Protein AF-A0A8H7P436-F1 (afdb_monomer_lite)

pLDDT: mean 71.97, std 29.12, range [22.28, 98.38]

Sequence (537 aa):
MYGYSYFTQRRDATSKRGYQQRSLVILSHLAYPALFYTLLSKLGPAFLSHGGPMLEAACHNIATWSDPTAGATLELGFLGSVLQAEIPSNIDTQQAPAKSQLVVKPGMHGIQYQILASLAPPDPPVIDLFGACLSQLWSIWECLVLCEPILVFGPSPAMTSQAIWWLRDVLRPIPVAGDFRPFFTIHDADHAALVNTRPPSSGLILGVTNPYFERACKHWPHVLSLGRAPRSVSSLISHKSDASATLGPIPGWKSRTHKRYTSKDQALLRQLQEACNGSEQTRREASALLRQHFSSRTAALLVPLQRYLQSLIPPPTAVSATFPSTTEGQGRAAHPKTSSGARFPKALSASAMFPKSAAASTFPKTSITGTYPKTAAASTHPKTSVATAFASSGSSAFPSPASSTEDDPPTWNPAFPPTPTAGAHPSPATASAPQSAVPSRLHSASEASLTDSALSSTDSLPSPAPSPSPAPTPTNAVPRLAPFSERAFLASLKPVVLPFRSAGRAKEFYARWIRTPAFGVWIARQEEVVEKVLRGV

Structure (mmCIF, N/CA/C/O backbone):
data_AF-A0A8H7P436-F1
#
_entry.id   AF-A0A8H7P436-F1
#
loop_
_atom_site.group_PDB
_atom_site.id
_atom_site.type_symbol
_atom_site.label_atom_id
_atom_site.label_alt_id
_atom_site.label_comp_id
_atom_site.label_asym_id
_atom_site.label_entity_id
_atom_site.label_seq_id
_atom_site.pdbx_PDB_ins_code
_atom_site.Cartn_x
_atom_site.Cartn_y
_atom_site.Cartn_z
_atom_site.occupancy
_atom_site.B_iso_or_equiv
_atom_site.auth_seq_id
_atom_site.auth_comp_id
_atom_site.auth_asym_id
_atom_site.auth_atom_id
_atom_site.pdbx_PDB_model_num
ATOM 1 N N . MET A 1 1 ? -7.019 -8.825 -12.191 1.00 89.88 1 MET A N 1
ATOM 2 C CA . MET A 1 1 ? -5.732 -9.165 -12.840 1.00 89.88 1 MET A CA 1
ATOM 3 C C . MET A 1 1 ? -4.774 -8.005 -12.622 1.00 89.88 1 MET A C 1
ATOM 5 O O . MET A 1 1 ? -5.232 -6.870 -12.634 1.00 89.88 1 MET A O 1
ATOM 9 N N . TYR A 1 2 ? -3.493 -8.276 -12.400 1.00 94.81 2 TYR A N 1
ATOM 10 C CA . TYR A 1 2 ? -2.434 -7.284 -12.218 1.00 94.81 2 TYR A CA 1
ATOM 11 C C . TYR A 1 2 ? -1.523 -7.261 -13.446 1.00 94.81 2 TYR A C 1
ATOM 13 O O . TYR A 1 2 ? -1.207 -8.316 -13.996 1.00 94.81 2 TYR A O 1
ATOM 21 N N . GLY A 1 3 ? -1.102 -6.065 -13.858 1.00 96.12 3 GLY A N 1
ATOM 22 C CA . GLY A 1 3 ? -0.085 -5.867 -14.887 1.00 96.12 3 GLY A CA 1
ATOM 23 C C . GLY A 1 3 ? 1.169 -5.263 -14.274 1.00 96.12 3 GLY A C 1
ATOM 24 O O . GLY A 1 3 ? 1.135 -4.146 -13.760 1.00 96.12 3 GLY A O 1
ATOM 25 N N . TYR A 1 4 ? 2.271 -6.002 -14.324 1.00 97.06 4 TYR A N 1
ATOM 26 C CA . TYR A 1 4 ? 3.590 -5.540 -13.904 1.00 97.06 4 TYR A CA 1
ATOM 27 C C . TYR A 1 4 ? 4.368 -5.145 -15.152 1.00 97.06 4 TYR A C 1
ATOM 29 O O . TYR A 1 4 ? 4.465 -5.950 -16.073 1.00 97.06 4 TYR A O 1
ATOM 37 N N . SER A 1 5 ? 4.894 -3.921 -15.213 1.00 96.06 5 SER A N 1
ATOM 38 C CA . SER A 1 5 ? 5.472 -3.372 -16.446 1.00 96.06 5 SER A CA 1
ATOM 39 C C . SER A 1 5 ? 6.889 -2.834 -16.274 1.00 96.06 5 SER A C 1
ATOM 41 O O . SER A 1 5 ? 7.157 -2.082 -15.337 1.00 96.06 5 SER A O 1
ATOM 43 N N . TYR A 1 6 ? 7.752 -3.124 -17.246 1.00 95.31 6 TYR A N 1
ATOM 44 C CA . TYR A 1 6 ? 9.027 -2.445 -17.468 1.00 95.31 6 TYR A CA 1
ATOM 45 C C . TYR A 1 6 ? 8.912 -1.591 -18.731 1.00 95.31 6 TYR A C 1
ATOM 47 O O . TYR A 1 6 ? 8.698 -2.126 -19.818 1.00 95.31 6 TYR A O 1
ATOM 55 N N . PHE A 1 7 ? 9.029 -0.272 -18.588 1.00 93.75 7 PHE A N 1
ATOM 56 C CA . PHE A 1 7 ? 8.945 0.682 -19.692 1.00 93.75 7 PHE A CA 1
ATOM 57 C C . PHE A 1 7 ? 10.306 1.317 -19.955 1.00 93.75 7 PHE A C 1
ATOM 59 O O . PHE A 1 7 ? 10.991 1.734 -19.021 1.00 93.75 7 PHE A O 1
ATOM 66 N N . THR A 1 8 ? 10.653 1.472 -21.230 1.00 90.69 8 THR A N 1
ATOM 67 C CA . THR A 1 8 ? 11.810 2.266 -21.649 1.00 90.69 8 THR A CA 1
ATOM 68 C C . THR A 1 8 ? 11.472 3.212 -22.780 1.00 90.69 8 THR A C 1
ATOM 70 O O . THR A 1 8 ? 10.766 2.853 -23.723 1.00 90.69 8 THR A O 1
ATOM 73 N N . GLN A 1 9 ? 12.070 4.395 -22.703 1.00 89.31 9 GLN A N 1
ATOM 74 C CA . GLN A 1 9 ? 12.136 5.374 -23.771 1.00 89.31 9 GLN A CA 1
ATOM 75 C C . GLN A 1 9 ? 13.612 5.654 -24.057 1.00 89.31 9 GLN A C 1
ATOM 77 O O . GLN A 1 9 ? 14.352 6.063 -23.164 1.00 89.31 9 GLN A O 1
ATOM 82 N N . ARG A 1 10 ? 14.047 5.426 -25.296 1.00 86.75 10 ARG A N 1
ATOM 83 C CA . ARG A 1 10 ? 15.394 5.768 -25.773 1.00 86.75 10 ARG A CA 1
ATOM 84 C C . ARG A 1 10 ? 15.280 6.785 -26.897 1.00 86.75 10 ARG A C 1
ATOM 86 O O . ARG A 1 10 ? 14.356 6.692 -27.701 1.00 86.75 10 ARG A O 1
ATOM 93 N N . ARG A 1 11 ? 16.190 7.761 -26.950 1.00 88.06 11 ARG A N 1
ATOM 94 C CA . ARG A 1 11 ? 16.288 8.669 -28.102 1.00 88.06 11 ARG A CA 1
ATOM 95 C C . ARG A 1 11 ? 16.700 7.848 -29.320 1.00 88.06 11 ARG A C 1
ATOM 97 O O . ARG A 1 11 ? 17.605 7.026 -29.227 1.00 88.06 11 ARG A O 1
ATOM 104 N N . ASP A 1 12 ? 16.010 8.065 -30.425 1.00 87.25 12 ASP A N 1
ATOM 105 C CA . ASP A 1 12 ? 16.201 7.342 -31.675 1.00 87.25 12 ASP A CA 1
ATOM 106 C C . ASP A 1 12 ? 15.948 8.327 -32.815 1.00 87.25 12 ASP A C 1
ATOM 108 O O . ASP A 1 12 ? 14.804 8.692 -33.087 1.00 87.25 12 ASP A O 1
ATOM 112 N N . ALA A 1 13 ? 17.026 8.791 -33.448 1.00 90.56 13 ALA A N 1
ATOM 113 C CA . ALA A 1 13 ? 16.955 9.749 -34.547 1.00 90.56 13 ALA A CA 1
ATOM 114 C C . ALA A 1 13 ? 16.343 9.150 -35.828 1.00 90.56 13 ALA A C 1
ATOM 116 O O . ALA A 1 13 ? 15.913 9.901 -36.697 1.00 90.56 13 ALA A O 1
ATOM 117 N N . THR A 1 14 ? 16.273 7.817 -35.939 1.00 88.50 14 THR A N 1
ATOM 118 C CA . THR A 1 14 ? 15.640 7.125 -37.076 1.00 88.50 14 THR A CA 1
ATOM 119 C C . THR A 1 14 ? 14.124 6.985 -36.896 1.00 88.50 14 THR A C 1
ATOM 121 O O . THR A 1 14 ? 13.378 6.852 -37.867 1.00 88.50 14 THR A O 1
ATOM 124 N N . SER A 1 15 ? 13.637 7.077 -35.655 1.00 88.06 15 SER A N 1
ATOM 125 C CA . SER A 1 15 ? 12.208 7.105 -35.343 1.00 88.06 15 SER A CA 1
ATOM 126 C C . SER A 1 15 ? 11.585 8.443 -35.742 1.00 88.06 15 SER A C 1
ATOM 128 O O . SER A 1 15 ? 12.027 9.503 -35.303 1.00 88.06 15 SER A O 1
ATOM 130 N N . LYS A 1 16 ? 10.448 8.406 -36.455 1.00 85.88 16 LYS A N 1
ATOM 131 C CA . LYS A 1 16 ? 9.637 9.601 -36.783 1.00 85.88 16 LYS A CA 1
ATOM 132 C C . LYS A 1 16 ? 9.214 10.429 -35.558 1.00 85.88 16 LYS A C 1
ATOM 134 O O . LYS A 1 16 ? 8.834 11.583 -35.710 1.00 85.88 16 LYS A O 1
ATOM 139 N N . ARG A 1 17 ? 9.235 9.843 -34.353 1.00 86.00 17 ARG A N 1
ATOM 140 C CA . ARG A 1 17 ? 8.933 10.52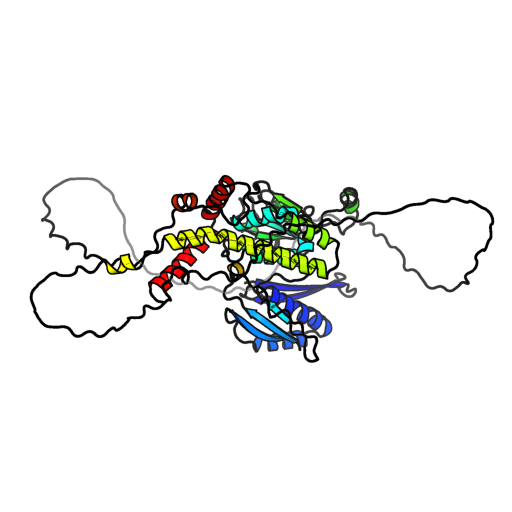6 -33.080 1.00 86.00 17 ARG A CA 1
ATOM 141 C C . ARG A 1 17 ? 10.184 10.971 -32.307 1.00 86.00 17 ARG A C 1
ATOM 143 O O . ARG A 1 17 ? 10.043 11.434 -31.183 1.00 86.00 17 ARG A O 1
ATOM 150 N N . GLY A 1 18 ? 11.393 10.787 -32.846 1.00 89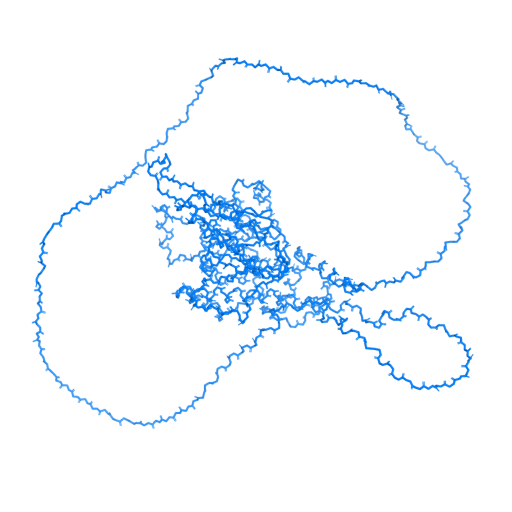.19 18 GLY A N 1
ATOM 151 C CA . GLY A 1 18 ? 12.672 11.081 -32.176 1.00 89.19 18 GLY A CA 1
ATOM 152 C C . GLY A 1 18 ? 13.032 10.139 -31.017 1.00 89.19 18 GLY A C 1
ATOM 153 O O . GLY A 1 18 ? 14.099 10.266 -30.410 1.00 89.19 18 GLY A O 1
ATOM 154 N N . TYR A 1 19 ? 12.150 9.187 -30.700 1.00 88.88 19 TYR A N 1
ATOM 155 C CA . TYR A 1 19 ? 12.303 8.220 -29.621 1.00 88.88 19 TYR A CA 1
ATOM 156 C C . TYR A 1 19 ? 11.747 6.853 -30.022 1.00 88.88 19 TYR A C 1
ATOM 158 O O . TYR A 1 19 ? 10.743 6.750 -30.736 1.00 88.88 19 TYR A O 1
ATOM 166 N N . GLN A 1 20 ? 12.367 5.809 -29.485 1.00 87.75 20 GLN A N 1
ATOM 167 C CA . GLN A 1 20 ? 11.837 4.458 -29.430 1.00 87.75 20 GLN A CA 1
ATOM 168 C C . GLN A 1 20 ? 11.244 4.223 -28.036 1.00 87.75 20 GLN A C 1
ATOM 170 O O . GLN A 1 20 ? 11.891 4.497 -27.024 1.00 87.75 20 GLN A O 1
ATOM 175 N N . GLN A 1 21 ? 10.017 3.709 -27.982 1.00 90.25 21 GLN A N 1
ATOM 176 C CA . GLN A 1 21 ? 9.321 3.352 -26.745 1.00 90.25 21 GLN A CA 1
ATOM 177 C C . GLN A 1 21 ? 9.025 1.851 -26.755 1.00 90.25 21 GLN A C 1
ATOM 179 O O . GLN A 1 21 ? 8.526 1.330 -27.752 1.00 90.25 21 GLN A O 1
ATOM 184 N N . ARG A 1 22 ? 9.343 1.153 -25.662 1.00 90.25 22 ARG A N 1
ATOM 185 C CA . ARG A 1 22 ? 9.086 -0.288 -25.496 1.00 90.25 22 ARG A CA 1
ATOM 186 C C . ARG A 1 22 ? 8.568 -0.574 -24.093 1.00 90.25 22 ARG A C 1
ATOM 188 O O . ARG A 1 22 ? 9.051 0.022 -23.131 1.00 90.25 22 ARG A O 1
ATOM 195 N N . SER A 1 23 ? 7.629 -1.511 -23.998 1.00 92.94 23 SER A N 1
ATOM 196 C CA . SER A 1 23 ? 7.102 -2.033 -22.736 1.00 92.94 23 SER A CA 1
ATOM 197 C C . SER A 1 23 ? 7.200 -3.553 -22.730 1.00 92.94 23 SER A C 1
ATOM 199 O O . SER A 1 23 ? 6.800 -4.186 -23.703 1.00 92.94 23 SER A O 1
ATOM 201 N N . LEU A 1 24 ? 7.668 -4.129 -21.627 1.00 95.31 24 LEU A N 1
ATOM 202 C CA . LEU A 1 24 ? 7.438 -5.533 -21.290 1.00 95.31 24 LEU A CA 1
ATOM 203 C C . LEU A 1 24 ? 6.423 -5.583 -20.158 1.00 95.31 24 LEU A C 1
ATOM 205 O O . LEU A 1 24 ? 6.534 -4.803 -19.211 1.00 95.31 24 LEU A O 1
ATOM 209 N N . VAL A 1 25 ? 5.441 -6.477 -20.254 1.00 96.50 25 VAL A N 1
ATOM 210 C CA . VAL A 1 25 ? 4.359 -6.588 -19.272 1.00 96.50 25 VAL A CA 1
ATOM 211 C C . VAL A 1 25 ? 4.158 -8.049 -18.893 1.00 96.50 25 VAL A C 1
ATOM 213 O O . VAL A 1 25 ? 3.935 -8.884 -19.763 1.00 96.50 25 VAL A O 1
ATOM 216 N N . ILE A 1 26 ? 4.202 -8.344 -17.594 1.00 97.25 26 ILE A N 1
ATOM 217 C CA . ILE A 1 26 ? 3.764 -9.625 -17.037 1.00 97.25 26 ILE A CA 1
ATOM 218 C C . ILE A 1 26 ? 2.348 -9.429 -16.498 1.00 97.25 26 ILE A C 1
ATOM 220 O O . ILE A 1 26 ? 2.123 -8.596 -15.615 1.00 97.25 26 ILE A O 1
ATOM 224 N N . LEU A 1 27 ? 1.398 -10.197 -17.029 1.00 97.31 27 LEU A N 1
ATOM 225 C CA . LEU A 1 27 ? 0.029 -10.263 -16.527 1.00 97.31 27 LEU A CA 1
ATOM 226 C C . LEU A 1 27 ? -0.100 -11.448 -15.567 1.00 97.31 27 LEU A C 1
ATOM 228 O O . LEU A 1 27 ? 0.292 -12.563 -15.901 1.00 97.31 27 LEU A O 1
ATOM 232 N N . SER A 1 28 ? -0.653 -11.220 -14.377 1.00 95.81 28 SER A N 1
ATOM 233 C CA . SER A 1 28 ? -0.903 -12.291 -13.409 1.00 95.81 28 SER A CA 1
ATOM 234 C C . SER A 1 28 ? -2.136 -12.014 -12.554 1.00 95.81 28 SER A C 1
ATOM 236 O O . SER A 1 28 ? -2.518 -10.867 -12.324 1.00 95.81 28 SER A O 1
ATOM 238 N N . HIS A 1 29 ? -2.775 -13.064 -12.045 1.00 94.31 29 HIS A N 1
ATOM 239 C CA . HIS A 1 29 ? -3.757 -12.939 -10.965 1.00 94.31 29 HIS A CA 1
ATOM 240 C C . HIS A 1 29 ? -3.078 -12.810 -9.586 1.00 94.31 29 HIS A C 1
ATOM 242 O O . HIS A 1 29 ? -3.716 -12.385 -8.625 1.00 94.31 29 HIS A O 1
ATOM 248 N N . LEU A 1 30 ? -1.783 -13.134 -9.496 1.00 94.62 30 LEU A N 1
ATOM 249 C CA . LEU A 1 30 ? -0.998 -13.138 -8.267 1.00 94.62 30 LEU A CA 1
ATOM 250 C C . LEU A 1 30 ? -0.515 -11.725 -7.926 1.00 94.62 30 LEU A C 1
ATOM 252 O O . LEU A 1 30 ? 0.182 -11.079 -8.707 1.00 94.62 30 LEU A O 1
ATOM 256 N N . ALA A 1 31 ? -0.847 -11.261 -6.724 1.00 94.69 31 ALA A N 1
ATOM 257 C CA . ALA A 1 31 ? -0.435 -9.963 -6.204 1.00 94.69 31 ALA A CA 1
ATOM 258 C C . ALA A 1 31 ? 0.984 -10.017 -5.602 1.00 94.69 31 ALA A C 1
ATOM 260 O O . ALA A 1 31 ? 1.154 -9.781 -4.405 1.00 94.69 31 ALA A O 1
ATOM 261 N N . TYR A 1 32 ? 1.996 -10.333 -6.423 1.00 95.94 32 TYR A N 1
ATOM 262 C CA . TYR A 1 32 ? 3.407 -10.489 -6.015 1.00 95.94 32 TYR A CA 1
ATOM 263 C C . TYR A 1 32 ? 4.334 -9.386 -6.582 1.00 95.94 32 TYR A C 1
ATOM 265 O O . TYR A 1 32 ? 5.238 -9.671 -7.373 1.00 95.94 32 TYR A O 1
ATOM 273 N N . PRO A 1 33 ? 4.123 -8.105 -6.212 1.00 96.00 33 PRO A N 1
ATOM 274 C CA . PRO A 1 33 ? 4.868 -6.967 -6.750 1.00 96.00 33 PRO A CA 1
ATOM 275 C C . PRO A 1 33 ? 6.393 -7.069 -6.642 1.00 96.00 33 PRO A C 1
ATOM 277 O O . PRO A 1 33 ? 7.058 -6.743 -7.622 1.00 96.00 33 PRO A O 1
ATOM 280 N N . ALA A 1 34 ? 6.963 -7.533 -5.524 1.00 94.88 34 ALA A N 1
ATOM 281 C CA . ALA A 1 34 ? 8.418 -7.661 -5.392 1.00 94.88 34 ALA A CA 1
ATOM 282 C C . ALA A 1 34 ? 8.997 -8.724 -6.339 1.00 94.88 34 ALA A C 1
ATOM 284 O O . ALA A 1 34 ? 10.048 -8.499 -6.946 1.00 94.88 34 ALA A O 1
ATOM 285 N N . LEU A 1 35 ? 8.301 -9.857 -6.502 1.00 96.00 35 LEU A N 1
ATOM 286 C CA . LEU A 1 35 ? 8.714 -10.920 -7.419 1.00 96.00 35 LEU A CA 1
ATOM 287 C C . LEU A 1 35 ? 8.701 -10.413 -8.860 1.00 96.00 35 LEU A C 1
ATOM 289 O O . LEU A 1 35 ? 9.750 -10.376 -9.499 1.00 96.00 35 LEU A O 1
ATOM 293 N N . PHE A 1 36 ? 7.552 -9.946 -9.353 1.00 97.19 36 PHE A N 1
ATOM 294 C CA . PHE A 1 36 ? 7.439 -9.508 -10.745 1.00 97.19 36 PHE A CA 1
ATOM 295 C C . PHE A 1 36 ? 8.294 -8.272 -11.054 1.00 97.19 36 PHE A C 1
ATOM 297 O O . PHE A 1 36 ? 8.845 -8.194 -12.151 1.00 97.19 36 PHE A O 1
ATOM 304 N N . TYR A 1 37 ? 8.501 -7.363 -10.093 1.00 95.38 37 TYR A N 1
ATOM 305 C CA . TYR A 1 37 ? 9.501 -6.295 -10.213 1.00 95.38 37 TYR A CA 1
ATOM 306 C C . TYR A 1 37 ? 10.917 -6.856 -10.397 1.00 95.38 37 TYR A C 1
ATOM 308 O O . TYR A 1 37 ? 11.626 -6.426 -11.300 1.00 95.38 37 TYR A O 1
ATOM 316 N N . THR A 1 38 ? 11.330 -7.839 -9.592 1.00 94.69 38 THR A N 1
ATOM 317 C CA . THR A 1 38 ? 12.674 -8.438 -9.696 1.00 94.69 38 THR A CA 1
ATOM 318 C C . THR A 1 38 ? 12.872 -9.168 -11.028 1.00 94.69 38 THR A C 1
ATOM 320 O O . THR A 1 38 ? 13.924 -9.024 -11.653 1.00 94.69 38 THR A O 1
ATOM 323 N N . LEU A 1 39 ? 11.852 -9.896 -11.501 1.00 96.06 39 LEU A N 1
ATOM 324 C CA . LEU A 1 39 ? 11.871 -10.547 -12.817 1.00 96.06 39 LEU A CA 1
ATOM 325 C C . LEU A 1 39 ? 12.019 -9.515 -13.942 1.00 96.06 39 LEU A C 1
ATOM 327 O O . LEU A 1 39 ? 12.903 -9.643 -14.787 1.00 96.06 39 LEU A O 1
ATOM 331 N N . LEU A 1 40 ? 11.207 -8.457 -13.926 1.00 96.56 40 LEU A N 1
ATOM 332 C CA . LEU A 1 40 ? 11.233 -7.396 -14.935 1.00 96.56 40 LEU A CA 1
ATOM 333 C C . LEU A 1 40 ? 12.515 -6.554 -14.899 1.00 96.56 40 LEU A C 1
ATOM 335 O O . LEU A 1 40 ? 12.995 -6.149 -15.953 1.00 96.56 40 LEU A O 1
ATOM 339 N N . SER A 1 41 ? 13.116 -6.354 -13.727 1.00 93.31 41 SER A N 1
ATOM 340 C CA . SER A 1 41 ? 14.414 -5.681 -13.580 1.00 93.31 41 SER A CA 1
ATOM 341 C C . SER A 1 41 ? 15.582 -6.485 -14.168 1.00 93.31 41 SER A C 1
ATOM 343 O O . SER A 1 41 ? 16.597 -5.894 -14.528 1.00 93.31 41 SER A O 1
ATOM 345 N N . LYS A 1 42 ? 15.442 -7.812 -14.316 1.00 93.69 42 LYS A N 1
ATOM 346 C CA . LYS A 1 42 ? 16.397 -8.677 -15.037 1.00 93.69 42 LYS A CA 1
ATOM 347 C C . LYS A 1 42 ? 16.051 -8.799 -16.526 1.00 93.69 42 LYS A C 1
ATOM 349 O O . LYS A 1 42 ? 16.903 -8.559 -17.380 1.00 93.69 42 LYS A O 1
ATOM 354 N N . LEU A 1 43 ? 14.798 -9.129 -16.842 1.00 96.12 43 LEU A N 1
ATOM 355 C CA . LEU A 1 43 ? 14.324 -9.356 -18.211 1.00 96.12 43 LEU A CA 1
ATOM 356 C C . LEU A 1 43 ? 14.316 -8.075 -19.059 1.00 96.12 43 LEU A C 1
ATOM 358 O O . LEU A 1 43 ? 14.659 -8.130 -20.234 1.00 96.12 43 LEU A O 1
ATOM 362 N N . GLY A 1 44 ? 13.964 -6.926 -18.479 1.00 94.62 44 GLY A N 1
ATOM 363 C CA . GLY A 1 44 ? 13.917 -5.635 -19.167 1.00 94.62 44 GLY A CA 1
ATOM 364 C C . GLY A 1 44 ? 15.228 -5.282 -19.876 1.00 94.62 44 GLY A C 1
ATOM 365 O O . GLY A 1 44 ? 15.235 -5.174 -21.104 1.00 94.62 44 GLY A O 1
ATOM 366 N N . PRO A 1 45 ? 16.351 -5.162 -19.145 1.00 93.75 45 PRO A N 1
ATOM 367 C CA . PRO A 1 45 ? 17.667 -4.960 -19.744 1.00 93.75 45 PRO A CA 1
ATOM 368 C C . PRO A 1 45 ? 18.081 -6.089 -20.700 1.00 93.75 45 PRO A C 1
ATOM 370 O O . PRO A 1 45 ? 18.564 -5.801 -21.793 1.00 93.75 45 PRO A O 1
ATOM 373 N N . ALA A 1 46 ? 17.851 -7.359 -20.341 1.00 94.69 46 ALA A N 1
ATOM 374 C CA . ALA A 1 46 ? 18.244 -8.503 -21.170 1.00 94.69 46 ALA A CA 1
ATOM 375 C C . ALA A 1 46 ? 17.555 -8.499 -22.549 1.00 94.69 46 ALA A C 1
ATOM 377 O O . ALA A 1 46 ? 18.214 -8.648 -23.578 1.00 94.69 46 ALA A O 1
ATOM 378 N N . PHE A 1 47 ? 16.245 -8.247 -22.591 1.00 94.06 47 PHE A N 1
ATOM 379 C CA . PHE A 1 47 ? 15.471 -8.113 -23.828 1.00 94.06 47 PHE A CA 1
ATOM 380 C C . PHE A 1 47 ? 15.907 -6.910 -24.676 1.00 94.06 47 PHE A C 1
ATOM 382 O O . PHE A 1 47 ? 15.879 -6.978 -25.903 1.00 94.06 47 PHE A O 1
ATOM 389 N N . LEU A 1 48 ? 16.329 -5.804 -24.057 1.00 90.38 48 LEU A N 1
ATOM 390 C CA . LEU A 1 48 ? 16.837 -4.647 -24.801 1.00 90.38 48 LEU A CA 1
ATOM 391 C C . LEU A 1 48 ? 18.216 -4.899 -25.422 1.00 90.38 48 LEU A C 1
ATOM 393 O O . LEU A 1 48 ? 18.490 -4.353 -26.488 1.00 90.38 48 LEU A O 1
ATOM 397 N N . SER A 1 49 ? 19.055 -5.713 -24.779 1.00 92.12 49 SER A N 1
ATOM 398 C CA . SER A 1 49 ? 20.387 -6.074 -25.280 1.00 92.12 49 SER A CA 1
ATOM 399 C C . SER A 1 49 ? 20.369 -7.212 -26.305 1.00 92.12 49 SER A C 1
ATOM 401 O O . SER A 1 49 ? 21.186 -7.210 -27.221 1.00 92.12 49 SER A O 1
ATOM 403 N N . HIS A 1 50 ? 19.460 -8.183 -26.162 1.00 94.38 50 HIS A N 1
ATOM 404 C CA . HIS A 1 50 ? 19.504 -9.449 -26.913 1.00 94.38 50 HIS A CA 1
ATOM 405 C C . HIS A 1 50 ? 18.184 -9.827 -27.615 1.00 94.38 50 HIS A C 1
ATOM 407 O O . HIS A 1 50 ? 18.141 -10.815 -28.342 1.00 94.38 50 HIS A O 1
ATOM 413 N N . GLY A 1 51 ? 17.107 -9.056 -27.437 1.00 92.12 51 GLY A N 1
ATOM 414 C CA . GLY A 1 51 ? 15.847 -9.238 -28.163 1.00 92.12 51 GLY A CA 1
ATOM 415 C C . GLY A 1 51 ? 15.037 -10.480 -27.770 1.00 92.12 51 GLY A C 1
ATOM 416 O O . GLY A 1 51 ? 15.023 -10.902 -26.612 1.00 92.12 51 GLY A O 1
ATOM 417 N N . GLY A 1 52 ? 14.324 -11.033 -28.760 1.00 94.94 52 GLY A N 1
ATOM 418 C CA . GLY A 1 52 ? 13.374 -12.149 -28.624 1.00 94.94 52 GLY A CA 1
ATOM 419 C C . GLY A 1 52 ? 13.884 -13.370 -27.844 1.00 94.94 52 GLY A C 1
ATOM 420 O O . GLY A 1 52 ? 13.185 -13.785 -26.920 1.00 94.94 52 GLY A O 1
ATOM 421 N N . PRO A 1 53 ? 15.111 -13.875 -28.085 1.00 96.69 53 PRO A N 1
ATOM 422 C CA . PRO A 1 53 ? 15.643 -15.038 -27.371 1.00 96.69 53 PRO A CA 1
ATOM 423 C C . PRO A 1 53 ? 15.654 -14.915 -25.838 1.00 96.69 53 PRO A C 1
ATOM 425 O O . PRO A 1 53 ? 15.501 -15.914 -25.140 1.00 96.69 53 PRO A O 1
ATOM 428 N N . MET A 1 54 ? 15.785 -13.704 -25.276 1.00 96.50 54 MET A N 1
ATOM 429 C CA . MET A 1 54 ? 15.693 -13.514 -23.816 1.00 96.50 54 MET A CA 1
ATOM 430 C C . MET A 1 54 ? 14.256 -13.571 -23.297 1.00 96.50 54 MET A C 1
ATOM 432 O O . MET A 1 54 ? 14.038 -13.963 -22.151 1.00 96.50 54 MET A O 1
ATOM 436 N N . LEU A 1 55 ? 13.277 -13.199 -24.124 1.00 95.88 55 LEU A N 1
ATOM 437 C CA . LEU A 1 55 ? 11.863 -13.361 -23.801 1.00 95.88 55 LEU A CA 1
ATOM 438 C C . LEU A 1 55 ? 11.473 -14.844 -23.856 1.00 95.88 55 LEU A C 1
ATOM 440 O O . LEU A 1 55 ? 10.847 -15.332 -22.922 1.00 95.88 55 LEU A O 1
ATOM 444 N N . GLU A 1 56 ? 11.918 -15.569 -24.884 1.00 97.19 56 GLU A N 1
ATOM 445 C CA . GLU A 1 56 ? 11.730 -17.022 -25.014 1.00 97.19 56 GLU A CA 1
ATOM 446 C C . GLU A 1 56 ? 12.352 -17.781 -23.832 1.00 97.19 56 GLU A C 1
ATOM 448 O O . GLU A 1 56 ? 11.670 -18.578 -23.185 1.00 97.19 56 GLU A O 1
ATOM 453 N N . ALA A 1 57 ? 13.605 -17.472 -23.477 1.00 97.69 57 ALA A N 1
ATOM 454 C CA . ALA A 1 57 ? 14.279 -18.058 -22.319 1.00 97.69 57 ALA A CA 1
ATOM 455 C C . ALA A 1 57 ? 13.551 -17.752 -20.996 1.00 97.69 57 ALA A C 1
ATOM 457 O O . ALA A 1 57 ? 13.384 -18.646 -20.165 1.00 97.69 57 ALA A O 1
ATOM 458 N N . ALA A 1 58 ? 13.067 -16.519 -20.804 1.00 97.62 58 ALA A N 1
ATOM 459 C CA . ALA A 1 58 ? 12.286 -16.152 -19.624 1.00 97.62 58 ALA A CA 1
ATOM 460 C C . ALA A 1 58 ? 10.935 -16.882 -19.563 1.00 97.62 58 ALA A C 1
ATOM 462 O O . ALA A 1 58 ? 10.561 -17.366 -18.496 1.00 97.62 58 ALA A O 1
ATOM 463 N N . CYS A 1 59 ? 10.223 -17.006 -20.686 1.00 97.56 59 CYS A N 1
ATOM 464 C CA . CYS A 1 59 ? 8.981 -17.775 -20.770 1.00 97.56 59 CYS A CA 1
ATOM 465 C C . CYS A 1 59 ? 9.216 -19.261 -20.470 1.00 97.56 59 CYS A C 1
ATOM 467 O O . CYS A 1 59 ? 8.465 -19.839 -19.687 1.00 97.56 59 CYS A O 1
ATOM 469 N N . HIS A 1 60 ? 10.277 -19.860 -21.018 1.00 97.62 60 HIS A N 1
ATOM 470 C CA . HIS A 1 60 ? 10.645 -21.246 -20.730 1.00 97.62 60 HIS A CA 1
ATOM 471 C C . HIS A 1 60 ? 11.011 -21.449 -19.251 1.00 97.62 60 HIS A C 1
ATOM 473 O O . HIS A 1 60 ? 10.553 -22.408 -18.641 1.00 97.62 60 HIS A O 1
ATOM 479 N N . ASN A 1 61 ? 11.770 -20.526 -18.646 1.00 97.44 61 ASN A N 1
ATOM 480 C CA . ASN A 1 61 ? 12.075 -20.559 -17.212 1.00 97.44 61 ASN A CA 1
ATOM 481 C C . ASN A 1 61 ? 10.810 -20.471 -16.344 1.00 97.44 61 ASN A C 1
ATOM 483 O O . ASN A 1 61 ? 10.669 -21.251 -15.413 1.00 97.44 61 ASN A O 1
ATOM 487 N N . ILE A 1 62 ? 9.881 -19.561 -16.650 1.00 96.94 62 ILE A N 1
ATOM 488 C CA . ILE A 1 62 ? 8.622 -19.428 -15.895 1.00 96.94 62 ILE A CA 1
ATOM 489 C C . ILE A 1 62 ? 7.758 -20.692 -16.036 1.00 96.94 62 ILE A C 1
ATOM 491 O O . ILE A 1 62 ? 7.128 -21.113 -15.070 1.00 96.94 62 ILE A O 1
ATOM 495 N N . ALA A 1 63 ? 7.746 -21.317 -17.217 1.00 96.50 63 ALA A N 1
ATOM 496 C CA . ALA A 1 63 ? 6.958 -22.518 -17.494 1.00 96.50 63 ALA A CA 1
ATOM 497 C C . ALA A 1 63 ? 7.460 -23.791 -16.781 1.00 96.50 63 ALA A C 1
ATOM 499 O O . ALA A 1 63 ? 6.719 -24.770 -16.729 1.00 96.50 63 ALA A O 1
ATOM 500 N N . THR A 1 64 ? 8.685 -23.801 -16.241 1.00 95.94 64 THR A N 1
ATOM 501 C CA . THR A 1 64 ? 9.225 -24.932 -15.461 1.00 95.94 64 THR A CA 1
ATOM 502 C C . THR A 1 64 ? 9.112 -24.748 -13.945 1.00 95.94 64 THR A C 1
ATOM 504 O O . THR A 1 64 ? 9.526 -25.630 -13.193 1.00 95.94 64 THR A O 1
ATOM 507 N N . TRP A 1 65 ? 8.559 -23.628 -13.470 1.00 96.44 65 TRP A N 1
ATOM 508 C CA . TRP A 1 65 ? 8.325 -23.407 -12.042 1.00 96.44 65 TRP A CA 1
ATOM 509 C C . TRP A 1 65 ? 7.149 -24.238 -11.520 1.00 96.44 65 TRP A C 1
ATOM 511 O O . TRP A 1 65 ? 6.186 -24.506 -12.233 1.00 96.44 65 TRP A O 1
ATOM 521 N N . SER A 1 66 ? 7.214 -24.611 -10.242 1.00 94.12 66 SER A N 1
ATOM 522 C CA . SER A 1 66 ? 6.088 -25.212 -9.531 1.00 94.12 66 SER A CA 1
ATOM 523 C C . SER A 1 66 ? 5.006 -24.179 -9.201 1.00 94.12 66 SER A C 1
ATOM 525 O O . SER A 1 66 ? 5.280 -22.984 -9.053 1.00 94.12 66 SER A O 1
ATOM 527 N N . ASP A 1 67 ? 3.768 -24.653 -9.041 1.00 93.19 67 ASP A N 1
ATOM 528 C CA . ASP A 1 67 ? 2.642 -23.801 -8.660 1.00 93.19 67 ASP A CA 1
ATOM 529 C C . ASP A 1 67 ? 2.878 -23.098 -7.304 1.00 93.19 67 ASP A C 1
ATOM 531 O O . ASP A 1 67 ? 3.402 -23.703 -6.355 1.00 93.19 67 ASP A O 1
ATOM 535 N N . PRO A 1 68 ? 2.469 -21.819 -7.167 1.00 93.88 68 PRO A N 1
ATOM 536 C CA . PRO A 1 68 ? 2.728 -21.012 -5.981 1.00 93.88 68 PRO A CA 1
ATOM 537 C C . PRO A 1 68 ? 1.977 -21.538 -4.752 1.00 93.88 68 PRO A C 1
ATOM 539 O O . PRO A 1 68 ? 0.814 -21.217 -4.510 1.00 93.88 68 PRO A O 1
ATOM 542 N N . THR A 1 69 ? 2.677 -22.321 -3.932 1.00 94.56 69 THR A N 1
ATOM 543 C CA . THR A 1 69 ? 2.126 -22.912 -2.708 1.00 94.56 69 THR A CA 1
ATOM 544 C C . THR A 1 69 ? 2.159 -21.906 -1.555 1.00 94.56 69 THR A C 1
ATOM 546 O O . THR A 1 69 ? 3.208 -21.364 -1.207 1.00 94.56 69 THR A O 1
ATOM 549 N N . ALA A 1 70 ? 1.004 -21.652 -0.939 1.00 94.19 70 ALA A N 1
ATOM 550 C CA . ALA A 1 70 ? 0.850 -20.653 0.115 1.00 94.19 70 ALA A CA 1
ATOM 551 C C . ALA A 1 70 ? 1.742 -20.939 1.342 1.00 94.19 70 ALA A C 1
ATOM 553 O O . ALA A 1 70 ? 1.621 -21.979 1.984 1.00 94.19 70 ALA A O 1
ATOM 554 N N . GLY A 1 71 ? 2.611 -19.989 1.704 1.00 92.25 71 GLY A N 1
ATOM 555 C CA . GLY A 1 71 ? 3.555 -20.124 2.821 1.00 92.25 71 GLY A CA 1
ATOM 556 C C . GLY A 1 71 ? 4.857 -20.864 2.491 1.00 92.25 71 GLY A C 1
ATOM 557 O O . GLY A 1 71 ? 5.698 -20.991 3.378 1.00 92.25 71 GLY A O 1
ATOM 558 N N . ALA A 1 72 ? 5.037 -21.355 1.260 1.00 92.75 72 ALA A N 1
ATOM 559 C CA . ALA A 1 72 ? 6.271 -22.009 0.833 1.00 92.75 72 ALA A CA 1
ATOM 560 C C . ALA A 1 72 ? 7.330 -20.995 0.368 1.00 92.75 72 ALA A C 1
ATOM 562 O O . ALA A 1 72 ? 7.004 -19.929 -0.155 1.00 92.75 72 ALA A O 1
ATOM 563 N N . THR A 1 73 ? 8.606 -21.365 0.486 1.00 93.31 73 THR A N 1
ATOM 564 C CA . THR A 1 73 ? 9.700 -20.700 -0.237 1.00 93.31 73 THR A CA 1
ATOM 565 C C . THR A 1 73 ? 10.019 -21.518 -1.478 1.00 93.31 73 THR A C 1
ATOM 567 O O . THR A 1 73 ? 10.261 -22.719 -1.372 1.00 93.31 73 THR A O 1
ATOM 570 N N . LEU A 1 74 ? 10.000 -20.874 -2.643 1.00 93.25 74 LEU A N 1
ATOM 571 C CA . LEU A 1 74 ? 10.262 -21.499 -3.934 1.00 93.25 74 LEU A CA 1
ATOM 572 C C . LEU A 1 74 ? 11.622 -21.074 -4.475 1.00 93.25 74 LEU A C 1
ATOM 574 O O . LEU A 1 74 ? 11.956 -19.887 -4.472 1.00 93.25 74 LEU A O 1
ATOM 578 N N . GLU A 1 75 ? 12.363 -22.041 -5.002 1.00 93.62 75 GLU A N 1
ATOM 579 C CA . GLU A 1 75 ? 13.590 -21.796 -5.746 1.00 93.62 75 GLU A CA 1
ATOM 580 C C . GLU A 1 75 ? 13.259 -21.623 -7.234 1.00 93.62 75 GLU A C 1
ATOM 582 O O . GLU A 1 75 ? 12.868 -22.569 -7.916 1.00 93.62 75 GLU A O 1
ATOM 587 N N . LEU A 1 76 ? 13.373 -20.392 -7.731 1.00 94.50 76 LEU A N 1
ATOM 588 C CA . LEU A 1 76 ? 12.977 -20.012 -9.084 1.00 94.50 76 LEU A CA 1
ATOM 589 C C . LEU A 1 76 ? 14.221 -19.719 -9.929 1.00 94.50 76 LEU A C 1
ATOM 591 O O . LEU A 1 76 ? 14.865 -18.675 -9.776 1.00 94.50 76 LEU A O 1
ATOM 595 N N . GLY A 1 77 ? 14.556 -20.633 -10.840 1.00 94.75 77 GLY A N 1
ATOM 596 C CA . GLY A 1 77 ? 15.564 -20.392 -11.872 1.00 94.75 77 GLY A CA 1
ATOM 597 C C . GLY A 1 77 ? 15.059 -19.359 -12.881 1.00 94.75 77 GLY A C 1
ATOM 598 O O . GLY A 1 77 ? 13.980 -19.532 -13.447 1.00 94.75 77 GLY A O 1
ATOM 599 N N . PHE A 1 78 ? 15.810 -18.277 -13.101 1.00 95.69 78 PHE A N 1
ATOM 600 C CA . PHE A 1 78 ? 15.431 -17.202 -14.020 1.00 95.69 78 PHE A CA 1
ATOM 601 C C . PHE A 1 78 ? 16.646 -16.485 -14.616 1.00 95.69 78 PHE A C 1
ATOM 603 O O . PHE A 1 78 ? 17.399 -15.830 -13.889 1.00 95.69 78 PHE A O 1
ATOM 610 N N . LEU A 1 79 ? 16.819 -16.566 -15.941 1.00 93.94 79 LEU A N 1
ATOM 611 C CA . LEU A 1 79 ? 17.866 -15.869 -16.708 1.00 93.94 79 LEU A CA 1
ATOM 612 C C . LEU A 1 79 ? 19.266 -16.002 -16.067 1.00 93.94 79 LEU A C 1
ATOM 614 O O . LEU A 1 79 ? 19.924 -15.013 -15.740 1.00 93.94 79 LEU A O 1
ATOM 618 N N . GLY A 1 80 ? 19.686 -17.245 -15.807 1.00 88.38 80 GLY A N 1
ATOM 619 C CA . GLY A 1 80 ? 20.983 -17.567 -15.191 1.00 88.38 80 GLY A CA 1
ATOM 620 C C . GLY A 1 80 ? 21.117 -17.198 -13.705 1.00 88.38 80 GLY A C 1
ATOM 621 O O . GLY A 1 80 ? 22.197 -17.327 -13.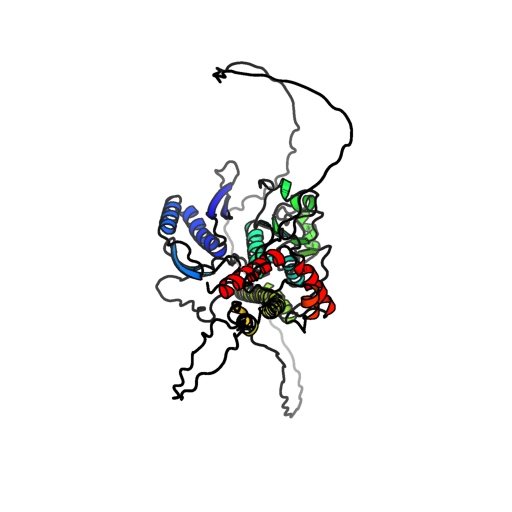138 1.00 88.38 80 GLY A O 1
ATOM 622 N N . SER A 1 81 ? 20.043 -16.731 -13.062 1.00 88.88 81 SER A N 1
ATOM 623 C CA . SER A 1 81 ? 19.974 -16.469 -11.619 1.00 88.88 81 SER A CA 1
ATOM 624 C C . SER A 1 81 ? 19.076 -17.489 -10.918 1.00 88.88 81 SER A C 1
ATOM 626 O O . SER A 1 81 ? 18.161 -18.031 -11.532 1.00 88.88 81 SER A O 1
ATOM 628 N N . VAL A 1 82 ? 19.280 -17.677 -9.615 1.00 91.00 82 VAL A N 1
ATOM 629 C CA . VAL A 1 82 ? 18.375 -18.438 -8.742 1.00 91.00 82 VAL A CA 1
ATOM 630 C C . VAL A 1 82 ? 17.760 -17.478 -7.723 1.00 91.00 82 VAL A C 1
ATOM 632 O O . VAL A 1 82 ? 18.480 -16.767 -7.016 1.00 91.00 82 VAL A O 1
ATOM 635 N N . LEU A 1 83 ? 16.430 -17.412 -7.681 1.00 91.19 83 LEU A N 1
ATOM 636 C CA . LEU A 1 83 ? 15.667 -16.524 -6.800 1.00 91.19 83 LEU A CA 1
ATOM 637 C C . LEU A 1 83 ? 14.965 -17.355 -5.722 1.00 91.19 83 LEU A C 1
ATOM 639 O O . LEU A 1 83 ? 14.295 -18.327 -6.048 1.00 91.19 83 LEU A O 1
ATOM 643 N N . GLN A 1 84 ? 15.078 -16.961 -4.455 1.00 92.69 84 GLN A N 1
ATOM 644 C CA . GLN A 1 84 ? 14.402 -17.622 -3.334 1.00 92.69 84 GLN A CA 1
ATOM 645 C C . GLN A 1 84 ? 13.140 -16.828 -2.979 1.00 92.69 84 GLN A C 1
ATOM 647 O O . GLN A 1 84 ? 13.198 -15.850 -2.230 1.00 92.69 84 GLN A O 1
ATOM 652 N N . ALA A 1 85 ? 12.006 -17.195 -3.573 1.00 93.62 85 ALA A N 1
ATOM 653 C CA . ALA A 1 85 ? 10.745 -16.469 -3.455 1.00 93.62 85 ALA A CA 1
ATOM 654 C C . ALA A 1 85 ? 9.864 -17.039 -2.332 1.00 93.62 85 ALA A C 1
ATOM 656 O O . ALA A 1 85 ? 9.297 -18.120 -2.462 1.00 93.62 85 ALA A O 1
ATOM 657 N N . GLU A 1 86 ? 9.706 -16.292 -1.239 1.00 94.50 86 GLU A N 1
ATOM 658 C CA . GLU A 1 86 ? 8.758 -16.618 -0.171 1.00 94.50 86 GLU A CA 1
ATOM 659 C C . GLU A 1 86 ? 7.339 -16.220 -0.604 1.00 94.50 86 GLU A C 1
ATOM 661 O O . GLU A 1 86 ? 7.032 -15.032 -0.781 1.00 94.50 86 GLU A O 1
ATOM 666 N N . ILE A 1 87 ? 6.467 -17.214 -0.753 1.00 95.31 87 ILE A N 1
ATOM 667 C CA . ILE A 1 87 ? 5.050 -17.056 -1.076 1.00 95.31 87 ILE A CA 1
ATOM 668 C C . ILE A 1 87 ? 4.271 -16.841 0.230 1.00 95.31 87 ILE A C 1
ATOM 670 O O . ILE A 1 87 ? 4.373 -17.657 1.145 1.00 95.31 87 ILE A O 1
ATOM 674 N N . PRO A 1 88 ? 3.455 -15.781 0.368 1.00 93.88 88 PRO A N 1
ATOM 675 C CA . PRO A 1 88 ? 2.704 -15.555 1.599 1.00 93.88 88 PRO A CA 1
ATOM 676 C C . PRO A 1 88 ? 1.615 -16.620 1.802 1.00 93.88 88 PRO A C 1
ATOM 678 O O . PRO A 1 88 ? 1.004 -17.094 0.845 1.00 93.88 88 PRO A O 1
ATOM 681 N N . SER A 1 89 ? 1.289 -16.933 3.058 1.00 91.94 89 SER A N 1
ATOM 682 C CA . SER A 1 89 ? 0.212 -17.879 3.404 1.00 91.94 89 SER A CA 1
ATOM 683 C C . SER A 1 89 ? -1.186 -17.412 2.963 1.00 91.94 89 SER A C 1
ATOM 685 O O . SER A 1 89 ? -2.095 -18.220 2.810 1.00 91.94 89 SER A O 1
ATOM 687 N N . ASN A 1 90 ? -1.375 -16.104 2.774 1.00 90.38 90 ASN A N 1
ATOM 688 C CA . ASN A 1 90 ? -2.489 -15.469 2.061 1.00 90.38 90 ASN A CA 1
ATOM 689 C C . ASN A 1 90 ? -2.123 -13.999 1.765 1.00 90.38 90 ASN A C 1
ATOM 691 O O . ASN A 1 90 ? -1.176 -13.464 2.340 1.00 90.38 90 ASN A O 1
ATOM 695 N N . ILE A 1 91 ? -2.890 -13.306 0.917 1.00 89.00 91 ILE A N 1
ATOM 696 C CA . ILE A 1 91 ? -2.585 -11.926 0.479 1.00 89.00 91 ILE A CA 1
ATOM 697 C C . ILE A 1 91 ? -2.573 -10.864 1.602 1.00 89.00 91 ILE A C 1
ATOM 699 O O . ILE A 1 91 ? -2.045 -9.754 1.432 1.00 89.00 91 ILE A O 1
ATOM 703 N N . ASP A 1 92 ? -3.139 -11.201 2.759 1.00 91.81 92 ASP A N 1
ATOM 704 C CA . ASP A 1 92 ? -3.197 -10.368 3.960 1.00 91.81 92 ASP A CA 1
ATOM 705 C C . ASP A 1 92 ? -2.096 -10.726 4.978 1.00 91.81 92 ASP A C 1
ATOM 707 O O . ASP A 1 92 ? -1.951 -10.057 5.996 1.00 91.81 92 ASP A O 1
ATOM 711 N N . THR A 1 93 ? -1.269 -11.742 4.715 1.00 91.69 93 THR A N 1
ATOM 712 C CA . THR A 1 93 ? -0.192 -12.167 5.621 1.00 91.69 93 THR A CA 1
ATOM 713 C C . THR A 1 93 ? 0.988 -11.202 5.566 1.00 91.69 93 THR A C 1
ATOM 715 O O . THR A 1 93 ? 1.576 -10.970 4.510 1.00 91.69 93 THR A O 1
ATOM 718 N N . GLN A 1 94 ? 1.369 -10.651 6.721 1.00 91.88 94 GLN A N 1
ATOM 719 C CA . GLN A 1 94 ? 2.535 -9.777 6.834 1.00 91.88 94 GLN A CA 1
ATOM 720 C C . GLN A 1 94 ? 3.832 -10.584 6.680 1.00 91.88 94 GLN A C 1
ATOM 722 O O . GLN A 1 94 ? 4.308 -11.182 7.643 1.00 91.88 94 GLN A O 1
ATOM 727 N N . GLN A 1 95 ? 4.436 -10.548 5.493 1.00 89.44 95 GLN A N 1
ATOM 728 C CA . GLN A 1 95 ? 5.779 -11.098 5.289 1.00 89.44 95 GLN A CA 1
ATOM 729 C C . GLN A 1 95 ? 6.829 -10.224 5.988 1.00 89.44 95 GLN A C 1
ATOM 731 O O . GLN A 1 95 ? 6.781 -8.986 5.927 1.00 89.44 95 GLN A O 1
ATOM 736 N N . ALA A 1 96 ? 7.792 -10.857 6.647 1.00 82.62 96 ALA A N 1
ATOM 737 C CA . ALA A 1 96 ? 8.913 -10.198 7.304 1.00 82.62 96 ALA A CA 1
ATOM 738 C C . ALA A 1 96 ? 10.146 -11.104 7.208 1.00 82.62 96 ALA A C 1
ATOM 740 O O . ALA A 1 96 ? 10.003 -12.307 7.412 1.00 82.62 96 ALA A O 1
ATOM 741 N N . PRO A 1 97 ? 11.343 -10.555 6.930 1.00 69.25 97 PRO A N 1
ATOM 742 C CA . PRO A 1 97 ? 12.543 -11.371 6.807 1.00 69.25 97 PRO A CA 1
ATOM 743 C C . PRO A 1 97 ? 12.820 -12.081 8.134 1.00 69.25 97 PRO A C 1
ATOM 745 O O . PRO A 1 97 ? 12.796 -11.457 9.203 1.00 69.25 97 PRO A O 1
ATOM 748 N N . ALA A 1 98 ? 13.086 -13.386 8.077 1.00 60.62 98 ALA A N 1
ATOM 749 C CA . ALA A 1 98 ? 13.445 -14.143 9.265 1.00 60.62 98 ALA A CA 1
ATOM 750 C C . ALA A 1 98 ? 14.746 -13.582 9.860 1.00 60.62 98 ALA A C 1
ATOM 752 O O . ALA A 1 98 ? 15.729 -13.367 9.150 1.00 60.62 98 ALA A O 1
ATOM 753 N N . LYS A 1 99 ? 14.783 -13.385 11.186 1.00 48.38 99 LYS A N 1
ATOM 754 C CA . LYS A 1 99 ? 15.957 -12.824 11.889 1.00 48.38 99 LYS A CA 1
ATOM 755 C C . LYS A 1 99 ? 17.248 -13.639 11.692 1.00 48.38 99 LYS A C 1
ATOM 757 O O . LYS A 1 99 ? 18.326 -13.124 11.954 1.00 48.38 99 LYS A O 1
ATOM 762 N N . SER A 1 100 ? 17.131 -14.888 11.245 1.00 39.19 100 SER A N 1
ATOM 763 C CA . SER A 1 100 ? 18.219 -15.828 10.953 1.00 39.19 100 SER A CA 1
ATOM 764 C C . SER A 1 100 ? 18.660 -15.872 9.480 1.00 39.19 100 SER A C 1
ATOM 766 O O . SER A 1 100 ? 19.626 -16.565 9.180 1.00 39.19 100 SER A O 1
ATOM 768 N N . GLN A 1 101 ? 17.983 -15.171 8.561 1.00 42.38 101 GLN A N 1
ATOM 769 C CA . GLN A 1 101 ? 18.232 -15.255 7.108 1.00 42.38 101 GLN A CA 1
ATOM 770 C C . GLN A 1 101 ? 18.931 -14.021 6.511 1.00 42.38 101 GLN A C 1
ATOM 772 O O . GLN A 1 101 ? 19.211 -13.989 5.316 1.00 42.38 101 GLN A O 1
ATOM 777 N N . LEU A 1 102 ? 19.314 -13.039 7.337 1.00 37.88 102 LEU A N 1
ATOM 778 C CA . LEU A 1 102 ? 20.228 -11.951 6.957 1.00 37.88 102 LEU A CA 1
ATOM 779 C C . LEU A 1 102 ? 21.679 -12.456 6.835 1.00 37.88 102 LEU A C 1
ATOM 781 O O . LEU A 1 102 ? 22.586 -12.004 7.530 1.00 37.88 102 LEU A O 1
ATOM 785 N N . VAL A 1 103 ? 21.892 -13.415 5.935 1.00 33.81 103 VAL A N 1
ATOM 786 C CA . VAL A 1 103 ? 23.205 -13.933 5.551 1.00 33.81 103 VAL A CA 1
ATOM 787 C C . VAL A 1 103 ? 23.311 -13.865 4.032 1.00 33.81 103 VAL A C 1
ATOM 789 O O . VAL A 1 103 ? 23.201 -14.864 3.324 1.00 33.81 103 VAL A O 1
ATOM 792 N N . VAL A 1 104 ? 23.582 -12.659 3.529 1.00 39.97 104 VAL A N 1
ATOM 793 C CA . VAL A 1 104 ? 24.259 -12.520 2.237 1.00 39.97 104 VAL A CA 1
ATOM 794 C C . VAL A 1 104 ? 25.664 -13.085 2.440 1.00 39.97 104 VAL A C 1
ATOM 796 O O . VAL A 1 104 ? 26.547 -12.392 2.937 1.00 39.97 104 VAL A O 1
ATOM 799 N N . LYS A 1 105 ? 25.859 -14.367 2.122 1.00 30.80 105 LYS A N 1
ATOM 800 C CA . LYS A 1 105 ? 27.186 -14.982 2.006 1.00 30.80 105 LYS A CA 1
ATOM 801 C C . LYS A 1 105 ? 27.750 -14.598 0.634 1.00 30.80 105 LYS A C 1
ATOM 803 O O . LYS A 1 105 ? 27.247 -15.109 -0.366 1.00 30.80 105 LYS A O 1
ATOM 808 N N . PRO A 1 106 ? 28.780 -13.738 0.538 1.00 34.56 106 PRO A N 1
ATOM 809 C CA . PRO A 1 106 ? 29.474 -13.516 -0.719 1.00 34.56 106 PRO A CA 1
ATOM 810 C C . PRO A 1 106 ? 30.410 -14.712 -0.926 1.00 34.56 106 PRO A C 1
ATOM 812 O O . PRO A 1 106 ? 31.506 -14.753 -0.372 1.00 34.56 106 PRO A O 1
ATOM 815 N N . GLY A 1 107 ? 29.945 -15.731 -1.654 1.00 31.22 107 GLY A N 1
ATOM 816 C CA . GLY A 1 107 ? 30.670 -16.993 -1.808 1.00 31.22 107 GLY A CA 1
ATOM 817 C C . GLY A 1 107 ? 30.409 -17.683 -3.144 1.00 31.22 107 GLY A C 1
ATOM 818 O O . GLY A 1 107 ? 29.484 -18.476 -3.239 1.00 31.22 107 GLY A O 1
ATOM 819 N N . MET A 1 108 ? 31.259 -17.378 -4.131 1.00 39.16 108 MET A N 1
ATOM 820 C CA . MET A 1 108 ? 31.615 -18.095 -5.379 1.00 39.16 108 MET A CA 1
ATOM 821 C C . MET A 1 108 ? 30.561 -18.774 -6.292 1.00 39.16 108 MET A C 1
ATOM 823 O O . MET A 1 108 ? 30.908 -19.028 -7.439 1.00 39.16 108 MET A O 1
ATOM 827 N N . HIS A 1 109 ? 29.308 -19.015 -5.897 1.00 39.09 109 HIS A N 1
ATOM 828 C CA . HIS A 1 109 ? 28.284 -19.632 -6.757 1.00 39.09 109 HIS A CA 1
ATOM 829 C C . HIS A 1 109 ? 26.912 -18.957 -6.595 1.00 39.09 109 HIS A C 1
ATOM 831 O O . HIS A 1 109 ? 26.067 -19.407 -5.828 1.00 39.09 109 HIS A O 1
ATOM 837 N N . GLY A 1 110 ? 26.688 -17.889 -7.369 1.00 45.50 110 GLY A N 1
ATOM 838 C CA . GLY A 1 110 ? 25.384 -17.232 -7.516 1.00 45.50 110 GLY A CA 1
ATOM 839 C C . GLY A 1 110 ? 24.985 -16.302 -6.362 1.00 45.50 110 GLY A C 1
ATOM 840 O O . GLY A 1 110 ? 25.065 -16.643 -5.185 1.00 45.50 110 GLY A O 1
ATOM 841 N N . ILE A 1 111 ? 24.498 -15.105 -6.699 1.00 47.62 111 ILE A N 1
ATOM 842 C CA . ILE A 1 111 ? 23.877 -14.211 -5.713 1.00 47.62 111 ILE A CA 1
ATOM 843 C C . ILE A 1 111 ? 22.471 -14.750 -5.426 1.00 47.62 111 ILE A C 1
ATOM 845 O O . ILE A 1 111 ? 21.578 -14.611 -6.262 1.00 47.62 111 ILE A O 1
ATOM 849 N N . GLN A 1 112 ? 22.268 -15.364 -4.258 1.00 52.72 112 GLN A N 1
ATOM 850 C CA . GLN A 1 112 ? 20.934 -15.766 -3.811 1.00 52.72 112 GLN A CA 1
ATOM 851 C C . GLN A 1 112 ? 20.140 -14.534 -3.361 1.00 52.72 112 GLN A C 1
ATOM 853 O O . GLN A 1 112 ? 20.480 -13.882 -2.373 1.00 52.72 112 GLN A O 1
ATOM 858 N N . TYR A 1 113 ? 19.062 -14.224 -4.081 1.00 65.44 113 TYR A N 1
ATOM 859 C CA . TYR A 1 113 ? 18.135 -13.152 -3.722 1.00 65.44 113 TYR A CA 1
ATOM 860 C C . TYR A 1 113 ? 16.934 -13.734 -2.975 1.00 65.44 113 TYR A C 1
ATOM 862 O O . TYR A 1 113 ? 16.104 -14.405 -3.590 1.00 65.44 113 TYR A O 1
ATOM 870 N N . GLN A 1 114 ? 16.807 -13.453 -1.673 1.00 85.12 114 GLN A N 1
ATOM 871 C CA . GLN A 1 114 ? 15.555 -13.696 -0.954 1.00 85.12 114 GLN A CA 1
ATOM 872 C C . GLN A 1 114 ? 14.528 -12.627 -1.347 1.00 85.12 114 GLN A C 1
ATOM 874 O O . GLN A 1 114 ? 14.747 -11.432 -1.139 1.00 85.12 114 GLN A O 1
ATOM 879 N N . ILE A 1 115 ? 13.396 -13.059 -1.896 1.00 90.88 115 ILE A N 1
ATOM 880 C CA . ILE A 1 115 ? 12.296 -12.198 -2.328 1.00 90.88 115 ILE A CA 1
ATOM 881 C C . ILE A 1 115 ? 11.072 -12.511 -1.474 1.00 90.88 115 ILE A C 1
ATOM 883 O O . ILE A 1 115 ? 10.490 -13.587 -1.565 1.00 90.88 115 ILE A O 1
ATOM 887 N N . LEU A 1 116 ? 10.629 -11.538 -0.685 1.00 93.44 116 LEU A N 1
ATOM 888 C CA . LEU A 1 116 ? 9.340 -11.592 -0.001 1.00 93.44 116 LEU A CA 1
ATOM 889 C C . LEU A 1 116 ? 8.261 -11.149 -1.002 1.00 93.44 116 LEU A C 1
ATOM 891 O O . LEU A 1 116 ? 8.087 -9.953 -1.246 1.00 93.44 116 LEU A O 1
ATOM 895 N N . ALA A 1 117 ? 7.605 -12.112 -1.657 1.00 94.44 117 ALA A N 1
ATOM 896 C CA . ALA A 1 117 ? 6.927 -11.909 -2.942 1.00 94.44 117 ALA A CA 1
ATOM 897 C C . ALA A 1 117 ? 5.881 -10.775 -2.954 1.00 94.44 117 ALA A C 1
ATOM 899 O O . ALA A 1 117 ? 5.760 -10.057 -3.949 1.00 94.44 117 ALA A O 1
ATOM 900 N N . SER A 1 118 ? 5.149 -10.578 -1.852 1.00 94.00 118 SER A N 1
ATOM 901 C CA . SER A 1 118 ? 4.064 -9.589 -1.739 1.00 94.00 118 SER A CA 1
ATOM 902 C C . SER A 1 118 ? 4.472 -8.208 -1.209 1.00 94.00 118 SER A C 1
ATOM 904 O O . SER A 1 118 ? 3.589 -7.398 -0.889 1.00 94.00 118 SER A O 1
ATOM 906 N N . LEU A 1 119 ? 5.771 -7.915 -1.089 1.00 93.69 119 LEU A N 1
ATOM 907 C CA . LEU A 1 119 ? 6.244 -6.587 -0.681 1.00 93.69 119 LEU A CA 1
ATOM 908 C C . LEU A 1 119 ? 6.242 -5.587 -1.836 1.00 93.69 119 LEU A C 1
ATOM 910 O O . LEU A 1 119 ? 6.372 -5.954 -3.000 1.00 93.69 119 LEU A O 1
ATOM 914 N N . ALA A 1 120 ? 6.146 -4.300 -1.507 1.00 93.62 120 ALA A N 1
ATOM 915 C CA . ALA A 1 120 ? 6.403 -3.245 -2.479 1.00 93.62 120 ALA A CA 1
ATOM 916 C C . ALA A 1 120 ? 7.823 -3.374 -3.073 1.00 93.62 120 ALA A C 1
ATOM 918 O O . ALA A 1 120 ? 8.728 -3.825 -2.363 1.00 93.62 120 ALA A O 1
ATOM 919 N N . PRO A 1 121 ? 8.045 -2.946 -4.332 1.00 91.88 121 PRO A N 1
ATOM 920 C CA . PRO A 1 121 ? 9.385 -2.852 -4.902 1.00 91.88 121 PRO A CA 1
ATOM 921 C C . PRO A 1 121 ? 10.342 -2.082 -3.970 1.00 91.88 121 PRO A C 1
ATOM 923 O O . PRO A 1 121 ? 9.919 -1.094 -3.361 1.00 91.88 121 PRO A O 1
ATOM 926 N N . PRO A 1 122 ? 11.608 -2.510 -3.826 1.00 86.00 122 PRO A N 1
ATOM 927 C CA . PRO A 1 122 ? 12.538 -1.919 -2.863 1.00 86.00 122 PRO A CA 1
ATOM 928 C C . PRO A 1 122 ? 13.169 -0.593 -3.319 1.00 86.00 122 PRO A C 1
ATOM 930 O O . PRO A 1 122 ? 13.714 0.119 -2.474 1.00 86.00 122 PRO A O 1
ATOM 933 N N . ASP A 1 123 ? 13.099 -0.254 -4.612 1.00 88.00 123 ASP A N 1
ATOM 934 C CA . ASP A 1 123 ? 13.775 0.911 -5.196 1.00 88.00 123 ASP A CA 1
ATOM 935 C C . ASP A 1 123 ? 12.790 1.885 -5.875 1.00 88.00 123 ASP A C 1
ATOM 937 O O . ASP A 1 123 ? 11.898 1.433 -6.598 1.00 88.00 123 ASP A O 1
ATOM 941 N N . PRO A 1 124 ? 12.973 3.213 -5.709 1.00 92.50 124 PRO A N 1
ATOM 942 C CA . PRO A 1 124 ? 13.867 3.862 -4.739 1.00 92.50 124 PRO A CA 1
ATOM 943 C C . PRO A 1 124 ? 13.490 3.538 -3.278 1.00 92.50 124 PRO A C 1
ATOM 945 O O . PRO A 1 124 ? 12.366 3.106 -3.024 1.00 92.50 124 PRO A O 1
ATOM 948 N N . PRO A 1 125 ? 14.384 3.764 -2.294 1.00 94.44 125 PRO A N 1
ATOM 949 C CA . PRO A 1 125 ? 14.059 3.587 -0.881 1.00 94.44 125 PRO A CA 1
ATOM 950 C C . PRO A 1 125 ? 12.777 4.337 -0.497 1.00 94.44 125 PRO A C 1
ATOM 952 O O . PRO A 1 125 ? 12.612 5.515 -0.804 1.00 94.44 125 PRO A O 1
ATOM 955 N N . VAL A 1 126 ? 11.859 3.666 0.198 1.00 94.94 126 VAL A N 1
ATOM 956 C CA . VAL A 1 126 ? 10.492 4.161 0.438 1.00 94.94 126 VAL A CA 1
ATOM 957 C C . VAL A 1 126 ? 10.442 5.535 1.124 1.00 94.94 126 VAL A C 1
ATOM 959 O O . VAL A 1 126 ? 9.533 6.321 0.850 1.00 94.94 126 VAL A O 1
ATOM 962 N N . ILE A 1 127 ? 11.417 5.883 1.973 1.00 96.06 127 ILE A N 1
ATOM 963 C CA . ILE A 1 127 ? 11.462 7.227 2.578 1.00 96.06 127 ILE A CA 1
ATOM 964 C C . ILE A 1 127 ? 11.633 8.356 1.545 1.00 96.06 127 ILE A C 1
ATOM 966 O O . ILE A 1 127 ? 11.171 9.469 1.795 1.00 96.06 127 ILE A O 1
ATOM 970 N N . ASP A 1 128 ? 12.223 8.080 0.375 1.00 94.69 128 ASP A N 1
ATOM 971 C CA . ASP A 1 128 ? 12.360 9.052 -0.715 1.00 94.69 128 ASP A CA 1
ATOM 972 C C . ASP A 1 128 ? 11.010 9.343 -1.398 1.00 94.69 128 ASP A C 1
ATOM 974 O O . ASP A 1 128 ? 10.778 10.475 -1.831 1.00 94.69 128 ASP A O 1
ATOM 978 N N . LEU A 1 129 ? 10.081 8.374 -1.416 1.00 96.00 129 LEU A N 1
ATOM 979 C CA . LEU A 1 129 ? 8.702 8.572 -1.892 1.00 96.00 129 LEU A CA 1
ATOM 980 C C . LEU A 1 129 ? 7.906 9.511 -0.981 1.00 96.00 129 LEU A C 1
ATOM 982 O O . LEU A 1 129 ? 7.070 10.276 -1.457 1.00 96.00 129 LEU A O 1
ATOM 986 N N . PHE A 1 130 ? 8.148 9.442 0.328 1.00 96.88 130 PHE A N 1
ATOM 987 C CA . PHE A 1 130 ? 7.361 10.146 1.344 1.00 96.88 130 PHE A CA 1
ATOM 988 C C . PHE A 1 130 ? 8.097 11.331 1.983 1.00 96.88 130 PHE A C 1
ATOM 990 O O . PHE A 1 130 ? 7.637 11.857 2.999 1.00 96.88 130 PHE A O 1
ATOM 997 N N . GLY A 1 131 ? 9.216 11.783 1.407 1.00 93.88 131 GLY A N 1
ATOM 998 C CA . GLY A 1 131 ? 10.078 12.820 1.988 1.00 93.88 131 GLY A CA 1
ATOM 999 C C . GLY A 1 131 ? 9.343 14.114 2.368 1.00 93.88 131 GLY A C 1
ATOM 1000 O O . GLY A 1 131 ? 9.610 14.690 3.421 1.00 93.88 131 GLY A O 1
ATOM 1001 N N . ALA A 1 132 ? 8.366 14.543 1.563 1.00 94.38 132 ALA A N 1
ATOM 1002 C CA . ALA A 1 132 ? 7.531 15.720 1.824 1.00 94.38 132 ALA A CA 1
ATOM 1003 C C . ALA A 1 132 ? 6.443 15.517 2.902 1.00 94.38 132 ALA A C 1
ATOM 1005 O O . ALA A 1 132 ? 5.844 16.487 3.368 1.00 94.38 132 ALA A O 1
ATOM 1006 N N . CYS A 1 133 ? 6.151 14.273 3.291 1.00 95.50 133 CYS A N 1
ATOM 1007 C CA . CYS A 1 133 ? 5.019 13.925 4.153 1.00 95.50 133 CYS A CA 1
ATOM 1008 C C . CYS A 1 133 ? 5.359 12.944 5.290 1.00 95.50 133 CYS A C 1
ATOM 1010 O O . CYS A 1 133 ? 4.438 12.434 5.930 1.00 95.50 133 CYS A O 1
ATOM 1012 N N . LEU A 1 134 ? 6.643 12.698 5.595 1.00 96.25 134 LEU A N 1
ATOM 1013 C CA . LEU A 1 134 ? 7.082 11.775 6.659 1.00 96.25 134 LEU A CA 1
ATOM 1014 C C . LEU A 1 134 ? 6.338 12.005 7.981 1.00 96.25 134 LEU A C 1
ATOM 1016 O O . LEU A 1 134 ? 5.833 11.073 8.603 1.00 96.25 134 LEU A O 1
ATOM 1020 N N . SER A 1 135 ? 6.194 13.268 8.391 1.00 96.19 135 SER A N 1
ATOM 1021 C CA . SER A 1 135 ? 5.523 13.618 9.646 1.00 96.19 135 SER A CA 1
ATOM 1022 C C . SER A 1 135 ? 4.009 13.337 9.625 1.00 96.19 135 SER A C 1
ATOM 1024 O O . SER A 1 135 ? 3.374 13.291 10.682 1.00 96.19 135 SER A O 1
ATOM 1026 N N . GLN A 1 136 ? 3.418 13.191 8.442 1.00 97.19 136 GLN A N 1
ATOM 1027 C CA . GLN A 1 136 ? 1.997 12.990 8.191 1.00 97.19 136 GLN A CA 1
ATOM 1028 C C . GLN A 1 136 ? 1.658 11.506 7.995 1.00 97.19 136 GLN A C 1
ATOM 1030 O O . GLN A 1 136 ? 0.481 11.165 8.069 1.00 97.19 136 GLN A O 1
ATOM 1035 N N . LEU A 1 137 ? 2.647 10.610 7.862 1.00 97.81 137 LEU A N 1
ATOM 1036 C CA . LEU A 1 137 ? 2.429 9.165 7.692 1.00 97.81 137 LEU A CA 1
ATOM 1037 C C . LEU A 1 137 ? 1.555 8.537 8.793 1.00 97.81 137 LEU A C 1
ATOM 1039 O O . LEU A 1 137 ? 0.762 7.651 8.507 1.00 97.81 137 LEU A O 1
ATOM 1043 N N . TRP A 1 138 ? 1.601 9.048 10.029 1.00 98.00 138 TRP A N 1
ATOM 1044 C CA . TRP A 1 138 ? 0.676 8.649 11.103 1.00 98.00 138 TRP A CA 1
ATOM 1045 C C . TRP A 1 138 ? -0.792 8.959 10.787 1.00 98.00 138 TRP A C 1
ATOM 1047 O O . TRP A 1 138 ? -1.661 8.143 11.070 1.00 98.00 138 TRP A O 1
ATOM 1057 N N . SER A 1 139 ? -1.064 10.125 10.196 1.00 98.19 139 SER A N 1
ATOM 1058 C CA . SER A 1 139 ? -2.402 10.502 9.732 1.00 98.19 139 SER A CA 1
ATOM 1059 C C . SER A 1 139 ? -2.820 9.683 8.510 1.00 98.19 139 SER A C 1
ATOM 1061 O O . SER A 1 139 ? -3.972 9.278 8.428 1.00 98.19 139 SER A O 1
ATOM 1063 N N . ILE A 1 140 ? -1.889 9.417 7.587 1.00 98.38 140 ILE A N 1
ATOM 1064 C CA . ILE A 1 140 ? -2.136 8.619 6.375 1.00 98.38 140 ILE A CA 1
ATOM 1065 C C . ILE A 1 140 ? -2.493 7.177 6.759 1.00 98.38 140 ILE A C 1
ATOM 1067 O O . ILE A 1 140 ? -3.512 6.665 6.311 1.00 98.38 140 ILE A O 1
ATOM 1071 N N . TRP A 1 141 ? -1.723 6.557 7.658 1.00 98.25 141 TRP A N 1
ATOM 1072 C CA . TRP A 1 141 ? -2.016 5.236 8.221 1.00 98.25 141 TRP A CA 1
ATOM 1073 C C . TRP A 1 141 ? -3.379 5.191 8.933 1.00 98.25 141 TRP A C 1
ATOM 1075 O O . TRP A 1 141 ? -4.132 4.243 8.738 1.00 98.25 141 TRP A O 1
ATOM 1085 N N . GLU A 1 142 ? -3.743 6.228 9.696 1.00 98.31 142 GLU A N 1
ATOM 1086 C CA . GLU A 1 142 ? -5.082 6.330 10.297 1.00 98.31 142 GLU A CA 1
ATOM 1087 C C . GLU A 1 142 ? -6.195 6.390 9.233 1.00 98.31 142 GLU A C 1
ATOM 1089 O O . GLU A 1 142 ? -7.190 5.685 9.375 1.00 98.31 142 GLU A O 1
ATOM 1094 N N . CYS A 1 143 ? -6.023 7.171 8.159 1.00 98.00 143 CYS A N 1
ATOM 1095 C CA . CYS A 1 143 ? -6.990 7.258 7.055 1.00 98.00 143 CYS A CA 1
ATOM 1096 C C . CYS A 1 143 ? -7.143 5.915 6.323 1.00 98.00 143 CYS A C 1
ATOM 1098 O O . CYS A 1 143 ? -8.263 5.468 6.086 1.00 98.00 143 CYS A O 1
ATOM 1100 N N . LEU A 1 144 ? -6.022 5.248 6.028 1.00 97.12 144 LEU A N 1
ATOM 1101 C CA . LEU A 1 144 ? -5.977 3.925 5.403 1.00 97.12 144 LEU A CA 1
ATOM 1102 C C . LEU A 1 144 ? -6.719 2.871 6.235 1.00 97.12 144 LEU A C 1
ATOM 1104 O O . LEU A 1 144 ? -7.580 2.165 5.716 1.00 97.12 144 LEU A O 1
ATOM 1108 N N . VAL A 1 145 ? -6.422 2.792 7.537 1.00 96.94 145 VAL A N 1
ATOM 1109 C CA . VAL A 1 145 ? -7.090 1.876 8.476 1.00 96.94 145 VAL A CA 1
ATOM 1110 C C . VAL A 1 145 ? -8.596 2.139 8.530 1.00 96.94 145 VAL A C 1
ATOM 1112 O O . VAL A 1 145 ? -9.384 1.197 8.573 1.00 96.94 145 VAL A O 1
ATOM 1115 N N . LEU A 1 146 ? -9.005 3.409 8.505 1.00 97.38 146 LEU A N 1
ATOM 1116 C CA . LEU A 1 146 ? -10.407 3.829 8.521 1.00 97.38 146 LEU A CA 1
ATOM 1117 C C . LEU A 1 146 ? -11.106 3.732 7.152 1.00 97.38 146 LEU A C 1
ATOM 1119 O O . LEU A 1 146 ? -12.241 4.190 7.027 1.00 97.38 146 LEU A O 1
ATOM 1123 N N . CYS A 1 147 ? -10.462 3.140 6.139 1.00 97.56 147 CYS A N 1
ATOM 1124 C CA . CYS A 1 147 ? -10.981 3.045 4.771 1.00 97.56 147 CYS A CA 1
ATOM 1125 C C . CYS A 1 147 ? -11.415 4.415 4.203 1.00 97.56 147 CYS A C 1
ATOM 1127 O O . CYS A 1 147 ? -12.395 4.512 3.455 1.00 97.56 147 CYS A O 1
ATOM 1129 N N . GLU A 1 148 ? -10.711 5.491 4.561 1.00 97.19 148 GLU A N 1
ATOM 1130 C CA . GLU A 1 148 ? -10.916 6.809 3.963 1.00 97.19 148 GLU A CA 1
ATOM 1131 C C . GLU A 1 148 ? -10.172 6.873 2.613 1.00 97.19 148 GLU A C 1
ATOM 1133 O O . GLU A 1 148 ? -8.991 6.528 2.565 1.00 97.19 148 GLU A O 1
ATOM 1138 N N . PRO A 1 149 ? -10.826 7.291 1.514 1.00 97.19 149 PRO A N 1
ATOM 1139 C CA . PRO A 1 149 ? -10.242 7.219 0.175 1.00 97.19 149 PRO A CA 1
ATOM 1140 C C . PRO A 1 149 ? -9.108 8.225 -0.038 1.00 97.19 149 PRO A C 1
ATOM 1142 O O . PRO A 1 149 ? -9.201 9.378 0.391 1.00 97.19 149 PRO A O 1
ATOM 1145 N N . ILE A 1 150 ? -8.050 7.798 -0.735 1.00 98.19 150 ILE A N 1
ATOM 1146 C CA . ILE A 1 150 ? -6.818 8.575 -0.941 1.00 98.19 150 ILE A CA 1
ATOM 1147 C C . ILE A 1 150 ? -6.450 8.614 -2.425 1.00 98.19 150 ILE A C 1
ATOM 1149 O O . ILE A 1 150 ? -6.238 7.580 -3.058 1.00 98.19 150 ILE A O 1
ATOM 1153 N N . LEU A 1 151 ? -6.297 9.826 -2.958 1.00 98.31 151 LEU A N 1
ATOM 1154 C CA . LEU A 1 151 ? -5.694 10.058 -4.268 1.00 98.31 151 LEU A CA 1
ATOM 1155 C C . LEU A 1 151 ? -4.182 10.247 -4.110 1.00 98.31 151 LEU A C 1
ATOM 1157 O O . LEU A 1 151 ? -3.746 11.118 -3.354 1.00 98.31 151 LEU A O 1
ATOM 1161 N N . VAL A 1 152 ? -3.384 9.450 -4.818 1.00 98.38 152 VAL A N 1
ATOM 1162 C CA . VAL A 1 152 ? -1.918 9.467 -4.753 1.00 98.38 152 VAL A CA 1
ATOM 1163 C C . VAL A 1 152 ? -1.351 9.997 -6.069 1.00 98.38 152 VAL A C 1
ATOM 1165 O O . VAL A 1 152 ? -1.439 9.325 -7.092 1.00 98.38 152 VAL A O 1
ATOM 1168 N N . PHE A 1 153 ? -0.739 11.179 -6.044 1.00 97.25 153 PHE A N 1
ATOM 1169 C CA . PHE A 1 153 ? 0.054 11.706 -7.156 1.00 97.25 153 PHE A CA 1
ATOM 1170 C C . PHE A 1 153 ? 1.512 11.311 -6.983 1.00 97.25 153 PHE A C 1
ATOM 1172 O O . PHE A 1 153 ? 2.102 11.576 -5.937 1.00 97.25 153 PHE A O 1
ATOM 1179 N N . GLY A 1 154 ? 2.114 10.741 -8.019 1.00 94.69 154 GLY A N 1
ATOM 1180 C CA . GLY A 1 154 ? 3.560 10.557 -8.093 1.00 94.69 154 GLY A CA 1
ATOM 1181 C C . GLY A 1 154 ? 4.152 11.160 -9.364 1.00 94.69 154 GLY A C 1
ATOM 1182 O O . GLY A 1 154 ? 3.425 11.413 -10.324 1.00 94.69 154 GLY A O 1
ATOM 1183 N N . PRO A 1 155 ? 5.478 11.375 -9.396 1.00 92.31 155 PRO A N 1
ATOM 1184 C CA . PRO A 1 155 ? 6.166 11.912 -10.570 1.00 92.31 155 PRO A CA 1
ATOM 1185 C C . PRO A 1 155 ? 6.318 10.875 -11.698 1.00 92.31 155 PRO A C 1
ATOM 1187 O O . PRO A 1 155 ? 6.665 11.232 -12.818 1.00 92.31 155 PRO A O 1
ATOM 1190 N N . SER A 1 156 ? 6.081 9.587 -11.423 1.00 93.62 156 SER A N 1
ATOM 1191 C CA . SER A 1 156 ? 6.132 8.510 -12.414 1.00 93.62 156 SER A CA 1
ATOM 1192 C C . SER A 1 156 ? 5.191 7.355 -12.039 1.00 93.62 156 SER A C 1
ATOM 1194 O O . SER A 1 156 ? 4.941 7.142 -10.848 1.00 93.62 156 SER A O 1
ATOM 1196 N N . PRO A 1 157 ? 4.713 6.555 -13.017 1.00 94.75 157 PRO A N 1
ATOM 1197 C CA . PRO A 1 157 ? 3.870 5.386 -12.748 1.00 94.75 157 PRO A CA 1
ATOM 1198 C C . PRO A 1 157 ? 4.520 4.382 -11.788 1.00 94.75 157 PRO A C 1
ATOM 1200 O O . PRO A 1 157 ? 3.831 3.771 -10.972 1.00 94.75 157 PRO A O 1
ATOM 1203 N N . ALA A 1 158 ? 5.850 4.246 -11.855 1.00 94.81 158 ALA A N 1
ATOM 1204 C CA . ALA A 1 158 ? 6.630 3.369 -10.990 1.00 94.81 158 ALA A CA 1
ATOM 1205 C C . ALA A 1 158 ? 6.578 3.820 -9.521 1.00 94.81 158 ALA A C 1
ATOM 1207 O O . ALA A 1 158 ? 6.203 3.029 -8.658 1.00 94.81 158 ALA A O 1
ATOM 1208 N N . MET A 1 159 ? 6.871 5.096 -9.239 1.00 95.69 159 MET A N 1
ATOM 1209 C CA . MET A 1 159 ? 6.861 5.631 -7.868 1.00 95.69 159 MET A CA 1
ATOM 1210 C C . MET A 1 159 ? 5.453 5.634 -7.263 1.00 95.69 159 MET A C 1
ATOM 1212 O O . MET A 1 159 ? 5.287 5.291 -6.092 1.00 95.69 159 MET A O 1
ATOM 1216 N N . THR A 1 160 ? 4.429 5.951 -8.061 1.00 96.31 160 THR A N 1
ATOM 1217 C CA . THR A 1 160 ? 3.027 5.854 -7.634 1.00 96.31 160 THR A CA 1
ATOM 1218 C C . THR A 1 160 ? 2.637 4.410 -7.296 1.00 96.31 160 THR A C 1
ATOM 1220 O O . THR A 1 160 ? 2.099 4.152 -6.216 1.00 96.31 160 THR A O 1
ATOM 1223 N N . SER A 1 161 ? 2.976 3.454 -8.170 1.00 97.50 161 SER A N 1
ATOM 1224 C CA . SER A 1 161 ? 2.671 2.032 -7.959 1.00 97.50 161 SER A CA 1
ATOM 1225 C C . SER A 1 161 ? 3.376 1.471 -6.731 1.00 97.50 161 SER A C 1
ATOM 1227 O O . SER A 1 161 ? 2.761 0.768 -5.930 1.00 97.50 161 SER A O 1
ATOM 1229 N N . GLN A 1 162 ? 4.656 1.805 -6.559 1.00 97.62 162 GLN A N 1
ATOM 1230 C CA . GLN A 1 162 ? 5.454 1.400 -5.408 1.00 97.62 162 GLN A CA 1
ATOM 1231 C C . GLN A 1 162 ? 4.858 1.941 -4.102 1.00 97.62 162 GLN A C 1
ATOM 1233 O O . GLN A 1 162 ? 4.693 1.179 -3.147 1.00 97.62 162 GLN A O 1
ATOM 1238 N N . ALA A 1 163 ? 4.474 3.223 -4.069 1.00 98.12 163 ALA A N 1
ATOM 1239 C CA . ALA A 1 163 ? 3.835 3.824 -2.904 1.00 98.12 163 ALA A CA 1
ATOM 1240 C C . ALA A 1 163 ? 2.527 3.107 -2.543 1.00 98.12 163 ALA A C 1
ATOM 1242 O O . ALA A 1 163 ? 2.337 2.758 -1.382 1.00 98.12 163 ALA A O 1
ATOM 1243 N N . ILE A 1 164 ? 1.649 2.820 -3.509 1.00 98.06 164 ILE A N 1
ATOM 1244 C CA . ILE A 1 164 ? 0.374 2.136 -3.231 1.00 98.06 164 ILE A CA 1
ATOM 1245 C C . ILE A 1 164 ? 0.588 0.697 -2.756 1.00 98.06 164 ILE A C 1
ATOM 1247 O O . ILE A 1 164 ? -0.041 0.290 -1.777 1.00 98.06 164 ILE A O 1
ATOM 1251 N N . TRP A 1 165 ? 1.513 -0.054 -3.361 1.00 97.44 165 TRP A N 1
ATOM 1252 C CA . TRP A 1 165 ? 1.874 -1.380 -2.852 1.00 97.44 165 TRP A CA 1
ATOM 1253 C C . TRP A 1 165 ? 2.451 -1.323 -1.431 1.00 97.44 165 TRP A C 1
ATOM 1255 O O . TRP A 1 165 ? 2.168 -2.213 -0.631 1.00 97.44 165 TRP A O 1
ATOM 1265 N N . TRP A 1 166 ? 3.191 -0.267 -1.078 1.00 97.75 166 TRP A N 1
ATOM 1266 C CA . TRP A 1 166 ? 3.704 -0.081 0.281 1.00 97.75 166 TRP A CA 1
ATOM 1267 C C . TRP A 1 166 ? 2.599 0.280 1.283 1.00 97.75 166 TRP A C 1
ATOM 1269 O O . TRP A 1 166 ? 2.535 -0.309 2.362 1.00 97.75 166 TRP A O 1
ATOM 1279 N N . LEU A 1 167 ? 1.685 1.188 0.916 1.00 97.50 167 LEU A N 1
ATOM 1280 C CA . LEU A 1 167 ? 0.518 1.546 1.736 1.00 97.50 167 LEU A CA 1
ATOM 1281 C C . LEU A 1 167 ? -0.381 0.320 1.979 1.00 97.50 167 LEU A C 1
ATOM 1283 O O . LEU A 1 167 ? -0.882 0.133 3.088 1.00 97.50 167 LEU A O 1
ATOM 1287 N N . ARG A 1 168 ? -0.531 -0.554 0.974 1.00 95.44 168 ARG A N 1
ATOM 1288 C CA . ARG A 1 168 ? -1.222 -1.844 1.105 1.00 95.44 168 ARG A CA 1
ATOM 1289 C C . ARG A 1 168 ? -0.469 -2.827 2.011 1.00 95.44 168 ARG A C 1
ATOM 1291 O O . ARG A 1 168 ? -1.104 -3.543 2.780 1.00 95.44 168 ARG A O 1
ATOM 1298 N N . ASP A 1 169 ? 0.858 -2.875 1.942 1.00 95.19 169 ASP A N 1
ATOM 1299 C CA . ASP A 1 169 ? 1.667 -3.798 2.744 1.00 95.19 169 ASP A CA 1
ATOM 1300 C C . ASP A 1 169 ? 1.663 -3.460 4.243 1.00 95.19 169 ASP A C 1
ATOM 1302 O O . ASP A 1 169 ? 1.521 -4.365 5.066 1.00 95.19 169 ASP A O 1
ATOM 1306 N N . VAL A 1 170 ? 1.726 -2.176 4.617 1.00 95.75 170 VAL A N 1
ATOM 1307 C CA . VAL A 1 170 ? 1.646 -1.763 6.036 1.00 95.75 170 VAL A CA 1
ATOM 1308 C C . VAL A 1 170 ? 0.243 -1.890 6.644 1.00 95.75 170 VAL A C 1
ATOM 1310 O O . VAL A 1 170 ? 0.091 -1.765 7.860 1.00 95.75 170 VAL A O 1
ATOM 1313 N N . LEU A 1 171 ? -0.783 -2.144 5.824 1.00 95.38 171 LEU A N 1
ATOM 1314 C CA . LEU A 1 171 ? -2.140 -2.472 6.273 1.00 95.38 171 LEU A CA 1
ATOM 1315 C C . LEU A 1 171 ? -2.329 -3.951 6.629 1.00 95.38 171 LEU A C 1
ATOM 1317 O O . LEU A 1 171 ? -3.389 -4.318 7.134 1.00 95.38 171 LEU A O 1
ATOM 1321 N N . ARG A 1 172 ? -1.340 -4.819 6.421 1.00 95.12 172 ARG A N 1
ATOM 1322 C CA . ARG A 1 172 ? -1.456 -6.222 6.833 1.00 95.12 172 ARG A CA 1
ATOM 1323 C C . ARG A 1 172 ? -1.413 -6.330 8.376 1.00 95.12 172 ARG A C 1
ATOM 1325 O O . ARG A 1 172 ? -0.680 -5.584 9.022 1.00 95.12 172 ARG A O 1
ATOM 1332 N N . PRO A 1 173 ? -2.211 -7.211 9.015 1.00 95.25 173 PRO A N 1
ATOM 1333 C CA . PRO A 1 173 ? -3.073 -8.230 8.424 1.00 95.25 173 PRO A CA 1
ATOM 1334 C C . PRO A 1 173 ? -4.557 -7.827 8.303 1.00 95.25 173 PRO A C 1
ATOM 1336 O O . PRO A 1 173 ? -5.434 -8.687 8.387 1.00 95.25 173 PRO A O 1
ATOM 1339 N N . ILE A 1 174 ? -4.874 -6.538 8.132 1.00 95.25 174 ILE A N 1
ATOM 1340 C CA . ILE A 1 174 ? -6.246 -6.115 7.816 1.00 95.25 174 ILE A CA 1
ATOM 1341 C C . ILE A 1 174 ? -6.582 -6.582 6.382 1.00 95.25 174 ILE A C 1
ATOM 1343 O O . ILE A 1 174 ? -5.803 -6.306 5.455 1.00 95.25 174 ILE A O 1
ATOM 1347 N N . PRO A 1 175 ? -7.721 -7.277 6.181 1.00 92.38 175 PRO A N 1
ATOM 1348 C CA . PRO A 1 175 ? -8.189 -7.670 4.858 1.00 92.38 175 PRO A CA 1
ATOM 1349 C C . PRO A 1 175 ? -8.317 -6.490 3.895 1.00 92.38 175 PRO A C 1
ATOM 1351 O O . PRO A 1 175 ? -8.666 -5.383 4.306 1.00 92.38 175 PRO A O 1
ATOM 1354 N N . VAL A 1 176 ? -8.098 -6.727 2.599 1.00 86.56 176 VAL A N 1
ATOM 1355 C CA . VAL A 1 176 ? -8.491 -5.749 1.571 1.00 86.56 176 VAL A CA 1
ATOM 1356 C C . VAL A 1 176 ? -10.001 -5.517 1.649 1.00 86.56 176 VAL A C 1
ATOM 1358 O O . VAL A 1 176 ? -10.784 -6.453 1.502 1.00 86.56 176 VAL A O 1
ATOM 1361 N N . ALA A 1 177 ? -10.398 -4.261 1.838 1.00 86.19 177 ALA A N 1
ATOM 1362 C CA . ALA A 1 177 ? -11.777 -3.814 1.726 1.00 86.19 177 ALA A CA 1
ATOM 1363 C C . ALA A 1 177 ? -11.795 -2.441 1.042 1.00 86.19 177 ALA A C 1
ATOM 1365 O O . ALA A 1 177 ? -11.423 -1.432 1.639 1.00 86.19 177 ALA A O 1
ATOM 1366 N N . GLY A 1 178 ? -12.172 -2.437 -0.236 1.00 89.56 178 GLY A N 1
ATOM 1367 C CA . GLY A 1 178 ? -11.991 -1.313 -1.154 1.00 89.56 178 GLY A CA 1
ATOM 1368 C C . GLY A 1 178 ? -11.222 -1.729 -2.410 1.00 89.56 178 GLY A C 1
ATOM 1369 O O . GLY A 1 178 ? -10.799 -2.878 -2.540 1.00 89.56 178 GLY A O 1
ATOM 1370 N N . ASP A 1 179 ? -11.048 -0.783 -3.329 1.00 93.75 179 ASP A N 1
ATOM 1371 C CA . ASP A 1 179 ? -10.286 -0.946 -4.572 1.00 93.75 179 ASP A CA 1
ATOM 1372 C C . ASP A 1 179 ? -8.953 -0.186 -4.458 1.00 93.75 179 ASP A C 1
ATOM 1374 O O . ASP A 1 179 ? -8.897 0.912 -3.899 1.00 93.75 179 ASP A O 1
ATOM 1378 N N . PHE A 1 180 ? -7.870 -0.753 -4.982 1.00 93.75 180 PHE A N 1
ATOM 1379 C CA . PHE A 1 180 ? -6.586 -0.068 -5.074 1.00 93.75 180 PHE A CA 1
ATOM 1380 C C . PHE A 1 180 ? -6.031 -0.187 -6.493 1.00 93.75 180 PHE A C 1
ATOM 1382 O O . PHE A 1 180 ? -5.823 -1.284 -7.012 1.00 93.75 180 PHE A O 1
ATOM 1389 N N . ARG A 1 181 ? -5.741 0.961 -7.112 1.00 96.56 181 ARG A N 1
ATOM 1390 C CA . ARG A 1 181 ? -5.151 1.061 -8.453 1.00 96.56 181 ARG A CA 1
ATOM 1391 C C . ARG A 1 181 ? -3.723 1.597 -8.314 1.00 96.56 181 ARG A C 1
ATOM 1393 O O . ARG A 1 181 ? -3.571 2.811 -8.179 1.00 96.56 181 ARG A O 1
ATOM 1400 N N . PRO A 1 182 ? -2.676 0.741 -8.319 1.00 96.50 182 PRO A N 1
ATOM 1401 C CA . PRO A 1 182 ? -1.285 1.182 -8.165 1.00 96.50 182 PRO A CA 1
ATOM 1402 C C . PRO A 1 182 ? -0.880 2.259 -9.179 1.00 96.50 182 PRO A C 1
ATOM 1404 O O . PRO A 1 182 ? -0.193 3.218 -8.834 1.00 96.50 182 PRO A O 1
ATOM 1407 N N . PHE A 1 183 ? -1.387 2.145 -10.404 1.00 96.50 183 PHE A N 1
ATOM 1408 C CA . PHE A 1 183 ? -1.384 3.212 -11.389 1.00 96.50 183 PHE A CA 1
ATOM 1409 C C . PHE A 1 183 ? -2.693 3.177 -12.185 1.00 96.50 183 PHE A C 1
ATOM 1411 O O . PHE A 1 183 ? -3.194 2.104 -12.515 1.00 96.50 183 PHE A O 1
ATOM 1418 N N . PHE A 1 184 ? -3.243 4.354 -12.458 1.00 97.06 184 PHE A N 1
ATOM 1419 C CA . PHE A 1 184 ? -4.544 4.587 -13.066 1.00 97.06 184 PHE A CA 1
ATOM 1420 C C . PHE A 1 184 ? -4.424 5.676 -14.131 1.00 97.06 184 PHE A C 1
ATOM 1422 O O . PHE A 1 184 ? -3.670 6.644 -13.976 1.00 97.06 184 PHE A O 1
ATOM 1429 N N . THR A 1 185 ? -5.174 5.533 -15.222 1.00 95.25 185 THR A N 1
ATOM 1430 C CA . THR A 1 185 ? -5.085 6.434 -16.378 1.00 95.25 185 THR A CA 1
ATOM 1431 C C . THR A 1 185 ? -6.459 6.934 -16.804 1.00 95.25 185 THR A C 1
ATOM 1433 O O . THR A 1 185 ? -7.484 6.366 -16.446 1.00 95.25 185 THR A O 1
ATOM 1436 N N . ILE A 1 186 ? -6.480 7.988 -17.621 1.00 94.69 186 ILE A N 1
ATOM 1437 C CA . ILE A 1 186 ? -7.710 8.494 -18.252 1.00 94.69 186 ILE A CA 1
ATOM 1438 C C . ILE A 1 186 ? -8.314 7.519 -19.282 1.00 94.69 186 ILE A C 1
ATOM 1440 O O . ILE A 1 186 ? -9.415 7.753 -19.766 1.00 94.69 186 ILE A O 1
ATOM 1444 N N . HIS A 1 187 ? -7.591 6.447 -19.624 1.00 94.62 187 HIS A N 1
ATOM 1445 C CA . HIS A 1 187 ? -8.006 5.393 -20.552 1.00 94.62 187 HIS A CA 1
ATOM 1446 C C . HIS A 1 187 ? -8.374 4.082 -19.832 1.00 94.62 187 HIS A C 1
ATOM 1448 O O . HIS A 1 187 ? -8.605 3.072 -20.491 1.00 94.62 187 HIS A O 1
ATOM 1454 N N . ASP A 1 188 ? -8.395 4.072 -18.494 1.00 95.19 188 ASP A N 1
ATOM 1455 C CA . ASP A 1 188 ? -8.892 2.935 -17.717 1.00 95.19 188 ASP A CA 1
ATOM 1456 C C . ASP A 1 188 ? -10.406 2.773 -17.953 1.00 95.19 188 ASP A C 1
ATOM 1458 O O . ASP A 1 188 ? -11.143 3.762 -17.982 1.00 95.19 188 ASP A O 1
ATOM 1462 N N . ALA A 1 189 ? -10.876 1.535 -18.127 1.00 95.31 189 ALA A N 1
ATOM 1463 C CA . ALA A 1 189 ? -12.288 1.243 -18.378 1.00 95.31 189 ALA A CA 1
ATOM 1464 C C . ALA A 1 189 ? -13.200 1.754 -17.246 1.00 95.31 189 ALA A C 1
ATOM 1466 O O . ALA A 1 189 ? -14.322 2.194 -17.500 1.00 95.31 189 ALA A O 1
ATOM 1467 N N . ASP A 1 190 ? -12.691 1.787 -16.011 1.00 96.12 190 ASP A N 1
ATOM 1468 C CA . ASP A 1 190 ? -13.426 2.251 -14.836 1.00 96.12 190 ASP A CA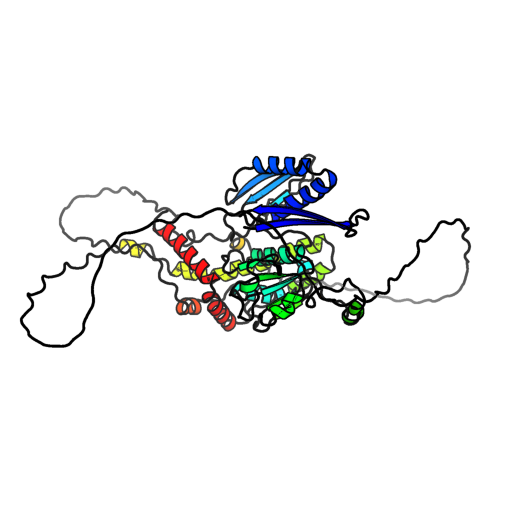 1
ATOM 1469 C C . ASP A 1 190 ? -13.313 3.771 -14.612 1.00 96.12 190 ASP A C 1
ATOM 1471 O O . ASP A 1 190 ? -13.796 4.282 -13.596 1.00 96.12 190 ASP A O 1
ATOM 1475 N N . HIS A 1 191 ? -12.705 4.531 -15.537 1.00 96.44 191 HIS A N 1
ATOM 1476 C CA . HIS A 1 191 ? -12.488 5.976 -15.383 1.00 96.44 191 HIS A CA 1
ATOM 1477 C C . HIS A 1 191 ? -13.766 6.737 -15.012 1.00 96.44 191 HIS A C 1
ATOM 1479 O O . HIS A 1 191 ? -13.787 7.451 -14.012 1.00 96.44 191 HIS A O 1
ATOM 1485 N N . ALA A 1 192 ? -14.861 6.540 -15.751 1.00 95.69 192 ALA A N 1
ATOM 1486 C CA . ALA A 1 192 ? -16.132 7.206 -15.456 1.00 95.69 192 ALA A CA 1
ATOM 1487 C C . ALA A 1 192 ? -16.758 6.758 -14.116 1.00 95.69 192 ALA A C 1
ATOM 1489 O O . ALA A 1 192 ? -17.465 7.534 -13.466 1.00 95.69 192 ALA A O 1
ATOM 1490 N N . ALA A 1 193 ? -16.489 5.526 -13.669 1.00 96.06 193 ALA A N 1
ATOM 1491 C CA . ALA A 1 193 ? -17.015 4.979 -12.420 1.00 96.06 193 ALA A CA 1
ATOM 1492 C C . ALA A 1 193 ? -16.252 5.492 -11.184 1.00 96.06 193 ALA A C 1
ATOM 1494 O O . ALA A 1 193 ? -16.883 5.833 -10.179 1.00 96.06 193 ALA A O 1
ATOM 1495 N N . LEU A 1 194 ? -14.922 5.605 -11.274 1.00 96.25 194 LEU A N 1
ATOM 1496 C CA . LEU A 1 194 ? -14.042 6.006 -10.167 1.00 96.25 194 LEU A CA 1
ATOM 1497 C C . LEU A 1 194 ? -13.752 7.516 -10.122 1.00 96.25 194 LEU A C 1
ATOM 1499 O O . LEU A 1 194 ? -13.540 8.068 -9.041 1.00 96.25 194 LEU A O 1
ATOM 1503 N N . VAL A 1 195 ? -13.763 8.197 -11.271 1.00 96.69 195 VAL A N 1
ATOM 1504 C CA . VAL A 1 195 ? -13.444 9.627 -11.408 1.00 96.69 195 VAL A CA 1
ATOM 1505 C C . VAL A 1 195 ? -14.662 10.371 -11.958 1.00 96.69 195 VAL A C 1
ATOM 1507 O O . VAL A 1 195 ? -14.830 10.595 -13.153 1.00 96.69 195 VAL A O 1
ATOM 1510 N N . ASN A 1 196 ? -15.545 10.746 -11.035 1.00 95.12 196 ASN A N 1
ATOM 1511 C CA . ASN A 1 196 ? -16.746 11.544 -11.279 1.00 95.12 196 ASN A CA 1
ATOM 1512 C C . ASN A 1 196 ? -17.030 12.464 -10.075 1.00 95.12 196 ASN A C 1
ATOM 1514 O O . ASN A 1 196 ? -16.276 12.487 -9.104 1.00 95.12 196 ASN A O 1
ATOM 1518 N N . THR A 1 197 ? -18.115 13.236 -10.134 1.00 95.38 197 THR A N 1
ATOM 1519 C CA . THR A 1 197 ? -18.483 14.248 -9.125 1.00 95.38 197 THR A CA 1
ATOM 1520 C C . THR A 1 197 ? -19.012 13.685 -7.801 1.00 95.38 197 THR A C 1
ATOM 1522 O O . THR A 1 197 ? -19.177 14.450 -6.849 1.00 95.38 197 THR A O 1
ATOM 1525 N N . ARG A 1 198 ? -19.288 12.377 -7.705 1.00 95.44 198 ARG A N 1
ATOM 1526 C CA . ARG A 1 198 ? -19.802 11.744 -6.478 1.00 95.44 198 ARG A CA 1
ATOM 1527 C C . ARG A 1 198 ? -18.681 11.549 -5.449 1.00 95.44 198 ARG A C 1
ATOM 1529 O O . ARG A 1 198 ? -17.513 11.461 -5.837 1.00 95.44 198 ARG A O 1
ATOM 1536 N N . PRO A 1 199 ? -18.999 11.446 -4.145 1.00 95.00 199 PRO A N 1
ATOM 1537 C CA . PRO A 1 199 ? -18.017 11.063 -3.136 1.00 95.00 199 PRO A CA 1
ATOM 1538 C C . PRO A 1 199 ? -17.322 9.739 -3.510 1.00 95.00 199 PRO A C 1
ATOM 1540 O O . PRO A 1 199 ? -18.015 8.789 -3.878 1.00 95.00 199 PRO A O 1
ATOM 1543 N N . PRO A 1 200 ? -15.981 9.654 -3.432 1.00 96.31 200 PRO A N 1
ATOM 1544 C CA . PRO A 1 200 ? -15.254 8.417 -3.713 1.00 96.31 200 PRO A CA 1
ATOM 1545 C C . PRO A 1 200 ? -15.613 7.298 -2.727 1.00 96.31 200 PRO A C 1
ATOM 1547 O O . PRO A 1 200 ? -15.836 7.546 -1.539 1.00 96.31 200 PRO A O 1
ATOM 1550 N N . SER A 1 201 ? -15.628 6.058 -3.222 1.00 95.94 201 SER A N 1
ATOM 1551 C CA . SER A 1 201 ? -15.932 4.857 -2.436 1.00 95.94 201 SER A CA 1
ATOM 1552 C C . SER A 1 201 ? -14.975 4.669 -1.256 1.00 95.94 201 SER A C 1
ATOM 1554 O O . SER A 1 201 ? -13.781 4.954 -1.352 1.00 95.94 201 SER A O 1
ATOM 1556 N N . SER A 1 202 ? -15.480 4.129 -0.144 1.00 96.50 202 SER A N 1
ATOM 1557 C CA . SER A 1 202 ? -14.641 3.779 1.009 1.00 96.50 202 SER A CA 1
ATOM 1558 C C . SER A 1 202 ? -13.565 2.758 0.615 1.00 96.50 202 SER A C 1
ATOM 1560 O O . SER A 1 202 ? -13.822 1.827 -0.147 1.00 96.50 202 SER A O 1
ATOM 1562 N N . GLY A 1 203 ? -12.346 2.967 1.111 1.00 95.94 203 GLY A N 1
ATOM 1563 C CA . GLY A 1 203 ? -11.177 2.136 0.828 1.00 95.94 203 GLY A CA 1
ATOM 1564 C C . GLY A 1 203 ? -10.531 2.362 -0.544 1.00 95.94 203 GLY A C 1
ATOM 1565 O O . GLY A 1 203 ? -9.545 1.695 -0.836 1.00 95.94 203 GLY A O 1
ATOM 1566 N N . LEU A 1 204 ? -11.038 3.284 -1.377 1.00 97.56 204 LEU A N 1
ATOM 1567 C CA . LEU A 1 204 ? -10.469 3.559 -2.701 1.00 97.56 204 LEU A CA 1
ATOM 1568 C C . LEU A 1 204 ? -9.101 4.258 -2.606 1.00 97.56 204 LEU A C 1
ATOM 1570 O O . LEU A 1 204 ? -9.005 5.390 -2.124 1.00 97.56 204 LEU A O 1
ATOM 1574 N N . ILE A 1 205 ? -8.052 3.612 -3.120 1.00 97.88 205 ILE A N 1
ATOM 1575 C CA . ILE A 1 205 ? -6.703 4.185 -3.247 1.00 97.88 205 ILE A CA 1
ATOM 1576 C C . ILE A 1 205 ? -6.343 4.276 -4.732 1.00 97.88 205 ILE A C 1
ATOM 1578 O O . ILE A 1 205 ? -6.174 3.255 -5.399 1.00 97.88 205 ILE A O 1
ATOM 1582 N N . LEU A 1 206 ? -6.215 5.496 -5.258 1.00 97.94 206 LEU A N 1
ATOM 1583 C CA . LEU A 1 206 ? -6.042 5.734 -6.694 1.00 97.94 206 LEU A CA 1
ATOM 1584 C C . LEU A 1 206 ? -4.681 6.364 -6.995 1.00 97.94 206 LEU A C 1
ATOM 1586 O O . LEU A 1 206 ? -4.399 7.475 -6.549 1.00 97.94 206 LEU A O 1
ATOM 1590 N N . GLY A 1 207 ? -3.840 5.662 -7.751 1.00 98.25 207 GLY A N 1
ATOM 1591 C CA . GLY A 1 207 ? -2.510 6.125 -8.132 1.00 98.25 207 GLY A CA 1
ATOM 1592 C C . GLY A 1 207 ? -2.497 6.819 -9.482 1.00 98.25 207 GLY A C 1
ATOM 1593 O O . GLY A 1 207 ? -2.812 6.200 -10.488 1.00 98.25 207 GLY A O 1
ATOM 1594 N N . VAL A 1 208 ? -2.071 8.077 -9.539 1.00 97.88 208 VAL A N 1
ATOM 1595 C CA . VAL A 1 208 ? -2.056 8.876 -10.769 1.00 97.88 208 VAL A CA 1
ATOM 1596 C C . VAL A 1 208 ? -0.743 9.646 -10.959 1.00 97.88 208 VAL A C 1
ATOM 1598 O O . VAL A 1 208 ? 0.054 9.816 -10.036 1.00 97.88 208 VAL A O 1
ATOM 1601 N N . THR A 1 209 ? -0.525 10.122 -12.186 1.00 95.69 209 THR A N 1
ATOM 1602 C CA . THR A 1 209 ? 0.551 11.065 -12.557 1.00 95.69 209 THR A CA 1
ATOM 1603 C C . THR A 1 209 ? 0.031 12.288 -13.323 1.00 95.69 209 THR A C 1
ATOM 1605 O O . THR A 1 209 ? 0.717 13.298 -13.415 1.00 95.69 209 THR A O 1
ATOM 1608 N N . ASN A 1 210 ? -1.176 12.224 -13.898 1.00 94.00 210 ASN A N 1
ATOM 1609 C CA . ASN A 1 210 ? -1.711 13.282 -14.757 1.00 94.00 210 ASN A CA 1
ATOM 1610 C C . ASN A 1 210 ? -2.375 14.405 -13.920 1.00 94.00 210 ASN A C 1
ATOM 1612 O O . ASN A 1 210 ? -3.321 14.115 -13.180 1.00 94.00 210 ASN A O 1
ATOM 1616 N N . PRO A 1 211 ? -1.978 15.688 -14.071 1.00 90.50 211 PRO A N 1
ATOM 1617 C CA . PRO A 1 211 ? -2.599 16.824 -13.378 1.00 90.50 211 PRO A CA 1
ATOM 1618 C C . PRO A 1 211 ? -4.114 16.978 -13.592 1.00 90.50 211 PRO A C 1
ATOM 1620 O O . PRO A 1 211 ? -4.783 17.601 -12.767 1.00 90.50 211 PRO A O 1
ATOM 1623 N N . TYR A 1 212 ? -4.682 16.391 -14.655 1.00 94.06 212 TYR A N 1
ATOM 1624 C CA . TYR A 1 212 ? -6.134 16.296 -14.871 1.00 94.06 212 TYR A CA 1
ATOM 1625 C C . TYR A 1 212 ? -6.885 15.837 -13.610 1.00 94.06 212 TYR A C 1
ATOM 1627 O O . TYR A 1 212 ? -7.897 16.436 -13.228 1.00 94.06 212 TYR A O 1
ATOM 1635 N N . PHE A 1 213 ? -6.349 14.827 -12.916 1.00 96.06 213 PHE A N 1
ATOM 1636 C CA . PHE A 1 213 ? -6.980 14.258 -11.730 1.00 96.06 213 PHE A CA 1
ATOM 1637 C C . PHE A 1 213 ? -7.048 15.243 -10.552 1.00 96.06 213 PHE A C 1
ATOM 1639 O O . PHE A 1 213 ? -7.941 15.105 -9.722 1.00 96.06 213 PHE A O 1
ATOM 1646 N N . GLU A 1 214 ? -6.196 16.278 -10.474 1.00 92.12 214 GLU A N 1
ATOM 1647 C CA . GLU A 1 214 ? -6.286 17.277 -9.390 1.00 92.12 214 GLU A CA 1
ATOM 1648 C C . GLU A 1 214 ? -7.571 18.109 -9.521 1.00 92.12 214 GLU A C 1
ATOM 1650 O O . GLU A 1 214 ? -8.199 18.467 -8.523 1.00 92.12 214 GLU A O 1
ATOM 1655 N N . ARG A 1 215 ? -8.007 18.362 -10.763 1.00 92.44 215 ARG A N 1
ATOM 1656 C CA . ARG A 1 215 ? -9.267 19.058 -11.058 1.00 92.44 215 ARG A CA 1
ATOM 1657 C C . ARG A 1 215 ? -10.465 18.116 -10.966 1.00 92.44 215 ARG A C 1
ATOM 1659 O O . ARG A 1 215 ? -11.467 18.481 -10.351 1.00 92.44 215 ARG A O 1
ATOM 1666 N N . ALA A 1 216 ? -10.363 16.923 -11.555 1.00 95.75 216 ALA A N 1
ATOM 1667 C CA . ALA A 1 216 ? -11.461 15.955 -11.608 1.00 95.75 216 ALA A CA 1
ATOM 1668 C C . ALA A 1 216 ? -11.826 15.401 -10.218 1.00 95.75 216 ALA A C 1
ATOM 1670 O O . ALA A 1 216 ? -13.003 15.288 -9.885 1.00 95.75 216 ALA A O 1
ATOM 1671 N N . CYS A 1 217 ? -10.825 15.151 -9.374 1.00 96.19 217 CYS A N 1
ATOM 1672 C CA . CYS A 1 217 ? -10.993 14.637 -8.016 1.00 96.19 217 CYS A CA 1
ATOM 1673 C C . CYS A 1 217 ? -10.913 15.740 -6.946 1.00 96.19 217 CYS A C 1
ATOM 1675 O O . CYS A 1 217 ? -10.629 15.460 -5.780 1.00 96.19 217 CYS A O 1
ATOM 1677 N N . LYS A 1 218 ? -11.168 17.010 -7.306 1.00 94.56 218 LYS A N 1
ATOM 1678 C CA . LYS A 1 218 ? -11.024 18.165 -6.397 1.00 94.56 218 LYS A CA 1
ATOM 1679 C C . LYS A 1 218 ? -11.836 18.054 -5.106 1.00 94.56 218 LYS A C 1
ATOM 1681 O O . LYS A 1 218 ? -11.549 18.781 -4.161 1.00 94.56 218 LYS A O 1
ATOM 1686 N N . HIS A 1 219 ? -12.873 17.220 -5.063 1.00 95.19 219 HIS A N 1
ATOM 1687 C CA . HIS A 1 219 ? -13.770 16.967 -3.928 1.00 95.19 219 HIS A CA 1
ATOM 1688 C C . HIS A 1 219 ? -13.276 15.869 -2.977 1.00 95.19 219 HIS A C 1
ATOM 1690 O O . HIS A 1 219 ? -13.794 15.784 -1.866 1.00 95.19 219 HIS A O 1
ATOM 1696 N N . TRP A 1 220 ? -12.276 15.071 -3.365 1.00 97.00 220 TRP A N 1
ATOM 1697 C CA . TRP A 1 220 ? -11.761 13.976 -2.538 1.00 97.00 220 TRP A CA 1
ATOM 1698 C C . TRP A 1 220 ? -11.254 14.491 -1.176 1.00 97.00 220 TRP A C 1
ATOM 1700 O O . TRP A 1 220 ? -10.750 15.620 -1.087 1.00 97.00 220 TRP A O 1
ATOM 1710 N N . PRO A 1 221 ? -11.400 13.700 -0.094 1.00 97.19 221 PRO A N 1
ATOM 1711 C CA . PRO A 1 221 ? -11.048 14.149 1.252 1.00 97.19 221 PRO A CA 1
ATOM 1712 C C . PRO A 1 221 ? -9.533 14.272 1.443 1.00 97.19 221 PRO A C 1
ATOM 1714 O O . PRO A 1 221 ? -9.093 15.175 2.162 1.00 97.19 221 PRO A O 1
ATOM 1717 N N . HIS A 1 222 ? -8.765 13.407 0.767 1.00 98.12 222 HIS A N 1
ATOM 1718 C CA . HIS A 1 222 ? -7.329 13.212 0.957 1.00 98.12 222 HIS A CA 1
ATOM 1719 C C . HIS A 1 222 ? -6.570 13.158 -0.367 1.00 98.12 222 HIS A C 1
ATOM 1721 O O . HIS A 1 222 ? -6.929 12.404 -1.275 1.00 98.12 222 HIS A O 1
ATOM 1727 N N . VAL A 1 223 ? -5.477 13.915 -0.440 1.00 97.81 223 VAL A N 1
ATOM 1728 C CA . VAL A 1 223 ? -4.526 13.905 -1.555 1.00 97.81 223 VAL A CA 1
ATOM 1729 C C . VAL A 1 223 ? -3.107 13.784 -1.005 1.00 97.81 223 VAL A C 1
ATOM 1731 O O . VAL A 1 223 ? -2.656 14.613 -0.209 1.00 97.81 223 VAL A O 1
ATOM 1734 N N . LEU A 1 224 ? -2.399 12.758 -1.462 1.00 97.81 224 LEU A N 1
ATOM 1735 C CA . LEU A 1 224 ? -1.001 12.481 -1.163 1.00 97.81 224 LEU A CA 1
ATOM 1736 C C . LEU A 1 224 ? -0.171 12.742 -2.421 1.00 97.81 224 LEU A C 1
ATOM 1738 O O . LEU A 1 224 ? -0.321 12.028 -3.404 1.00 97.81 224 LEU A O 1
ATOM 1742 N N . SER A 1 225 ? 0.696 13.749 -2.399 1.00 97.19 225 SER A N 1
ATOM 1743 C CA . SER A 1 225 ? 1.664 13.989 -3.471 1.00 97.19 225 SER A CA 1
ATOM 1744 C C . SER A 1 225 ? 3.051 13.524 -3.025 1.00 97.19 225 SER A C 1
ATOM 1746 O O . SER A 1 225 ? 3.547 13.947 -1.977 1.00 97.19 225 SER A O 1
ATOM 1748 N N . LEU A 1 226 ? 3.639 12.604 -3.786 1.00 96.44 226 LEU A N 1
ATOM 1749 C CA . LEU A 1 226 ? 4.901 11.933 -3.477 1.00 96.44 226 LEU A CA 1
ATOM 1750 C C . LEU A 1 226 ? 6.123 12.791 -3.838 1.00 96.44 226 LEU A C 1
ATOM 1752 O O . LEU A 1 226 ? 6.059 13.714 -4.647 1.00 96.44 226 LEU A O 1
ATOM 1756 N N . GLY A 1 227 ? 7.268 12.426 -3.266 1.00 92.50 227 GLY A N 1
ATOM 1757 C CA . GLY A 1 227 ? 8.563 13.063 -3.482 1.00 92.50 227 GLY A CA 1
ATOM 1758 C C . GLY A 1 227 ? 9.024 13.898 -2.289 1.00 92.50 227 GLY A C 1
ATOM 1759 O O . GLY A 1 227 ? 8.535 13.764 -1.164 1.00 92.50 227 GLY A O 1
ATOM 1760 N N . ARG A 1 228 ? 10.013 14.763 -2.532 1.00 87.62 228 ARG A N 1
ATOM 1761 C CA . ARG A 1 228 ? 10.631 15.631 -1.518 1.00 87.62 228 ARG A CA 1
ATOM 1762 C C . ARG A 1 228 ? 9.991 17.022 -1.536 1.00 87.62 228 ARG A C 1
ATOM 1764 O O . ARG A 1 228 ? 9.585 17.508 -2.587 1.00 87.62 228 ARG A O 1
ATOM 1771 N N . ALA A 1 229 ? 9.918 17.671 -0.374 1.00 78.12 229 ALA A N 1
ATOM 1772 C CA . ALA A 1 229 ? 9.424 19.043 -0.291 1.00 78.12 229 ALA A CA 1
ATOM 1773 C C . ALA A 1 229 ? 10.392 20.007 -1.017 1.00 78.12 229 ALA A C 1
ATOM 1775 O O . ALA A 1 229 ? 11.610 19.827 -0.904 1.00 78.12 229 ALA A O 1
ATOM 1776 N N . PRO A 1 230 ? 9.891 21.036 -1.729 1.00 71.50 230 PRO A N 1
ATOM 1777 C CA . PRO A 1 230 ? 10.730 22.078 -2.318 1.00 71.50 230 PRO A CA 1
ATOM 1778 C C . PRO A 1 230 ? 11.582 22.769 -1.247 1.00 71.50 230 PRO A C 1
ATOM 1780 O O . PRO A 1 230 ? 11.063 23.191 -0.215 1.00 71.50 230 PRO A O 1
ATOM 1783 N N . ARG A 1 231 ? 12.892 22.906 -1.486 1.00 64.25 231 ARG A N 1
ATOM 1784 C CA . ARG A 1 231 ? 13.825 23.501 -0.508 1.00 64.25 231 ARG A CA 1
ATOM 1785 C C . ARG A 1 231 ? 13.736 25.032 -0.410 1.00 64.25 231 ARG A C 1
ATOM 1787 O O . ARG A 1 231 ? 14.308 25.604 0.508 1.00 64.25 231 ARG A O 1
ATOM 1794 N N . SER A 1 232 ? 13.053 25.696 -1.346 1.00 60.38 232 SER A N 1
ATOM 1795 C CA . SER A 1 232 ? 12.848 27.150 -1.352 1.00 60.38 232 SER A CA 1
ATOM 1796 C C . SER A 1 232 ? 11.574 27.529 -2.110 1.00 60.38 232 SER A C 1
ATOM 1798 O O . SER A 1 232 ? 11.237 26.906 -3.119 1.00 60.38 232 SER A O 1
ATOM 1800 N N . VAL A 1 233 ? 10.904 28.597 -1.666 1.00 55.69 233 VAL A N 1
ATOM 1801 C CA . VAL A 1 233 ? 9.792 29.235 -2.391 1.00 55.69 233 VAL A CA 1
ATOM 1802 C C . VAL A 1 233 ? 10.221 29.818 -3.741 1.00 55.69 233 VAL A C 1
ATOM 1804 O O . VAL A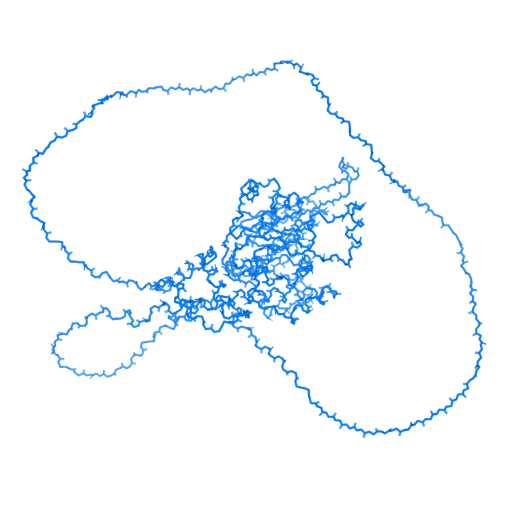 1 233 ? 9.411 29.841 -4.661 1.00 55.69 233 VAL A O 1
ATOM 1807 N N . SER A 1 234 ? 11.490 30.198 -3.924 1.00 51.50 234 SER A N 1
ATOM 1808 C CA . SER A 1 234 ? 11.988 30.712 -5.212 1.00 51.50 234 SER A CA 1
ATOM 1809 C C . SER A 1 234 ? 11.987 29.640 -6.312 1.00 51.50 234 SER A C 1
ATOM 1811 O O . SER A 1 234 ? 11.719 29.947 -7.470 1.00 51.50 234 SER A O 1
ATOM 1813 N N . SER A 1 235 ? 12.197 28.367 -5.948 1.00 51.16 235 SER A N 1
ATOM 1814 C CA . SER A 1 235 ? 12.095 27.227 -6.878 1.00 51.16 235 SER A CA 1
ATOM 1815 C C . SER A 1 235 ? 10.655 27.017 -7.369 1.00 51.16 235 SER A C 1
ATOM 1817 O O . SER A 1 235 ? 10.451 26.677 -8.530 1.00 51.16 235 SER A O 1
ATOM 1819 N N . LEU A 1 236 ? 9.637 27.317 -6.550 1.00 51.56 236 LEU A N 1
ATOM 1820 C CA . LEU A 1 236 ? 8.232 27.272 -6.990 1.00 51.56 236 LEU A CA 1
ATOM 1821 C C . LEU A 1 236 ? 7.915 28.300 -8.090 1.00 51.56 236 LEU A C 1
ATOM 1823 O O . LEU A 1 236 ? 6.937 28.127 -8.816 1.00 51.56 236 LEU A O 1
ATOM 1827 N N . ILE A 1 237 ? 8.713 29.367 -8.198 1.00 49.34 237 ILE A N 1
ATOM 1828 C CA . ILE A 1 237 ? 8.510 30.460 -9.154 1.00 49.34 237 ILE A CA 1
ATOM 1829 C C . ILE A 1 237 ? 9.328 30.222 -10.434 1.00 49.34 237 ILE A C 1
ATOM 1831 O O . ILE A 1 237 ? 8.789 30.409 -11.525 1.00 49.34 237 ILE A O 1
ATOM 1835 N N . SER A 1 238 ? 10.578 29.744 -10.339 1.00 41.34 238 SER A N 1
ATOM 1836 C CA . SER A 1 238 ? 11.413 29.483 -11.528 1.00 41.34 238 SER A CA 1
ATOM 1837 C C . SER A 1 238 ? 10.946 28.283 -12.363 1.00 41.34 238 SER A C 1
ATOM 1839 O O . SER A 1 238 ? 11.138 28.270 -13.575 1.00 41.34 238 SER A O 1
ATOM 1841 N N . HIS A 1 239 ? 10.242 27.308 -11.776 1.00 46.22 239 HIS A N 1
ATOM 1842 C CA . HIS A 1 239 ? 9.676 26.177 -12.528 1.00 46.22 239 HIS A CA 1
ATOM 1843 C C . HIS A 1 239 ? 8.468 26.534 -13.422 1.00 46.22 239 HIS A C 1
ATOM 1845 O O . HIS A 1 239 ? 7.841 25.637 -13.978 1.00 46.22 239 HIS A O 1
ATOM 1851 N N . LYS A 1 240 ? 8.131 27.818 -13.618 1.00 42.34 240 LYS A N 1
ATOM 1852 C CA . LYS A 1 240 ? 7.208 28.233 -14.693 1.00 42.34 240 LYS A CA 1
ATOM 1853 C C . LYS A 1 240 ? 7.865 28.340 -16.075 1.00 42.34 240 LYS A C 1
ATOM 1855 O O . LYS A 1 240 ? 7.129 28.359 -17.057 1.00 42.34 240 LYS A O 1
ATOM 1860 N N . SER A 1 241 ? 9.195 28.415 -16.162 1.00 35.91 241 SER A N 1
ATOM 1861 C CA . SER A 1 241 ? 9.929 28.556 -17.433 1.00 35.91 241 SER A CA 1
ATOM 1862 C C . SER A 1 241 ? 10.743 27.325 -17.840 1.00 35.91 241 SER A C 1
ATOM 1864 O O . SER A 1 241 ? 11.265 27.302 -18.947 1.00 35.91 241 SER A O 1
ATOM 1866 N N . ASP A 1 242 ? 10.834 26.303 -16.984 1.00 35.22 242 ASP A N 1
ATOM 1867 C CA . ASP A 1 242 ? 11.576 25.066 -17.258 1.00 35.22 242 ASP A CA 1
ATOM 1868 C C . ASP A 1 242 ? 10.623 23.875 -17.422 1.00 35.22 242 ASP A C 1
ATOM 1870 O O . ASP A 1 242 ? 9.856 23.544 -16.514 1.00 35.22 242 ASP A O 1
ATOM 1874 N N . ALA A 1 243 ? 10.698 23.179 -18.560 1.00 39.47 243 ALA A N 1
ATOM 1875 C CA . ALA A 1 243 ? 9.777 22.097 -18.942 1.00 39.47 243 ALA A CA 1
ATOM 1876 C C . ALA A 1 243 ? 9.944 20.780 -18.141 1.00 39.47 243 ALA A C 1
ATOM 1878 O O . ALA A 1 243 ? 9.389 19.749 -18.513 1.00 39.47 243 ALA A O 1
ATOM 1879 N N . SER A 1 244 ? 10.676 20.819 -17.022 1.00 40.72 244 SER A N 1
ATOM 1880 C CA . SER A 1 244 ? 10.806 19.739 -16.033 1.00 40.72 244 SER A CA 1
ATOM 1881 C C . SER A 1 244 ? 10.100 20.074 -14.704 1.00 40.72 244 SER A C 1
ATOM 1883 O O . SER A 1 244 ? 10.479 19.579 -13.639 1.00 40.72 244 SER A O 1
ATOM 1885 N N . ALA A 1 245 ? 9.072 20.925 -14.743 1.00 48.22 245 ALA A N 1
ATOM 1886 C CA . ALA A 1 245 ? 8.201 21.184 -13.602 1.00 48.22 245 ALA A CA 1
ATOM 1887 C C . ALA A 1 245 ? 7.417 19.923 -13.193 1.00 48.22 245 ALA A C 1
ATOM 1889 O O . ALA A 1 245 ? 6.847 19.230 -14.036 1.00 48.22 245 ALA A O 1
ATOM 1890 N N . THR A 1 246 ? 7.349 19.642 -11.888 1.00 54.53 246 THR A N 1
ATOM 1891 C CA . THR A 1 246 ? 6.607 18.501 -11.330 1.00 54.53 246 THR A CA 1
ATOM 1892 C C . THR A 1 246 ? 5.144 18.531 -11.782 1.00 54.53 246 THR A C 1
ATOM 1894 O O . THR A 1 246 ? 4.379 19.400 -11.365 1.00 54.53 246 THR A O 1
ATOM 1897 N N . LEU A 1 247 ? 4.741 17.575 -12.624 1.00 65.44 247 LEU A N 1
ATOM 1898 C CA . LEU A 1 247 ? 3.373 17.474 -13.132 1.00 65.44 247 LEU A CA 1
ATOM 1899 C C . LEU A 1 247 ? 2.412 17.050 -12.009 1.00 65.44 247 LEU A C 1
ATOM 1901 O O . LEU A 1 247 ? 2.221 15.864 -11.757 1.00 65.44 247 LEU A O 1
ATOM 1905 N N . GLY A 1 248 ? 1.784 18.025 -11.348 1.00 77.62 248 GLY A N 1
ATOM 1906 C CA . GLY A 1 248 ? 0.722 17.795 -10.365 1.00 77.62 248 GLY A CA 1
ATOM 1907 C C . GLY A 1 248 ? 0.820 18.691 -9.123 1.00 77.62 248 GLY A C 1
ATOM 1908 O O . GLY A 1 248 ? 1.561 19.676 -9.121 1.00 77.62 248 GLY A O 1
ATOM 1909 N N . PRO A 1 249 ? 0.079 18.365 -8.047 1.00 88.12 249 PRO A N 1
ATOM 1910 C CA . PRO A 1 249 ? 0.154 19.093 -6.786 1.00 88.12 249 PRO A CA 1
ATOM 1911 C C . PRO A 1 249 ? 1.552 19.026 -6.162 1.00 88.12 249 PRO A C 1
ATOM 1913 O O . PRO A 1 249 ? 2.192 17.976 -6.172 1.00 88.12 249 PRO A O 1
ATOM 1916 N N . ILE A 1 250 ? 1.970 20.116 -5.508 1.00 90.44 250 ILE A N 1
ATOM 1917 C CA . ILE A 1 250 ? 3.212 20.182 -4.714 1.00 90.44 250 ILE A CA 1
ATOM 1918 C C . ILE A 1 250 ? 3.303 18.970 -3.757 1.00 90.44 250 ILE A C 1
ATOM 1920 O O . ILE A 1 250 ? 2.316 18.704 -3.057 1.00 90.44 250 ILE A O 1
ATOM 1924 N N . PRO A 1 251 ? 4.455 18.264 -3.693 1.00 94.44 251 PRO A N 1
ATOM 1925 C CA . PRO A 1 251 ? 4.685 17.140 -2.785 1.00 94.44 251 PRO A CA 1
ATOM 1926 C C . PRO A 1 251 ? 4.288 17.438 -1.336 1.00 94.44 251 PRO A C 1
ATOM 1928 O O . PRO A 1 251 ? 4.623 18.491 -0.789 1.00 94.44 251 PRO A O 1
ATOM 1931 N N . GLY A 1 252 ? 3.581 16.502 -0.703 1.00 95.38 252 GLY A N 1
ATOM 1932 C CA . GLY A 1 252 ? 3.036 16.655 0.643 1.00 95.38 252 GLY A CA 1
ATOM 1933 C C . GLY A 1 252 ? 1.688 15.955 0.839 1.00 95.38 252 GLY A C 1
ATOM 1934 O O . GLY A 1 252 ? 1.218 15.192 -0.000 1.00 95.38 252 GLY A O 1
ATOM 1935 N N . TRP A 1 253 ? 1.047 16.229 1.975 1.00 96.69 253 TRP A N 1
ATOM 1936 C CA . TRP A 1 253 ? -0.249 15.656 2.352 1.00 96.69 253 TRP A CA 1
ATOM 1937 C C . TRP A 1 253 ? -1.300 16.752 2.534 1.00 96.69 253 TRP A C 1
ATOM 1939 O O . TRP A 1 253 ? -1.134 17.635 3.382 1.00 96.69 253 TRP A O 1
ATOM 1949 N N . LYS A 1 254 ? -2.396 16.668 1.775 1.00 96.12 254 LYS A N 1
ATOM 1950 C CA . LYS A 1 254 ? -3.588 17.515 1.910 1.00 96.12 254 LYS A CA 1
ATOM 1951 C C . LYS A 1 254 ? -4.742 16.641 2.414 1.00 96.12 254 LYS A C 1
ATOM 1953 O O . LYS A 1 254 ? -5.073 15.645 1.784 1.00 96.12 254 LYS A O 1
ATOM 1958 N N . SER A 1 255 ? -5.372 17.023 3.522 1.00 96.19 255 SER A N 1
ATOM 1959 C CA . SER A 1 255 ? -6.555 16.349 4.079 1.00 96.19 255 SER A CA 1
ATOM 1960 C C . SER A 1 255 ? -7.550 17.390 4.571 1.00 96.19 255 SER A C 1
ATOM 1962 O O . SER A 1 255 ? -7.149 18.337 5.250 1.00 96.19 255 SER A O 1
ATOM 1964 N N . ARG A 1 256 ? -8.837 17.198 4.275 1.00 92.19 256 ARG A N 1
ATOM 1965 C CA . ARG A 1 256 ? -9.919 18.109 4.700 1.00 92.19 256 ARG A CA 1
ATOM 1966 C C . ARG A 1 256 ? -10.654 17.659 5.956 1.00 92.19 256 ARG A C 1
ATOM 1968 O O . ARG A 1 256 ? -11.130 18.494 6.716 1.00 92.19 256 ARG A O 1
ATOM 1975 N N . THR A 1 257 ? -10.760 16.350 6.160 1.00 90.50 257 THR A N 1
ATOM 1976 C CA . THR A 1 257 ? -11.618 15.739 7.187 1.00 90.50 257 THR A CA 1
ATOM 1977 C C . THR A 1 257 ? -10.835 15.218 8.389 1.00 90.50 257 THR A C 1
ATOM 1979 O O . THR A 1 257 ? -11.350 15.231 9.508 1.00 90.50 257 THR A O 1
ATOM 1982 N N . HIS A 1 258 ? -9.592 14.764 8.188 1.00 93.81 258 HIS A N 1
ATOM 1983 C CA . HIS A 1 258 ? -8.899 13.971 9.202 1.00 93.81 258 HIS A CA 1
ATOM 1984 C C . HIS A 1 258 ? -8.347 14.790 10.372 1.00 93.81 258 HIS A C 1
ATOM 1986 O O . HIS A 1 258 ? -7.588 15.747 10.197 1.00 93.81 258 HIS A O 1
ATOM 1992 N N . LYS A 1 259 ? -8.641 14.334 11.594 1.00 92.88 259 LYS A N 1
ATOM 1993 C CA . LYS A 1 259 ? -8.074 14.847 12.850 1.00 92.88 259 LYS A CA 1
ATOM 1994 C C . LYS A 1 259 ? -7.306 13.717 13.533 1.00 92.88 259 LYS A C 1
ATOM 1996 O O . LYS A 1 259 ? -7.903 12.732 13.940 1.00 92.88 259 LYS A O 1
ATOM 2001 N N . ARG A 1 260 ? -5.983 13.871 13.680 1.00 94.69 260 ARG A N 1
ATOM 2002 C CA . ARG A 1 260 ? -5.089 12.777 14.104 1.00 94.69 260 ARG A CA 1
ATOM 2003 C C . ARG A 1 260 ? -5.430 12.203 15.488 1.00 94.69 260 ARG A C 1
ATOM 2005 O O . ARG A 1 260 ? -5.408 12.936 16.487 1.00 94.69 260 ARG A O 1
ATOM 2012 N N . TYR A 1 261 ? -5.643 10.890 15.540 1.00 96.62 261 TYR A N 1
ATOM 2013 C CA . TYR A 1 261 ? -6.069 10.129 16.720 1.00 96.62 261 TYR A CA 1
ATOM 2014 C C . TYR A 1 261 ? -4.905 9.654 17.591 1.00 96.62 261 TYR A C 1
ATOM 2016 O O . TYR A 1 261 ? -5.022 9.629 18.821 1.00 96.62 261 TYR A O 1
ATOM 2024 N N . THR A 1 262 ? -3.778 9.303 16.972 1.00 96.31 262 THR A N 1
ATOM 2025 C CA . THR A 1 262 ? -2.585 8.783 17.646 1.00 96.31 262 THR A CA 1
ATOM 2026 C C . THR A 1 262 ? -1.465 9.820 17.749 1.00 96.31 262 THR A C 1
ATOM 2028 O O . THR A 1 262 ? -1.400 10.827 17.031 1.00 96.31 262 THR A O 1
ATOM 2031 N N . SER A 1 263 ? -0.567 9.608 18.702 1.00 96.12 263 SER A N 1
ATOM 2032 C CA . SER A 1 263 ? 0.685 10.347 18.818 1.00 96.12 263 SER A CA 1
ATOM 2033 C C . SER A 1 263 ? 1.689 9.858 17.774 1.00 96.12 263 SER A C 1
ATOM 2035 O O . SER A 1 263 ? 1.727 8.671 17.437 1.00 96.12 263 SER A O 1
ATOM 2037 N N . LYS A 1 264 ? 2.499 10.789 17.256 1.00 96.50 264 LYS A N 1
ATOM 2038 C CA . LYS A 1 264 ? 3.657 10.450 16.423 1.00 96.50 264 LYS A CA 1
ATOM 2039 C C . LYS A 1 264 ? 4.731 9.826 17.308 1.00 96.50 264 LYS A C 1
ATOM 2041 O O . LYS A 1 264 ? 4.873 10.246 18.456 1.00 96.50 264 LYS A O 1
ATOM 2046 N N . ASP A 1 265 ? 5.506 8.898 16.762 1.00 97.50 265 ASP A N 1
ATOM 2047 C CA . ASP A 1 265 ? 6.790 8.558 17.369 1.00 97.50 265 ASP A CA 1
ATOM 2048 C C . ASP A 1 265 ? 7.791 9.639 16.948 1.00 97.50 265 ASP A C 1
ATOM 2050 O O . ASP A 1 265 ? 8.110 9.779 15.768 1.00 97.50 265 ASP A O 1
ATOM 2054 N N . GLN A 1 266 ? 8.200 10.469 17.907 1.00 97.75 266 GLN A N 1
ATOM 2055 C CA . GLN A 1 266 ? 9.088 11.603 17.652 1.00 97.75 266 GLN A CA 1
ATOM 2056 C C . GLN A 1 266 ? 10.551 11.172 17.502 1.00 97.75 266 GLN A C 1
ATOM 2058 O O . GLN A 1 266 ? 11.310 11.877 16.841 1.00 97.75 266 GLN A O 1
ATOM 2063 N N . ALA A 1 267 ? 10.948 10.041 18.093 1.00 97.94 267 ALA A N 1
ATOM 2064 C CA . ALA A 1 267 ? 12.299 9.511 17.950 1.00 97.94 267 ALA A CA 1
ATOM 2065 C C . ALA A 1 267 ? 12.469 8.926 16.544 1.00 97.94 267 ALA A C 1
ATOM 2067 O O . ALA A 1 267 ? 13.357 9.354 15.805 1.00 97.94 267 ALA A O 1
ATOM 2068 N N . LEU A 1 268 ? 11.534 8.062 16.130 1.00 98.00 268 LEU A N 1
ATOM 2069 C CA . LEU A 1 268 ? 11.513 7.520 14.774 1.00 98.00 268 LEU A CA 1
ATOM 2070 C C . LEU A 1 268 ? 11.388 8.636 13.726 1.00 98.00 268 LEU A C 1
ATOM 2072 O O . LEU A 1 268 ? 12.136 8.637 12.757 1.00 98.00 268 LEU A O 1
ATOM 2076 N N . LEU A 1 269 ? 10.490 9.615 13.910 1.00 98.06 269 LEU A N 1
ATOM 2077 C CA . LEU A 1 269 ? 10.341 10.712 12.943 1.00 98.06 269 LEU A CA 1
ATOM 2078 C C . LEU A 1 269 ? 11.656 11.477 12.718 1.00 98.06 269 LEU A C 1
ATOM 2080 O O . LEU A 1 269 ? 12.000 11.733 11.565 1.00 98.06 269 LEU A O 1
ATOM 2084 N N . ARG A 1 270 ? 12.405 11.792 13.783 1.00 97.69 270 ARG A N 1
ATOM 2085 C CA . ARG A 1 270 ? 13.724 12.438 13.665 1.00 97.69 270 ARG A CA 1
ATOM 2086 C C . ARG A 1 270 ? 14.709 11.557 12.897 1.00 97.69 270 ARG A C 1
ATOM 2088 O O . ARG A 1 270 ? 15.299 12.030 11.931 1.00 97.69 270 ARG A O 1
ATOM 2095 N N . GLN A 1 271 ? 14.802 10.274 13.253 1.00 97.56 271 GLN A N 1
ATOM 2096 C CA . GLN A 1 271 ? 15.682 9.311 12.583 1.00 97.56 271 GLN A CA 1
ATOM 2097 C C . GLN A 1 271 ? 15.386 9.198 11.075 1.00 97.56 271 GLN A C 1
ATOM 2099 O O . GLN A 1 271 ? 16.309 9.167 10.266 1.00 97.56 271 GLN A O 1
ATOM 2104 N N . LEU A 1 272 ? 14.109 9.189 10.674 1.00 97.25 272 LEU A N 1
ATOM 2105 C CA . LEU A 1 272 ? 13.705 9.163 9.261 1.00 97.25 272 LEU A CA 1
ATOM 2106 C C . LEU A 1 272 ? 14.083 10.457 8.520 1.00 97.25 272 LEU A C 1
ATOM 2108 O O . LEU A 1 272 ? 14.519 10.407 7.372 1.00 97.25 272 LEU A O 1
ATOM 2112 N N . GLN A 1 273 ? 13.898 11.615 9.163 1.00 95.62 273 GLN A N 1
ATOM 2113 C CA . GLN A 1 273 ? 14.229 12.921 8.581 1.00 95.62 273 GLN A CA 1
ATOM 2114 C C . GLN A 1 273 ? 15.738 13.093 8.381 1.00 95.62 273 GLN A C 1
ATOM 2116 O O . GLN A 1 273 ? 16.160 13.634 7.360 1.00 95.62 273 GLN A O 1
ATOM 2121 N N . GLU A 1 274 ? 16.540 12.606 9.325 1.00 96.00 274 GLU A N 1
ATOM 2122 C CA . GLU A 1 274 ? 17.998 12.584 9.227 1.00 96.00 274 GLU A CA 1
ATOM 2123 C C . GLU A 1 274 ? 18.464 11.600 8.142 1.00 96.00 274 GLU A C 1
ATOM 2125 O O . GLU A 1 274 ? 19.240 11.974 7.258 1.00 96.00 274 GLU A O 1
ATOM 2130 N N . ALA A 1 275 ? 17.885 10.393 8.103 1.00 96.25 275 ALA A N 1
ATOM 2131 C CA . ALA A 1 275 ? 18.180 9.388 7.084 1.00 96.25 275 ALA A CA 1
ATOM 2132 C C . ALA A 1 275 ? 17.954 9.887 5.645 1.00 96.25 275 ALA A C 1
ATOM 2134 O O . ALA A 1 275 ? 18.753 9.558 4.772 1.00 96.25 275 ALA A O 1
ATOM 2135 N N . CYS A 1 276 ? 16.947 10.730 5.376 1.00 93.19 276 CYS A N 1
ATOM 2136 C CA . CYS A 1 276 ? 16.718 11.317 4.042 1.00 93.19 276 CYS A CA 1
ATOM 2137 C C . CYS A 1 276 ? 17.921 12.093 3.464 1.00 93.19 276 CYS A C 1
ATOM 2139 O O . CYS A 1 276 ? 18.029 12.222 2.236 1.00 93.19 276 CYS A O 1
ATOM 2141 N N . ASN A 1 277 ? 18.804 12.603 4.327 1.00 92.06 277 ASN A N 1
ATOM 2142 C CA . ASN A 1 277 ? 20.042 13.296 3.956 1.00 92.06 277 ASN A CA 1
ATOM 2143 C C . ASN A 1 277 ? 21.289 12.394 4.051 1.00 92.06 277 ASN A C 1
ATOM 2145 O O . ASN A 1 277 ? 22.371 12.818 3.654 1.00 92.06 277 ASN A O 1
ATOM 2149 N N . GLY A 1 278 ? 21.145 11.171 4.566 1.00 93.31 278 GLY A N 1
ATOM 2150 C CA . GLY A 1 278 ? 22.220 10.195 4.712 1.00 93.31 278 GLY A CA 1
ATOM 2151 C C . GLY A 1 278 ? 22.483 9.354 3.458 1.00 93.31 278 GLY A C 1
ATOM 2152 O O . GLY A 1 278 ? 21.898 9.555 2.385 1.00 93.31 278 GLY A O 1
ATOM 2153 N N . SER A 1 279 ? 23.372 8.370 3.627 1.00 96.00 279 SER A N 1
ATOM 2154 C CA . SER A 1 279 ? 23.744 7.403 2.587 1.00 96.00 279 SER A CA 1
ATOM 2155 C C . SER A 1 279 ? 22.541 6.592 2.090 1.00 96.00 279 SER A C 1
ATOM 2157 O O . SER A 1 279 ? 21.533 6.459 2.786 1.00 96.00 279 SER A O 1
ATOM 2159 N N . GLU A 1 280 ? 22.647 5.994 0.902 1.00 91.75 280 GLU A N 1
ATOM 2160 C CA . GLU A 1 280 ? 21.595 5.112 0.383 1.00 91.75 280 GLU A CA 1
ATOM 2161 C C . GLU A 1 280 ? 21.292 3.942 1.334 1.00 91.75 280 GLU A C 1
ATOM 2163 O O . GLU A 1 280 ? 20.124 3.643 1.578 1.00 91.75 280 GLU A O 1
ATOM 2168 N N . GLN A 1 281 ? 22.323 3.350 1.945 1.00 92.81 281 GLN A N 1
ATOM 2169 C CA . GLN A 1 281 ? 22.171 2.299 2.952 1.00 92.81 281 GLN A CA 1
ATOM 2170 C C . GLN A 1 281 ? 21.339 2.786 4.148 1.00 92.81 281 GLN A C 1
ATOM 2172 O O . GLN A 1 281 ? 20.359 2.144 4.525 1.00 92.81 281 GLN A O 1
ATOM 2177 N N . THR A 1 282 ? 21.637 3.982 4.666 1.00 95.56 282 THR A N 1
ATOM 2178 C CA . THR A 1 282 ? 20.854 4.623 5.736 1.00 95.56 282 THR A CA 1
ATOM 2179 C C . THR A 1 282 ? 19.393 4.836 5.313 1.00 95.56 282 THR A C 1
ATOM 2181 O O . THR A 1 282 ? 18.481 4.622 6.113 1.00 95.56 282 THR A O 1
ATOM 2184 N N . ARG A 1 283 ? 19.134 5.197 4.044 1.00 95.38 283 ARG A N 1
ATOM 2185 C CA . ARG A 1 283 ? 17.763 5.333 3.508 1.00 95.38 283 ARG A CA 1
ATOM 2186 C C . ARG A 1 283 ? 17.034 3.993 3.400 1.00 95.38 283 ARG A C 1
ATOM 2188 O O . ARG A 1 283 ? 15.830 3.939 3.672 1.00 95.38 283 ARG A O 1
ATOM 2195 N N . ARG A 1 284 ? 17.733 2.911 3.044 1.00 94.50 284 ARG A N 1
ATOM 2196 C CA . ARG A 1 284 ? 17.187 1.541 2.993 1.00 94.50 284 ARG A CA 1
ATOM 2197 C C . ARG A 1 284 ? 16.838 1.024 4.393 1.00 94.50 284 ARG A C 1
ATOM 2199 O O . ARG A 1 284 ? 15.713 0.575 4.606 1.00 94.50 284 ARG A O 1
ATOM 2206 N N . GLU A 1 285 ? 17.734 1.185 5.363 1.00 94.25 285 GLU A N 1
ATOM 2207 C CA . GLU A 1 285 ? 17.505 0.823 6.772 1.00 94.25 285 GLU A CA 1
ATOM 2208 C C . GLU A 1 285 ? 16.330 1.600 7.381 1.00 94.25 285 GLU A C 1
ATOM 2210 O O . GLU A 1 285 ? 15.404 1.008 7.940 1.00 94.25 285 GLU A O 1
ATOM 2215 N N . ALA A 1 286 ? 16.297 2.920 7.191 1.00 96.19 286 ALA A N 1
ATOM 2216 C CA . ALA A 1 286 ? 15.184 3.764 7.617 1.00 96.19 286 ALA A CA 1
ATOM 2217 C C . ALA A 1 286 ? 13.851 3.381 6.941 1.00 96.19 286 ALA A C 1
ATOM 2219 O O . ALA A 1 286 ? 12.803 3.416 7.587 1.00 96.19 286 ALA A O 1
ATOM 2220 N N . SER A 1 287 ? 13.874 2.944 5.676 1.00 96.06 287 SER A N 1
ATOM 2221 C CA . SER A 1 287 ? 12.686 2.423 4.978 1.00 96.06 287 SER A CA 1
ATOM 2222 C C . SER A 1 287 ? 12.186 1.102 5.580 1.00 96.06 287 SER A C 1
ATOM 2224 O O . SER A 1 287 ? 10.975 0.911 5.726 1.00 96.06 287 SER A O 1
ATOM 2226 N N . ALA A 1 288 ? 13.095 0.211 5.990 1.00 94.31 288 ALA A N 1
ATOM 2227 C CA . ALA A 1 288 ? 12.748 -1.029 6.683 1.00 94.31 288 ALA A CA 1
ATOM 2228 C C . ALA A 1 288 ? 12.157 -0.760 8.082 1.00 94.31 288 ALA A C 1
ATOM 2230 O O . ALA A 1 288 ? 11.109 -1.317 8.422 1.00 94.31 288 ALA A O 1
ATOM 2231 N N . LEU A 1 289 ? 12.759 0.154 8.854 1.00 96.31 289 LEU A N 1
ATOM 2232 C CA . LEU A 1 289 ? 12.242 0.597 10.156 1.00 96.31 289 LEU A CA 1
ATOM 2233 C C . LEU A 1 289 ? 10.854 1.245 10.032 1.00 96.31 289 LEU A C 1
ATOM 2235 O O . LEU A 1 289 ? 9.949 0.931 10.808 1.00 96.31 289 LEU A O 1
ATOM 2239 N N . LEU A 1 290 ? 10.652 2.096 9.019 1.00 97.44 290 LEU A N 1
ATOM 2240 C CA . LEU A 1 290 ? 9.365 2.735 8.731 1.00 97.44 290 LEU A CA 1
ATOM 2241 C C . LEU A 1 290 ? 8.258 1.705 8.473 1.00 97.44 290 LEU A C 1
ATOM 2243 O O . LEU A 1 290 ? 7.163 1.798 9.036 1.00 97.44 290 LEU A O 1
ATOM 2247 N N . ARG A 1 291 ? 8.559 0.704 7.639 1.00 96.38 291 ARG A N 1
ATOM 2248 C CA . ARG A 1 291 ? 7.664 -0.417 7.340 1.00 96.38 291 ARG A CA 1
ATOM 2249 C C . ARG A 1 291 ? 7.335 -1.213 8.605 1.00 96.38 291 ARG A C 1
ATOM 2251 O O . ARG A 1 291 ? 6.158 -1.454 8.880 1.00 96.38 291 ARG A O 1
ATOM 2258 N N . GLN A 1 292 ? 8.350 -1.595 9.382 1.00 95.88 292 GLN A N 1
ATOM 2259 C CA . GLN A 1 292 ? 8.188 -2.365 10.621 1.00 95.88 292 GLN A CA 1
ATOM 2260 C C . GLN A 1 292 ? 7.299 -1.630 11.635 1.00 95.88 292 GLN A C 1
ATOM 2262 O O . GLN A 1 292 ? 6.423 -2.247 12.244 1.00 95.88 292 GLN A O 1
ATOM 2267 N N . HIS A 1 293 ? 7.485 -0.317 11.785 1.00 97.38 293 HIS A N 1
ATOM 2268 C CA . HIS A 1 293 ? 6.687 0.532 12.672 1.00 97.38 293 HIS A CA 1
ATOM 2269 C C . HIS A 1 293 ? 5.201 0.555 12.304 1.00 97.38 293 HIS A C 1
ATOM 2271 O O . HIS A 1 293 ? 4.351 0.330 13.164 1.00 97.38 293 HIS A O 1
ATOM 2277 N N . PHE A 1 294 ? 4.851 0.794 11.038 1.00 97.88 294 PHE A N 1
ATOM 2278 C CA . PHE A 1 294 ? 3.433 0.819 10.662 1.00 97.88 294 PHE A CA 1
ATOM 2279 C C . PHE A 1 294 ? 2.794 -0.574 10.672 1.00 97.88 294 PHE A C 1
ATOM 2281 O O . PHE A 1 294 ? 1.677 -0.709 11.167 1.00 97.88 294 PHE A O 1
ATOM 2288 N N . SER A 1 295 ? 3.535 -1.614 10.278 1.00 96.25 295 SER A N 1
ATOM 2289 C CA . SER A 1 295 ? 3.097 -3.015 10.398 1.00 96.25 295 SER A CA 1
ATOM 2290 C C . SER A 1 295 ? 2.784 -3.393 11.857 1.00 96.25 295 SER A C 1
ATOM 2292 O O . SER A 1 295 ? 1.746 -3.987 12.154 1.00 96.25 295 SER A O 1
ATOM 2294 N N . SER A 1 296 ? 3.646 -3.000 12.809 1.00 95.88 296 SER A N 1
ATOM 2295 C CA . SER A 1 296 ? 3.430 -3.274 14.238 1.00 95.88 296 SER A CA 1
ATOM 2296 C C . SER A 1 296 ? 2.219 -2.526 14.798 1.00 95.88 296 SER A C 1
ATOM 2298 O O . SER A 1 296 ? 1.469 -3.091 15.596 1.00 95.88 296 SER A O 1
ATOM 2300 N N . ARG A 1 297 ? 1.968 -1.291 14.343 1.00 97.00 297 ARG A N 1
ATOM 2301 C CA . ARG A 1 297 ? 0.766 -0.520 14.701 1.00 97.00 297 ARG A CA 1
ATOM 2302 C C . ARG A 1 297 ? -0.509 -1.161 14.165 1.00 97.00 297 ARG A C 1
ATOM 2304 O O . ARG A 1 297 ? -1.491 -1.241 14.900 1.00 97.00 297 ARG A O 1
ATOM 2311 N N . THR A 1 298 ? -0.491 -1.648 12.929 1.00 97.50 298 THR A N 1
ATOM 2312 C CA . THR A 1 298 ? -1.624 -2.368 12.337 1.00 97.50 298 THR A CA 1
ATOM 2313 C C . THR A 1 298 ? -1.923 -3.662 13.094 1.00 97.50 298 THR A C 1
ATOM 2315 O O . THR A 1 298 ? -3.075 -3.914 13.443 1.00 97.50 298 THR A O 1
ATOM 2318 N N . ALA A 1 299 ? -0.900 -4.435 13.472 1.00 95.94 299 ALA A N 1
ATOM 2319 C CA . ALA A 1 299 ? -1.084 -5.587 14.355 1.00 95.94 299 ALA A CA 1
ATOM 2320 C C . ALA A 1 299 ? -1.630 -5.179 15.743 1.00 95.94 299 ALA A C 1
ATOM 2322 O O . ALA A 1 299 ? -2.570 -5.793 16.244 1.00 95.94 299 ALA A O 1
ATOM 2323 N N . ALA A 1 300 ? -1.093 -4.113 16.349 1.00 96.19 300 ALA A N 1
ATOM 2324 C CA . ALA A 1 300 ? -1.513 -3.617 17.663 1.00 96.19 300 ALA A CA 1
ATOM 2325 C C . ALA A 1 300 ? -2.952 -3.065 17.697 1.00 96.19 300 ALA A C 1
ATOM 2327 O O . ALA A 1 300 ? -3.574 -3.079 18.762 1.00 96.19 300 ALA A O 1
ATOM 2328 N N . LEU A 1 301 ? -3.492 -2.615 16.557 1.00 96.88 301 LEU A N 1
ATOM 2329 C CA . LEU A 1 301 ? -4.901 -2.236 16.409 1.00 96.88 301 LEU A CA 1
ATOM 2330 C C . LEU A 1 301 ? -5.841 -3.421 16.645 1.00 96.88 301 LEU A C 1
ATOM 2332 O O . LEU A 1 301 ? -6.891 -3.266 17.259 1.00 96.88 301 LEU A O 1
ATOM 2336 N N . LEU A 1 302 ? -5.476 -4.608 16.163 1.00 95.88 302 LEU A N 1
ATOM 2337 C CA . LEU A 1 302 ? -6.350 -5.781 16.212 1.00 95.88 302 LEU A CA 1
ATOM 2338 C C . LEU A 1 302 ? -6.354 -6.458 17.592 1.00 95.88 302 LEU A C 1
ATOM 2340 O O . LEU A 1 302 ? -7.301 -7.167 17.921 1.00 95.88 302 LEU A O 1
ATOM 2344 N N . VAL A 1 303 ? -5.351 -6.197 18.441 1.00 95.31 303 VAL A N 1
ATOM 2345 C CA . VAL A 1 303 ? -5.193 -6.851 19.755 1.00 95.31 303 VAL A CA 1
ATOM 2346 C C . VAL A 1 303 ? -6.414 -6.695 20.683 1.00 95.31 303 VAL A C 1
ATOM 2348 O O . VAL A 1 303 ? -6.830 -7.702 21.262 1.00 95.31 303 VAL A O 1
ATOM 2351 N N . PRO A 1 304 ? -7.032 -5.506 20.867 1.00 95.50 304 PRO A N 1
ATOM 2352 C CA . PRO A 1 304 ? -8.214 -5.385 21.723 1.00 95.50 304 PRO A CA 1
ATOM 2353 C C . PRO A 1 304 ? -9.433 -6.113 21.150 1.00 95.50 304 PRO A C 1
ATOM 2355 O O . PRO A 1 304 ? -10.202 -6.693 21.912 1.00 95.50 304 PRO A O 1
ATOM 2358 N N . LEU A 1 305 ? -9.587 -6.116 19.822 1.00 94.62 305 LEU A N 1
ATOM 2359 C CA . LEU A 1 305 ? -10.688 -6.783 19.124 1.00 94.62 305 LEU A CA 1
ATOM 2360 C C . LEU A 1 305 ? -10.568 -8.303 19.252 1.00 94.62 305 LEU A C 1
ATOM 2362 O O . LEU A 1 305 ? -11.515 -8.950 19.680 1.00 94.62 305 LEU A O 1
ATOM 2366 N N . GLN A 1 306 ? -9.383 -8.860 18.988 1.00 93.12 306 GLN A N 1
ATOM 2367 C CA . GLN A 1 306 ? -9.087 -10.285 19.177 1.00 93.12 306 GLN A CA 1
ATOM 2368 C C . GLN A 1 306 ? -9.345 -10.731 20.622 1.00 93.12 306 GLN A C 1
ATOM 2370 O O . GLN A 1 306 ? -9.993 -11.749 20.845 1.00 93.12 306 GLN A O 1
ATOM 2375 N N . ARG A 1 307 ? -8.910 -9.937 21.612 1.00 92.94 307 ARG A N 1
ATOM 2376 C CA . ARG A 1 307 ? -9.193 -10.204 23.032 1.00 92.94 307 ARG A CA 1
ATOM 2377 C C . ARG A 1 307 ? -10.695 -10.212 23.335 1.00 92.94 307 ARG A C 1
ATOM 2379 O O . ARG A 1 307 ? -11.141 -11.024 24.138 1.00 92.94 307 ARG A O 1
ATOM 2386 N N . TYR A 1 308 ? -11.465 -9.312 22.726 1.00 93.94 308 TYR A N 1
ATOM 2387 C CA . TYR A 1 308 ? -12.913 -9.278 22.906 1.00 93.94 308 TYR A CA 1
ATOM 2388 C C . TYR A 1 308 ? -13.598 -10.479 22.239 1.00 93.94 308 TYR A C 1
ATOM 2390 O O . TYR A 1 308 ? -14.392 -11.139 22.902 1.00 93.94 308 TYR A O 1
ATOM 2398 N N . LEU A 1 309 ? -13.224 -10.853 21.009 1.00 91.56 309 LEU A N 1
ATOM 2399 C CA . LEU A 1 309 ? -13.745 -12.064 20.355 1.00 91.56 309 LEU A CA 1
ATOM 2400 C C . LEU A 1 309 ? -13.444 -13.335 21.156 1.00 91.56 309 LEU A C 1
ATOM 2402 O O . LEU A 1 309 ? -14.320 -14.176 21.314 1.00 91.56 309 LEU A O 1
ATOM 2406 N N . GLN A 1 310 ? -12.251 -13.441 21.747 1.00 89.50 310 GLN A N 1
ATOM 2407 C CA . GLN A 1 310 ? -11.910 -14.541 22.658 1.00 89.50 310 GLN A CA 1
ATOM 2408 C C . GLN A 1 310 ? -12.847 -14.628 23.874 1.00 89.50 310 GLN A C 1
ATOM 2410 O O . GLN A 1 310 ? -13.061 -15.724 24.381 1.00 89.50 310 GLN A O 1
ATOM 2415 N N . SER A 1 311 ? -13.429 -13.510 24.328 1.00 90.44 311 SER A N 1
ATOM 2416 C CA . SER A 1 311 ? -14.423 -13.503 25.415 1.00 90.44 311 SER A CA 1
ATOM 2417 C C . SER A 1 311 ? -15.856 -13.835 24.974 1.00 90.44 311 SER A C 1
ATOM 2419 O O . SER A 1 311 ? -16.719 -14.003 25.831 1.00 90.44 311 SER A O 1
ATOM 2421 N N . LEU A 1 312 ? -16.110 -13.948 23.664 1.00 89.19 312 LEU A N 1
ATOM 2422 C CA . LEU A 1 312 ? -17.400 -14.358 23.090 1.00 89.19 312 LEU A CA 1
ATOM 2423 C C . LEU A 1 312 ? -17.470 -15.868 22.792 1.00 89.19 312 LEU A C 1
ATOM 2425 O O . LEU A 1 312 ? -18.535 -16.364 22.424 1.00 89.19 312 LEU A O 1
ATOM 2429 N N . ILE A 1 313 ? -16.352 -16.595 22.928 1.00 85.06 313 ILE A N 1
ATOM 2430 C CA . ILE A 1 313 ? -16.290 -18.051 22.737 1.00 85.06 313 ILE A CA 1
ATOM 2431 C C . ILE A 1 313 ? -16.891 -18.746 23.973 1.00 85.06 313 ILE A C 1
ATOM 2433 O O . ILE A 1 313 ? -16.430 -18.480 25.087 1.00 85.06 313 ILE A O 1
ATOM 2437 N N . PRO A 1 314 ? -17.880 -19.649 23.814 1.00 77.50 314 PRO A N 1
ATOM 2438 C CA . PRO A 1 314 ? -18.462 -20.379 24.938 1.00 77.50 314 PRO A CA 1
ATOM 2439 C C . PRO A 1 314 ? -17.415 -21.202 25.715 1.00 77.50 314 PRO A C 1
ATOM 2441 O O . PRO A 1 314 ? -16.590 -21.880 25.096 1.00 77.50 314 PRO A O 1
ATOM 2444 N N . PRO A 1 315 ? -17.437 -21.202 27.062 1.00 70.69 315 PRO A N 1
ATOM 2445 C CA . PRO A 1 315 ? -16.570 -22.075 27.847 1.00 70.69 315 PRO A CA 1
ATOM 2446 C C . PRO A 1 315 ? -16.972 -23.549 27.647 1.00 70.69 315 PRO A C 1
ATOM 2448 O O . PRO A 1 315 ? -18.164 -23.846 27.551 1.00 70.69 315 PRO A O 1
ATOM 2451 N N . PRO A 1 316 ? -16.017 -24.501 27.644 1.00 59.12 316 PRO A N 1
ATOM 2452 C CA . PRO A 1 316 ? -16.295 -25.904 27.316 1.00 59.12 316 PRO A CA 1
ATOM 2453 C C . PRO A 1 316 ? -17.314 -26.577 28.253 1.00 59.12 316 PRO A C 1
ATOM 2455 O O . PRO A 1 316 ? -18.040 -27.468 27.827 1.00 59.12 316 PRO A O 1
ATOM 2458 N N . THR A 1 317 ? -17.444 -26.117 29.501 1.00 54.78 317 THR A N 1
ATOM 2459 C CA . THR A 1 317 ? -18.462 -26.594 30.453 1.00 54.78 317 THR A CA 1
ATOM 2460 C C . THR A 1 317 ? -19.903 -26.294 30.035 1.00 54.78 317 THR A C 1
ATOM 2462 O O . THR A 1 317 ? -20.799 -27.030 30.439 1.00 54.78 317 THR A O 1
ATOM 2465 N N . ALA A 1 318 ? -20.149 -25.275 29.203 1.00 52.12 318 ALA A N 1
ATOM 2466 C CA . ALA A 1 318 ? -21.488 -24.996 28.676 1.00 52.12 318 ALA A CA 1
ATOM 2467 C C . ALA A 1 318 ? -21.955 -26.050 27.652 1.00 52.12 318 ALA A C 1
ATOM 2469 O O . ALA A 1 318 ? -23.153 -26.204 27.440 1.00 52.12 318 ALA A O 1
ATOM 2470 N N . VAL A 1 319 ? -21.021 -26.794 27.046 1.00 49.84 319 VAL A N 1
ATOM 2471 C CA . VAL A 1 319 ? -21.307 -27.827 26.034 1.00 49.84 319 VAL A CA 1
ATOM 2472 C C . VAL A 1 319 ? -21.661 -29.178 26.679 1.00 49.84 319 VAL A C 1
ATOM 2474 O O . VAL A 1 319 ? -22.351 -29.985 26.070 1.00 49.84 319 VAL A O 1
ATOM 2477 N N . SER A 1 320 ? -21.247 -29.422 27.929 1.00 41.72 320 SER A N 1
ATOM 2478 C CA . SER A 1 320 ? -21.571 -30.660 28.665 1.00 41.72 320 SER A CA 1
ATOM 2479 C C . SER A 1 320 ? -22.890 -30.606 29.446 1.00 41.72 320 SER A C 1
ATOM 2481 O O . SER A 1 320 ? -23.382 -31.647 29.873 1.00 41.72 320 SER A O 1
ATOM 2483 N N . ALA A 1 321 ? -23.463 -29.418 29.669 1.00 41.16 321 ALA A N 1
ATOM 2484 C CA . ALA A 1 321 ? -24.609 -29.222 30.566 1.00 41.16 321 ALA A CA 1
ATOM 2485 C C . ALA A 1 321 ? -25.974 -29.654 29.981 1.00 41.16 321 ALA A C 1
ATOM 2487 O O . ALA A 1 321 ? -27.002 -29.471 30.628 1.00 41.16 321 ALA A O 1
ATOM 2488 N N . THR A 1 322 ? -26.002 -30.203 28.763 1.00 38.19 322 THR A N 1
ATOM 2489 C CA . THR A 1 322 ? -27.227 -30.560 28.022 1.00 38.19 322 THR A CA 1
ATOM 2490 C C . THR A 1 322 ? -27.623 -32.036 28.113 1.00 38.19 322 THR A C 1
ATOM 2492 O O . THR A 1 322 ? -28.636 -32.419 27.534 1.00 38.19 322 THR A O 1
ATOM 2495 N N . PHE A 1 323 ? -26.881 -32.866 28.854 1.00 35.25 323 PHE A N 1
ATOM 2496 C CA . PHE A 1 323 ? -27.302 -34.233 29.172 1.00 35.25 323 PHE A CA 1
ATOM 2497 C C . PHE A 1 323 ? -28.111 -34.257 30.478 1.00 35.25 323 PHE A C 1
ATOM 2499 O O . PHE A 1 323 ? -27.515 -34.110 31.549 1.00 35.25 323 PHE A O 1
ATOM 2506 N N . PRO A 1 324 ? -29.441 -34.477 30.445 1.00 35.41 324 PRO A N 1
ATOM 2507 C CA . PRO A 1 324 ? -30.180 -34.796 31.657 1.00 35.41 324 PRO A CA 1
ATOM 2508 C C . PRO A 1 324 ? -29.740 -36.179 32.147 1.00 35.41 324 PRO A C 1
ATOM 2510 O O . PRO A 1 324 ? -30.023 -37.200 31.524 1.00 35.41 324 PRO A O 1
ATOM 2513 N N . SER A 1 325 ? -29.038 -36.216 33.278 1.00 34.41 325 SER A N 1
ATOM 2514 C CA . SER A 1 325 ? -28.751 -37.460 33.986 1.00 34.41 325 SER A CA 1
ATOM 2515 C C . SER A 1 325 ? -30.055 -38.036 34.542 1.00 34.41 325 SER A C 1
ATOM 2517 O O . SER A 1 325 ? -30.549 -37.574 35.575 1.00 34.41 325 SER A O 1
ATOM 2519 N N . THR A 1 326 ? -30.614 -39.040 33.864 1.00 32.81 326 THR A N 1
ATOM 2520 C CA . THR A 1 326 ? -31.746 -39.825 34.369 1.00 32.81 326 THR A CA 1
ATOM 2521 C C . THR A 1 326 ? -31.359 -40.490 35.683 1.00 32.81 326 THR A C 1
ATOM 2523 O O . THR A 1 326 ? -30.496 -41.366 35.724 1.00 32.81 326 THR A O 1
ATOM 2526 N N . THR A 1 327 ? -31.998 -40.048 36.761 1.00 35.91 327 THR A N 1
ATOM 2527 C CA . THR A 1 327 ? -31.926 -40.678 38.076 1.00 35.91 327 THR A CA 1
ATOM 2528 C C . THR A 1 327 ? -32.930 -41.823 38.127 1.00 35.91 327 THR A C 1
ATOM 2530 O O . THR A 1 327 ? -34.110 -41.599 38.361 1.00 35.91 327 THR A O 1
ATOM 2533 N N . GLU A 1 328 ? -32.447 -43.052 37.971 1.00 32.94 328 GLU A N 1
ATOM 2534 C CA . GLU A 1 328 ? -33.097 -44.241 38.532 1.00 32.94 328 GLU A CA 1
ATOM 2535 C C . GLU A 1 328 ? -32.072 -45.037 39.345 1.00 32.94 328 GLU A C 1
ATOM 2537 O O . GLU A 1 328 ? -30.862 -44.946 39.118 1.00 32.94 328 GLU A O 1
ATOM 2542 N N . GLY A 1 329 ? -32.547 -45.716 40.389 1.00 31.33 329 GLY A N 1
ATOM 2543 C CA . GLY A 1 329 ? -31.702 -46.198 41.478 1.00 31.33 329 GLY A CA 1
ATOM 2544 C C . GLY A 1 329 ? -31.475 -47.710 41.525 1.00 31.33 329 GLY A C 1
ATOM 2545 O O . GLY A 1 329 ? -32.122 -48.487 40.840 1.00 31.33 329 GLY A O 1
ATOM 2546 N N . GLN A 1 330 ? -30.609 -48.082 42.475 1.00 30.09 330 GLN A N 1
ATOM 2547 C CA . GLN A 1 330 ? -30.405 -49.422 43.049 1.00 30.09 330 GLN A CA 1
ATOM 2548 C C . GLN A 1 330 ? -29.694 -50.483 42.180 1.00 30.09 330 GLN A C 1
ATOM 2550 O O . GLN A 1 330 ? -30.271 -51.165 41.346 1.00 30.09 330 GLN A O 1
ATOM 2555 N N . GLY A 1 331 ? -28.420 -50.719 42.521 1.00 27.83 331 GLY A N 1
ATOM 2556 C CA . GLY A 1 331 ? -27.610 -51.856 42.069 1.00 27.83 331 GLY A CA 1
ATOM 2557 C C . GLY A 1 331 ? -26.243 -51.856 42.766 1.00 27.83 331 GLY A C 1
ATOM 2558 O O . GLY A 1 331 ? -25.382 -51.042 42.453 1.00 27.83 331 GLY A O 1
ATOM 2559 N N . ARG A 1 332 ? -26.050 -52.716 43.773 1.00 32.16 332 ARG A N 1
ATOM 2560 C CA . ARG A 1 332 ? -24.916 -52.677 44.721 1.00 32.16 332 ARG A CA 1
ATOM 2561 C C . ARG A 1 332 ? -23.801 -53.656 44.317 1.00 32.16 332 ARG A C 1
ATOM 2563 O O . ARG A 1 332 ? -23.968 -54.848 44.548 1.00 32.16 332 ARG A O 1
ATOM 2570 N N . ALA A 1 333 ? -22.649 -53.181 43.823 1.00 28.34 333 ALA A N 1
ATOM 2571 C CA . ALA A 1 333 ? -21.414 -53.985 43.730 1.00 28.34 333 ALA A CA 1
ATOM 2572 C C . ALA A 1 333 ? -20.117 -53.140 43.684 1.00 28.34 333 ALA A C 1
ATOM 2574 O O . ALA A 1 333 ? -20.120 -51.983 43.283 1.00 28.34 333 ALA A O 1
ATOM 2575 N N . ALA A 1 334 ? -19.018 -53.743 44.145 1.00 29.44 334 ALA A N 1
ATOM 2576 C CA . ALA A 1 334 ? -17.733 -53.141 44.512 1.00 29.44 334 ALA A CA 1
ATOM 2577 C C . ALA A 1 334 ? -16.880 -52.497 43.389 1.00 29.44 334 ALA A C 1
ATOM 2579 O O . ALA A 1 334 ? -16.921 -52.896 42.229 1.00 29.44 334 ALA A O 1
ATOM 2580 N N . HIS A 1 335 ? -15.996 -51.571 43.793 1.00 29.58 335 HIS A N 1
ATOM 2581 C CA . HIS A 1 335 ? -14.828 -51.125 43.016 1.00 29.58 335 HIS A CA 1
ATOM 2582 C C . HIS A 1 335 ? -13.816 -52.267 42.776 1.00 29.58 335 HIS A C 1
ATOM 2584 O O . HIS A 1 335 ? -13.691 -53.170 43.604 1.00 29.58 335 HIS A O 1
ATOM 2590 N N . PRO A 1 336 ? -12.969 -52.138 41.739 1.00 31.06 336 PRO A N 1
ATOM 2591 C CA . PRO A 1 336 ? -11.599 -51.693 42.020 1.00 31.06 336 PRO A CA 1
ATOM 2592 C C . PRO A 1 336 ? -11.155 -50.474 41.194 1.00 31.06 336 PRO A C 1
ATOM 2594 O O . PRO A 1 336 ? -11.782 -50.069 40.219 1.00 31.06 336 PRO A O 1
ATOM 2597 N N . LYS A 1 337 ? -10.063 -49.843 41.640 1.00 34.00 337 LYS A N 1
ATOM 2598 C CA . LYS A 1 337 ? -9.513 -48.602 41.076 1.00 34.00 337 LYS A CA 1
ATOM 2599 C C . LYS A 1 337 ? -8.565 -48.899 39.909 1.00 34.00 337 LYS A C 1
ATOM 2601 O O . LYS A 1 337 ? -7.557 -49.564 40.117 1.00 34.00 337 LYS A O 1
ATOM 2606 N N . THR A 1 338 ? -8.783 -48.275 38.752 1.00 26.25 338 THR A N 1
ATOM 2607 C CA . THR A 1 338 ? -7.733 -48.067 37.737 1.00 26.25 338 THR A CA 1
ATOM 2608 C C . THR A 1 338 ? -7.790 -46.637 37.212 1.00 26.25 338 THR A C 1
ATOM 2610 O O . THR A 1 338 ? -8.747 -46.237 36.550 1.00 26.25 338 THR A O 1
ATOM 2613 N N . SER A 1 339 ? -6.760 -45.850 37.511 1.00 31.78 339 SER A N 1
ATOM 2614 C CA . SER A 1 339 ? -6.622 -44.470 37.052 1.00 31.78 339 SER A CA 1
ATOM 2615 C C . SER A 1 339 ? -6.228 -44.412 35.572 1.00 31.78 339 SER A C 1
ATOM 2617 O O . SER A 1 339 ? -5.045 -44.489 35.242 1.00 31.78 339 SER A O 1
ATOM 2619 N N . SER A 1 340 ? -7.206 -44.223 34.684 1.00 26.91 340 SER A N 1
ATOM 2620 C CA . SER A 1 340 ? -6.958 -43.803 33.301 1.00 26.91 340 SER A CA 1
ATOM 2621 C C . SER A 1 340 ? -7.169 -42.294 33.186 1.00 26.91 340 SER A C 1
ATOM 2623 O O . SER A 1 340 ? -8.297 -41.802 33.152 1.00 26.91 340 SER A O 1
ATOM 2625 N N . GLY A 1 341 ? -6.071 -41.537 33.177 1.00 26.80 341 GLY A N 1
ATOM 2626 C CA . GLY A 1 341 ? -6.109 -40.094 32.956 1.00 26.80 341 GLY A CA 1
ATOM 2627 C C . GLY A 1 341 ? -6.389 -39.783 31.489 1.00 26.80 341 GLY A C 1
ATOM 2628 O O . GLY A 1 341 ? -5.449 -39.644 30.707 1.00 26.80 341 GLY A O 1
ATOM 2629 N N . ALA A 1 342 ? -7.667 -39.654 31.120 1.00 25.88 342 ALA A N 1
ATOM 2630 C CA . ALA A 1 342 ? -8.088 -39.244 29.782 1.00 25.88 342 ALA A CA 1
ATOM 2631 C C . ALA A 1 342 ? -7.543 -37.839 29.454 1.00 25.88 342 ALA A C 1
ATOM 2633 O O . ALA A 1 342 ? -8.062 -36.806 29.883 1.00 25.88 342 ALA A O 1
ATOM 2634 N N . ARG A 1 343 ? -6.433 -37.810 28.714 1.00 28.56 343 ARG A N 1
ATOM 2635 C CA . ARG A 1 343 ? -5.661 -36.606 28.411 1.00 28.56 343 ARG A CA 1
ATOM 2636 C C . ARG A 1 343 ? -6.350 -35.811 27.300 1.00 28.56 343 ARG A C 1
ATOM 2638 O O . ARG A 1 343 ? -6.065 -36.025 26.126 1.00 28.56 343 ARG A O 1
ATOM 2645 N N . PHE A 1 344 ? -7.231 -34.882 27.676 1.00 30.08 344 PHE A N 1
ATOM 2646 C CA . PHE A 1 344 ? -7.855 -33.943 26.734 1.00 30.08 344 PHE A CA 1
ATOM 2647 C C . PHE A 1 344 ? -6.796 -33.263 25.837 1.00 30.08 344 PHE A C 1
ATOM 2649 O O . PHE A 1 344 ? -5.766 -32.800 26.347 1.00 30.08 344 PHE A O 1
ATOM 2656 N N . PRO A 1 345 ? -7.019 -33.173 24.511 1.00 31.17 345 PRO A N 1
ATOM 2657 C CA . PRO A 1 345 ? -6.063 -32.550 23.606 1.00 31.17 345 PRO A CA 1
ATOM 2658 C C . PRO A 1 345 ? -5.957 -31.042 23.872 1.00 31.17 345 PRO A C 1
ATOM 2660 O O . PRO A 1 345 ? -6.951 -30.319 23.903 1.00 31.17 345 PRO A O 1
ATOM 2663 N N . LYS A 1 346 ? -4.721 -30.537 23.990 1.00 36.16 346 LYS A N 1
ATOM 2664 C CA . LYS A 1 346 ? -4.408 -29.109 24.228 1.00 36.16 346 LYS A CA 1
ATOM 2665 C C . LYS A 1 346 ? -4.853 -28.151 23.100 1.00 36.16 346 LYS A C 1
ATOM 2667 O O . LYS A 1 346 ? -4.649 -26.946 23.226 1.00 36.16 346 LYS A O 1
ATOM 2672 N N . ALA A 1 347 ? -5.440 -28.664 22.017 1.00 32.94 347 ALA A N 1
ATOM 2673 C CA . ALA A 1 347 ? -5.830 -27.910 20.826 1.00 32.94 347 ALA A CA 1
ATOM 2674 C C . ALA A 1 347 ? -6.984 -26.912 21.060 1.00 32.94 347 ALA A C 1
ATOM 2676 O O . ALA A 1 347 ? -7.052 -25.894 20.381 1.00 32.94 347 ALA A O 1
ATOM 2677 N N . LEU A 1 348 ? -7.853 -27.149 22.051 1.00 38.59 348 LEU A N 1
ATOM 2678 C CA . LEU A 1 348 ? -9.065 -26.346 22.292 1.00 38.59 348 LEU A CA 1
ATOM 2679 C C . LEU A 1 348 ? -8.855 -25.103 23.184 1.00 38.59 348 LEU A C 1
ATOM 2681 O O . LEU A 1 348 ? -9.813 -24.525 23.693 1.00 38.59 348 LEU A O 1
ATOM 2685 N N . SER A 1 349 ? -7.614 -24.656 23.395 1.00 41.09 349 SER A N 1
ATOM 2686 C CA . SER A 1 349 ? -7.377 -23.381 24.084 1.00 41.09 349 SER A CA 1
ATOM 2687 C C . SER A 1 349 ? -7.748 -22.203 23.178 1.00 41.09 349 SER A C 1
ATOM 2689 O O . SER A 1 349 ? -7.241 -22.099 22.063 1.00 41.09 349 SER A O 1
ATOM 2691 N N . ALA A 1 350 ? -8.524 -21.235 23.680 1.00 41.97 350 ALA A N 1
ATOM 2692 C CA . ALA A 1 350 ? -8.845 -19.995 22.956 1.00 41.97 350 ALA A CA 1
ATOM 2693 C C . ALA A 1 350 ? -7.598 -19.193 22.502 1.00 41.97 350 ALA A C 1
ATOM 2695 O O . ALA A 1 350 ? -7.674 -18.384 21.581 1.00 41.97 350 ALA A O 1
ATOM 2696 N N . SER A 1 351 ? -6.427 -19.439 23.112 1.00 35.56 351 SER A N 1
ATOM 2697 C CA . SER A 1 351 ? -5.133 -18.868 22.692 1.00 35.56 351 SER A CA 1
ATOM 2698 C C . SER A 1 351 ? -4.468 -19.576 21.498 1.00 35.56 351 SER A C 1
ATOM 2700 O O . SER A 1 351 ? -3.444 -19.089 21.020 1.00 35.56 351 SER A O 1
ATOM 2702 N N . ALA A 1 352 ? -5.006 -20.714 21.050 1.00 39.47 352 ALA A N 1
ATOM 2703 C CA . ALA A 1 352 ? -4.580 -21.445 19.854 1.00 39.47 352 ALA A CA 1
ATOM 2704 C C . ALA A 1 352 ? -5.508 -21.193 18.649 1.00 39.47 352 ALA A C 1
ATOM 2706 O O . ALA A 1 352 ? -5.041 -21.230 17.516 1.00 39.47 352 ALA A O 1
ATOM 2707 N N . MET A 1 353 ? -6.790 -20.881 18.890 1.00 40.81 353 MET A N 1
ATOM 2708 C CA . MET A 1 353 ? -7.793 -20.638 17.836 1.00 40.81 353 MET A CA 1
ATOM 2709 C C . MET A 1 353 ? -7.509 -19.388 16.995 1.00 40.81 353 MET A C 1
ATOM 2711 O O . MET A 1 353 ? -7.829 -19.340 15.813 1.00 40.81 353 MET A O 1
ATOM 2715 N N . PHE A 1 354 ? -6.893 -18.370 17.599 1.00 48.34 354 PHE A N 1
ATOM 2716 C CA . PHE A 1 354 ? -6.442 -17.181 16.886 1.00 48.34 354 PHE A CA 1
ATOM 2717 C C . PHE A 1 354 ? -4.938 -17.298 16.642 1.00 48.34 354 PHE A C 1
ATOM 2719 O O . PHE A 1 354 ? -4.183 -17.321 17.623 1.00 48.34 354 PHE A O 1
ATOM 2726 N N . PRO A 1 355 ? -4.466 -17.339 15.381 1.00 39.47 355 PRO A N 1
ATOM 2727 C CA . PRO A 1 355 ? -3.039 -17.359 15.115 1.00 39.47 355 PRO A CA 1
ATOM 2728 C C . PRO A 1 355 ? -2.411 -16.103 15.715 1.00 39.47 355 PRO A C 1
ATOM 2730 O O . PRO A 1 355 ? -2.767 -14.971 15.370 1.00 39.47 355 PRO A O 1
ATOM 2733 N N . LYS A 1 356 ? -1.448 -16.298 16.622 1.00 40.28 356 LYS A N 1
ATOM 2734 C CA . LYS A 1 356 ? -0.562 -15.217 17.049 1.00 40.28 356 LYS A CA 1
ATOM 2735 C C . LYS A 1 356 ? 0.116 -14.700 15.787 1.00 40.28 356 LYS A C 1
ATOM 2737 O O . LYS A 1 356 ? 0.944 -15.405 15.217 1.00 40.28 356 LYS A O 1
ATOM 2742 N N . SER A 1 357 ? -0.227 -13.485 15.355 1.00 37.56 357 SER A N 1
ATOM 2743 C CA . SER A 1 357 ? 0.551 -12.795 14.326 1.00 37.56 357 SER A CA 1
ATOM 2744 C C . SER A 1 357 ? 2.012 -12.846 14.763 1.00 37.56 357 SER A C 1
ATOM 2746 O O . SER A 1 357 ? 2.319 -12.393 15.867 1.00 37.56 357 SER A O 1
ATOM 2748 N N . ALA A 1 358 ? 2.891 -13.432 13.945 1.00 35.03 358 ALA A N 1
ATOM 2749 C CA . ALA A 1 358 ? 4.274 -13.725 14.336 1.00 35.03 358 ALA A CA 1
ATOM 2750 C C . ALA A 1 358 ? 5.055 -12.464 14.763 1.00 35.03 358 ALA A C 1
ATOM 2752 O O . ALA A 1 358 ? 6.016 -12.548 15.523 1.00 35.03 358 ALA A O 1
ATOM 2753 N N . ALA A 1 359 ? 4.578 -11.282 14.359 1.00 36.72 359 ALA A N 1
ATOM 2754 C CA . ALA A 1 359 ? 5.031 -9.993 14.865 1.00 36.72 359 ALA A CA 1
ATOM 2755 C C . ALA A 1 359 ? 4.833 -9.829 16.391 1.00 36.72 359 ALA A C 1
ATOM 2757 O O . ALA A 1 359 ? 5.739 -9.382 17.093 1.00 36.72 359 ALA A O 1
ATOM 2758 N N . ALA A 1 360 ? 3.665 -10.195 16.930 1.00 32.00 360 ALA A N 1
ATOM 2759 C CA . ALA A 1 360 ? 3.250 -9.869 18.298 1.00 32.00 360 ALA A CA 1
ATOM 2760 C C . ALA A 1 360 ? 4.097 -10.542 19.396 1.00 32.00 360 ALA A C 1
ATOM 2762 O O . ALA A 1 360 ? 4.167 -10.028 20.511 1.00 32.00 360 ALA A O 1
ATOM 2763 N N . SER A 1 361 ? 4.760 -11.662 19.095 1.00 27.78 361 SER A N 1
ATOM 2764 C CA . SER A 1 361 ? 5.625 -12.387 20.036 1.00 27.78 361 SER A CA 1
ATOM 2765 C C . SER A 1 361 ? 7.074 -11.887 20.095 1.00 27.78 361 SER A C 1
ATOM 2767 O O . SER A 1 361 ? 7.873 -12.481 20.816 1.00 27.78 361 SER A O 1
ATOM 2769 N N . THR A 1 362 ? 7.459 -10.844 19.345 1.00 28.44 362 THR A N 1
ATOM 2770 C CA . THR A 1 362 ? 8.890 -10.510 19.166 1.00 28.44 362 THR A CA 1
ATOM 2771 C C . THR A 1 362 ? 9.224 -9.011 19.233 1.00 28.44 362 THR A C 1
ATOM 2773 O O . THR A 1 362 ? 10.225 -8.570 18.660 1.00 28.44 362 THR A O 1
ATOM 2776 N N . PHE A 1 363 ? 8.430 -8.229 19.972 1.00 35.34 363 PHE A N 1
ATOM 2777 C CA . PHE A 1 363 ? 8.699 -6.813 20.255 1.00 35.34 363 PHE A CA 1
ATOM 2778 C C . PHE A 1 363 ? 9.320 -6.607 21.653 1.00 35.34 363 PHE A C 1
ATOM 2780 O O . PHE A 1 363 ? 8.620 -6.786 22.653 1.00 35.34 363 PHE A O 1
ATOM 2787 N N . PRO A 1 364 ? 10.602 -6.205 21.766 1.00 25.19 364 PRO A N 1
ATOM 2788 C CA . PRO A 1 364 ? 11.175 -5.789 23.043 1.00 25.19 364 PRO A CA 1
ATOM 2789 C C . PRO A 1 364 ? 10.634 -4.415 23.469 1.00 25.19 364 PRO A C 1
ATOM 2791 O O . PRO A 1 364 ? 10.476 -3.511 22.650 1.00 25.19 364 PRO A O 1
ATOM 2794 N N . LYS A 1 365 ? 10.401 -4.229 24.774 1.00 27.97 365 LYS A N 1
ATOM 2795 C CA . LYS A 1 365 ? 10.190 -2.901 25.369 1.00 27.97 365 LYS A CA 1
ATOM 2796 C C . LYS A 1 365 ? 11.548 -2.224 25.572 1.00 27.97 365 LYS A C 1
ATOM 2798 O O . LYS A 1 365 ? 12.222 -2.515 26.554 1.00 27.97 365 LYS A O 1
ATOM 2803 N N . THR A 1 366 ? 11.934 -1.301 24.699 1.00 27.56 366 THR A N 1
ATOM 2804 C CA . THR A 1 366 ? 13.110 -0.440 24.907 1.00 27.56 366 THR A CA 1
ATOM 2805 C C . THR A 1 366 ? 12.704 0.920 25.472 1.00 27.56 366 THR A C 1
ATOM 2807 O O . THR A 1 366 ? 12.620 1.922 24.767 1.00 27.56 366 THR A O 1
ATOM 2810 N N . SER A 1 367 ? 12.483 0.971 26.786 1.00 24.55 367 SER A N 1
ATOM 2811 C CA . SER A 1 367 ? 12.577 2.226 27.537 1.00 24.55 367 SER A CA 1
ATOM 2812 C C . SER A 1 367 ? 14.055 2.552 27.759 1.00 24.55 367 SER A C 1
ATOM 2814 O O . SER A 1 367 ? 14.680 1.987 28.656 1.00 24.55 367 SER A O 1
ATOM 2816 N N . ILE A 1 368 ? 14.628 3.438 26.940 1.00 27.92 368 ILE A N 1
ATOM 2817 C CA . ILE A 1 368 ? 15.988 3.945 27.164 1.00 27.92 368 ILE A CA 1
ATOM 2818 C C . ILE A 1 368 ? 15.918 5.047 28.224 1.00 27.92 368 ILE A C 1
ATOM 2820 O O . ILE A 1 368 ? 15.711 6.221 27.920 1.00 27.92 368 ILE A O 1
ATOM 2824 N N . THR A 1 369 ? 16.085 4.651 29.484 1.00 24.42 369 THR A N 1
ATOM 2825 C CA . THR A 1 369 ? 16.328 5.571 30.597 1.00 24.42 369 THR A CA 1
ATOM 2826 C C . THR A 1 369 ? 17.838 5.754 30.725 1.00 24.42 369 THR A C 1
ATOM 2828 O O . THR A 1 369 ? 18.528 4.888 31.255 1.00 24.42 369 THR A O 1
ATOM 2831 N N . GLY A 1 370 ? 18.373 6.852 30.189 1.00 24.86 370 GLY A N 1
ATOM 2832 C CA . GLY A 1 370 ? 19.810 7.132 30.225 1.00 24.86 370 GLY A CA 1
ATOM 2833 C C . GLY A 1 370 ? 20.275 7.620 31.598 1.00 24.86 370 GLY A C 1
ATOM 2834 O O . GLY A 1 370 ? 20.189 8.812 31.885 1.00 24.86 370 GLY A O 1
ATOM 2835 N N . THR A 1 371 ? 20.801 6.722 32.430 1.00 23.16 371 THR A N 1
ATOM 2836 C CA . THR A 1 371 ? 21.530 7.070 33.660 1.00 23.16 371 THR A CA 1
ATOM 2837 C C . THR A 1 371 ? 23.034 7.106 33.395 1.00 23.16 371 THR A C 1
ATOM 2839 O O . THR A 1 371 ? 23.662 6.058 33.255 1.00 23.16 371 THR A O 1
ATOM 2842 N N . TYR A 1 372 ? 23.620 8.305 33.362 1.00 25.30 372 TYR A N 1
ATOM 2843 C CA . TYR A 1 372 ? 25.074 8.496 33.371 1.00 25.30 372 TYR A CA 1
ATOM 2844 C C . TYR A 1 372 ? 25.590 8.605 34.815 1.00 25.30 372 TYR A C 1
ATOM 2846 O O . TYR A 1 372 ? 25.056 9.422 35.571 1.00 25.30 372 TYR A O 1
ATOM 2854 N N . PRO A 1 373 ? 26.648 7.875 35.210 1.00 26.47 373 PRO A N 1
ATOM 2855 C CA . PRO A 1 373 ? 27.370 8.171 36.438 1.00 26.47 373 PRO A CA 1
ATOM 2856 C C . PRO A 1 373 ? 28.317 9.362 36.222 1.00 26.47 373 PRO A C 1
ATOM 2858 O O . PRO A 1 373 ? 29.107 9.385 35.279 1.00 26.47 373 PRO A O 1
ATOM 2861 N N . LYS A 1 374 ? 28.256 10.350 37.120 1.00 24.09 374 LYS A N 1
ATOM 2862 C CA . LYS A 1 374 ? 29.309 11.364 37.274 1.00 24.09 374 LYS A CA 1
ATOM 2863 C C . LYS A 1 374 ? 30.432 10.790 38.134 1.00 24.09 374 LYS A C 1
ATOM 2865 O O . LYS A 1 374 ? 30.170 10.381 39.261 1.00 24.09 374 LYS A O 1
ATOM 2870 N N . THR A 1 375 ? 31.671 10.927 37.684 1.00 25.47 375 THR A N 1
ATOM 2871 C CA . THR A 1 375 ? 32.842 11.018 38.565 1.00 25.47 375 THR A CA 1
ATOM 2872 C C . THR A 1 375 ? 33.680 12.211 38.128 1.00 25.47 375 THR A C 1
ATOM 2874 O O . THR A 1 375 ? 33.895 12.438 36.940 1.00 25.47 375 THR A O 1
ATOM 2877 N N . ALA A 1 376 ? 34.099 13.016 39.101 1.00 23.34 376 ALA A N 1
ATOM 2878 C CA . ALA A 1 376 ? 34.946 14.180 38.900 1.00 23.34 376 ALA A CA 1
ATOM 2879 C C . ALA A 1 376 ? 36.248 13.985 39.678 1.00 23.34 376 ALA A C 1
ATOM 2881 O O . ALA A 1 376 ? 36.225 13.488 40.802 1.00 23.34 376 ALA A O 1
ATOM 2882 N N . ALA A 1 377 ? 37.357 14.429 39.098 1.00 24.44 377 ALA A N 1
ATOM 2883 C CA . ALA A 1 377 ? 38.609 14.697 39.793 1.00 24.44 377 ALA A CA 1
ATOM 2884 C C . ALA A 1 377 ? 39.226 15.950 39.154 1.00 24.44 377 ALA A C 1
ATOM 2886 O O . ALA A 1 377 ? 39.089 16.151 37.947 1.00 24.44 377 ALA A O 1
ATOM 2887 N N . ALA A 1 378 ? 39.834 16.820 39.959 1.00 22.28 378 ALA A N 1
ATOM 2888 C CA . ALA A 1 378 ? 40.264 18.153 39.541 1.00 22.28 378 ALA A CA 1
ATOM 2889 C C . ALA A 1 378 ? 41.641 18.510 40.115 1.00 22.28 378 ALA A C 1
ATOM 2891 O O . ALA A 1 378 ? 41.888 18.200 41.277 1.00 22.28 378 ALA A O 1
ATOM 2892 N N . SER A 1 379 ? 42.464 19.196 39.310 1.00 22.91 379 SER A N 1
ATOM 2893 C CA . SER A 1 379 ? 43.668 20.008 39.622 1.00 22.91 379 SER A CA 1
ATOM 2894 C C . SER A 1 379 ? 44.540 20.086 38.341 1.00 22.91 379 SER A C 1
ATOM 2896 O O . SER A 1 379 ? 44.427 19.208 37.492 1.00 22.91 379 SER A O 1
ATOM 2898 N N . THR A 1 380 ? 45.386 21.083 38.047 1.00 24.16 380 THR A N 1
ATOM 2899 C CA . THR A 1 380 ? 45.584 22.457 38.566 1.00 24.16 380 THR A CA 1
ATOM 2900 C C . THR A 1 380 ? 46.235 23.322 37.461 1.00 24.16 380 THR A C 1
ATOM 2902 O O . THR A 1 380 ? 46.865 22.791 36.552 1.00 24.16 380 THR A O 1
ATOM 2905 N N . HIS A 1 381 ? 46.102 24.652 37.539 1.00 25.72 381 HIS A N 1
ATOM 2906 C CA . HIS A 1 381 ? 46.773 25.643 36.666 1.00 25.72 381 HIS A CA 1
ATOM 2907 C C . HIS A 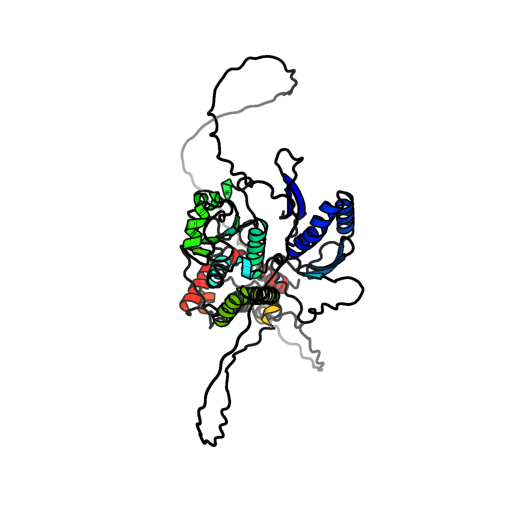1 381 ? 48.290 25.791 36.986 1.00 25.72 381 HIS A C 1
ATOM 2909 O O . HIS A 1 381 ? 48.695 25.346 38.061 1.00 25.72 381 HIS A O 1
ATOM 2915 N N . PRO A 1 382 ? 49.142 26.386 36.105 1.00 27.91 382 PRO A N 1
ATOM 2916 C CA . PRO A 1 382 ? 49.241 27.855 35.947 1.00 27.91 382 PRO A CA 1
ATOM 2917 C C . PRO A 1 382 ? 49.415 28.386 34.500 1.00 27.91 382 PRO A C 1
ATOM 2919 O O . PRO A 1 382 ? 49.522 27.638 33.533 1.00 27.91 382 PRO A O 1
ATOM 2922 N N . LYS A 1 383 ? 49.400 29.723 34.374 1.00 25.23 383 LYS A N 1
ATOM 2923 C CA . LYS A 1 383 ? 49.560 30.518 33.140 1.00 25.23 383 LYS A CA 1
ATOM 2924 C C . LYS A 1 383 ? 50.998 31.039 33.001 1.00 25.23 383 LYS A C 1
ATOM 2926 O O . LYS A 1 383 ? 51.538 31.489 34.009 1.00 25.23 383 LYS A O 1
ATOM 2931 N N . THR A 1 384 ? 51.490 31.213 31.770 1.00 23.86 384 THR A N 1
ATOM 2932 C CA . THR A 1 384 ? 52.469 32.276 31.451 1.00 23.86 384 THR A CA 1
ATOM 2933 C C . THR A 1 384 ? 52.333 32.750 30.001 1.00 23.86 384 THR A C 1
ATOM 2935 O O . THR A 1 384 ? 51.903 31.998 29.131 1.00 23.86 384 THR A O 1
ATOM 2938 N N . SER A 1 385 ? 52.691 34.009 29.751 1.00 24.50 385 SER A N 1
ATOM 2939 C CA . SER A 1 385 ? 52.567 34.718 28.471 1.00 24.50 385 SER A CA 1
ATOM 2940 C C . SER A 1 385 ? 53.895 35.365 28.074 1.00 24.50 385 SER A C 1
ATOM 2942 O O . SER A 1 385 ? 54.466 36.073 28.901 1.00 24.50 385 SER A O 1
ATOM 2944 N N . VAL A 1 386 ? 54.334 35.220 26.819 1.00 24.77 386 VAL A N 1
ATOM 2945 C CA . VAL A 1 386 ? 55.379 36.060 26.191 1.00 24.77 386 VAL A CA 1
ATOM 2946 C C . VAL A 1 386 ? 55.044 36.240 24.703 1.00 24.77 386 VAL A C 1
ATOM 2948 O O . VAL A 1 386 ? 54.474 35.340 24.091 1.00 24.77 386 VAL A O 1
ATOM 2951 N N . ALA A 1 387 ? 55.380 37.400 24.132 1.00 23.44 387 ALA A N 1
ATOM 2952 C CA . ALA A 1 387 ? 55.169 37.743 22.725 1.00 23.44 387 ALA A CA 1
ATOM 2953 C C . ALA A 1 387 ? 56.482 38.163 22.041 1.00 23.44 387 ALA A C 1
ATOM 2955 O O . ALA A 1 387 ? 57.335 38.777 22.678 1.00 23.44 387 ALA A O 1
ATOM 2956 N N . THR A 1 388 ? 56.626 37.845 20.751 1.00 24.77 388 THR A N 1
ATOM 2957 C CA . THR A 1 388 ? 57.575 38.390 19.743 1.00 24.77 388 THR A CA 1
ATOM 2958 C C . THR A 1 388 ? 57.349 37.595 18.437 1.00 24.77 388 THR A C 1
ATOM 2960 O O . THR A 1 388 ? 56.942 36.443 18.523 1.00 24.77 388 THR A O 1
ATOM 2963 N N . ALA A 1 389 ? 57.627 38.016 17.199 1.00 22.70 389 ALA A N 1
ATOM 2964 C CA . ALA A 1 389 ? 57.673 39.285 16.454 1.00 22.70 389 ALA A CA 1
ATOM 2965 C C . ALA A 1 389 ? 58.346 38.961 15.087 1.00 22.70 389 ALA A C 1
ATOM 2967 O O . ALA A 1 389 ? 59.373 38.295 15.111 1.00 22.70 389 ALA A O 1
ATOM 2968 N N . PHE A 1 390 ? 57.841 39.486 13.950 1.00 23.11 390 PHE A N 1
ATOM 2969 C CA . PHE A 1 390 ? 58.470 39.470 12.592 1.00 23.11 390 PHE A CA 1
ATOM 2970 C C . PHE A 1 390 ? 58.719 38.077 11.927 1.00 23.11 390 PHE A C 1
ATOM 2972 O O . PHE A 1 390 ? 58.964 37.097 12.606 1.00 23.11 390 PHE A O 1
ATOM 2979 N N . ALA A 1 391 ? 58.663 37.845 10.605 1.00 23.36 391 ALA A N 1
ATOM 2980 C CA . ALA A 1 391 ? 58.776 38.686 9.404 1.00 23.36 391 ALA A CA 1
ATOM 2981 C C . ALA A 1 391 ? 58.129 38.010 8.155 1.00 23.36 391 ALA A C 1
ATOM 2983 O O . ALA A 1 391 ? 57.600 36.903 8.232 1.00 23.36 391 ALA A O 1
ATOM 2984 N N . SER A 1 392 ? 58.188 38.678 6.998 1.00 23.92 392 SER A N 1
ATOM 2985 C CA . SER A 1 392 ? 57.545 38.334 5.716 1.00 23.92 392 SER A CA 1
ATOM 2986 C C . SER A 1 392 ? 58.446 37.624 4.685 1.00 23.92 392 SER A C 1
ATOM 2988 O O . SER A 1 392 ? 59.638 37.912 4.610 1.00 23.92 392 SER A O 1
ATOM 2990 N N . SER A 1 393 ? 57.847 36.775 3.830 1.00 25.09 393 SER A N 1
ATOM 2991 C CA . SER A 1 393 ? 58.169 36.460 2.404 1.00 25.09 393 SER A CA 1
ATOM 2992 C C . SER A 1 393 ? 57.313 35.251 1.953 1.00 25.09 393 SER A C 1
ATOM 2994 O O . SER A 1 393 ? 56.950 34.438 2.793 1.00 25.09 393 SER A O 1
ATOM 2996 N N . GLY A 1 394 ? 56.926 35.025 0.691 1.00 23.28 394 GLY A N 1
ATOM 2997 C CA . GLY A 1 394 ? 57.191 35.770 -0.545 1.00 23.28 394 GLY A CA 1
ATOM 2998 C C . GLY A 1 394 ? 57.530 34.847 -1.731 1.00 23.28 394 GLY A C 1
ATOM 2999 O O . GLY A 1 394 ? 58.706 34.645 -2.004 1.00 23.28 394 GLY A O 1
ATOM 3000 N N . SER A 1 395 ? 56.530 34.288 -2.429 1.00 26.83 395 SER A N 1
ATOM 3001 C CA . SER A 1 395 ? 56.607 33.692 -3.791 1.00 26.83 395 SER A CA 1
ATOM 3002 C C . SER A 1 395 ? 55.173 33.368 -4.247 1.00 26.83 395 SER A C 1
ATOM 3004 O O . SER A 1 395 ? 54.451 32.723 -3.494 1.00 26.83 395 SER A O 1
ATOM 3006 N N . SER A 1 396 ? 54.591 33.970 -5.290 1.00 24.77 396 SER A N 1
ATOM 3007 C CA . SER A 1 396 ? 54.962 34.059 -6.722 1.00 24.77 396 SER A CA 1
ATOM 3008 C C . SER A 1 396 ? 54.509 32.832 -7.534 1.00 24.77 396 SER A C 1
ATOM 3010 O O . SER A 1 396 ? 54.519 31.703 -7.055 1.00 24.77 396 SER A O 1
ATOM 3012 N N . ALA A 1 397 ? 54.005 33.093 -8.742 1.00 24.56 397 ALA A N 1
ATOM 3013 C CA . ALA A 1 397 ? 53.276 32.153 -9.599 1.00 24.56 397 ALA A CA 1
ATOM 3014 C C . ALA A 1 397 ? 53.837 32.167 -11.038 1.00 24.56 397 ALA A C 1
ATOM 3016 O O . ALA A 1 397 ? 54.809 32.876 -11.288 1.00 24.56 397 ALA A O 1
ATOM 3017 N N . PHE A 1 398 ? 53.141 31.469 -11.956 1.00 24.67 398 PHE A N 1
ATOM 3018 C CA . PHE A 1 398 ? 53.342 31.333 -13.421 1.00 24.67 398 PHE A CA 1
ATOM 3019 C C . PHE A 1 398 ? 54.177 30.126 -13.904 1.00 24.67 398 PHE A C 1
ATOM 3021 O O . PHE A 1 398 ? 55.059 29.676 -13.176 1.00 24.67 398 PHE A O 1
ATOM 3028 N N . PRO A 1 399 ? 53.999 29.663 -15.168 1.00 35.22 399 PRO A N 1
ATOM 3029 C CA . PRO A 1 399 ? 52.801 29.724 -16.031 1.00 35.22 399 PRO A CA 1
ATOM 3030 C C . PRO A 1 399 ? 52.431 28.378 -16.709 1.00 35.22 399 PRO A C 1
ATOM 3032 O O . PRO A 1 399 ? 53.197 27.419 -16.721 1.00 35.22 399 PRO A O 1
ATOM 3035 N N . SER A 1 400 ? 51.259 28.340 -17.352 1.00 27.64 400 SER A N 1
ATOM 3036 C CA . SER A 1 400 ? 50.846 27.288 -18.301 1.00 27.64 400 SER A CA 1
ATOM 3037 C C . SER A 1 400 ? 51.516 27.427 -19.680 1.00 27.64 400 SER A C 1
ATOM 3039 O O . SER A 1 400 ? 51.882 28.540 -20.062 1.00 27.64 400 SER A O 1
ATOM 3041 N N . PRO A 1 401 ? 51.519 26.362 -20.504 1.00 28.92 401 PRO A N 1
ATOM 3042 C CA . PRO A 1 401 ? 51.546 26.461 -21.963 1.00 28.92 401 PRO A CA 1
ATOM 3043 C C . PRO A 1 401 ? 50.177 26.129 -22.604 1.00 28.92 401 PRO A C 1
ATOM 3045 O O . PRO A 1 401 ? 49.413 25.314 -22.090 1.00 28.92 401 PRO A O 1
ATOM 3048 N N . ALA A 1 402 ? 49.885 26.753 -23.750 1.00 26.28 402 ALA A N 1
ATOM 3049 C CA . ALA A 1 402 ? 48.822 26.358 -24.692 1.00 26.28 402 ALA A CA 1
ATOM 3050 C C . ALA A 1 402 ? 49.400 25.353 -25.737 1.00 26.28 402 ALA A C 1
ATOM 3052 O O . ALA A 1 402 ? 50.594 25.077 -25.687 1.00 26.28 402 ALA A O 1
ATOM 3053 N N . SER A 1 403 ? 48.699 24.755 -26.713 1.00 27.33 403 SER A N 1
ATOM 3054 C CA . SER A 1 403 ? 47.398 25.028 -27.364 1.00 27.33 403 SER A CA 1
ATOM 3055 C C . SER A 1 403 ? 46.927 23.808 -28.202 1.00 27.33 403 SER A C 1
ATOM 3057 O O . SER A 1 403 ? 47.719 22.886 -28.385 1.00 27.33 403 SER A O 1
ATOM 3059 N N . SER A 1 404 ? 45.694 23.873 -28.744 1.00 26.02 404 SER A N 1
ATOM 3060 C CA . SER A 1 404 ? 45.006 23.073 -29.808 1.00 26.02 404 SER A CA 1
ATOM 3061 C C . SER A 1 404 ? 43.671 22.469 -29.311 1.00 26.02 404 SER A C 1
ATOM 3063 O O . SER A 1 404 ? 43.676 21.616 -28.434 1.00 26.02 404 SER A O 1
ATOM 3065 N N . THR A 1 405 ? 42.502 23.091 -29.541 1.00 26.86 405 THR A N 1
ATOM 3066 C CA . THR A 1 405 ? 41.663 23.212 -30.769 1.00 26.86 405 THR A CA 1
ATOM 3067 C C . THR A 1 405 ? 40.956 21.923 -31.205 1.00 26.86 405 THR A C 1
ATOM 3069 O O . THR A 1 405 ? 41.581 21.124 -31.889 1.00 26.86 405 THR A O 1
ATOM 3072 N N . GLU A 1 406 ? 39.652 21.801 -30.901 1.00 28.86 406 GLU A N 1
ATOM 3073 C CA . GLU A 1 406 ? 38.600 21.327 -31.832 1.00 28.86 406 GLU A CA 1
ATOM 3074 C C . GLU A 1 406 ? 37.168 21.549 -31.263 1.00 28.86 406 GLU A C 1
ATOM 3076 O O . GLU A 1 406 ? 36.835 21.084 -30.176 1.00 28.86 406 GLU A O 1
ATOM 3081 N N . ASP A 1 407 ? 36.379 22.327 -32.014 1.00 28.47 407 ASP A N 1
ATOM 3082 C CA . ASP A 1 407 ? 34.913 22.489 -32.148 1.00 28.47 407 ASP A CA 1
ATOM 3083 C C . ASP A 1 407 ? 33.891 22.269 -30.997 1.00 28.47 407 ASP A C 1
ATOM 3085 O O . ASP A 1 407 ? 33.542 21.152 -30.610 1.00 28.47 407 ASP A O 1
ATOM 3089 N N . ASP A 1 408 ? 33.219 23.374 -30.629 1.00 30.83 408 ASP A N 1
ATOM 3090 C CA . ASP A 1 408 ? 31.899 23.415 -29.973 1.00 30.83 408 ASP A CA 1
ATOM 3091 C C . ASP A 1 408 ? 30.736 23.291 -30.995 1.00 30.83 408 ASP A C 1
ATOM 3093 O O . ASP A 1 408 ? 30.713 24.024 -31.990 1.00 30.83 408 ASP A O 1
ATOM 3097 N N . PRO A 1 409 ? 29.688 22.477 -30.742 1.00 33.22 409 PRO A N 1
ATOM 3098 C CA . PRO A 1 409 ? 28.444 22.510 -31.515 1.00 33.22 409 PRO A CA 1
ATOM 3099 C C . PRO A 1 409 ? 27.469 23.606 -31.016 1.00 33.22 409 PRO A C 1
ATOM 3101 O O . PRO A 1 409 ? 27.403 23.893 -29.818 1.00 33.22 409 PRO A O 1
ATOM 3104 N N . PRO A 1 410 ? 26.652 24.214 -31.900 1.00 34.94 410 PRO A N 1
ATOM 3105 C CA . PRO A 1 410 ? 25.955 25.464 -31.598 1.00 34.94 410 PRO A CA 1
ATOM 3106 C C . PRO A 1 410 ? 24.721 25.309 -30.700 1.00 34.94 410 PRO A C 1
ATOM 3108 O O . PRO A 1 410 ? 23.911 24.389 -30.838 1.00 34.94 410 PRO A O 1
ATOM 3111 N N . THR A 1 411 ? 24.504 26.313 -29.849 1.00 33.72 411 THR A N 1
ATOM 3112 C CA . THR A 1 411 ? 23.249 26.513 -29.117 1.00 33.72 411 THR A CA 1
ATOM 3113 C C . THR A 1 411 ? 22.141 26.970 -30.070 1.00 33.72 411 THR A C 1
ATOM 3115 O O . THR A 1 411 ? 22.220 28.040 -30.668 1.00 33.72 411 THR A O 1
ATOM 3118 N N . TRP A 1 412 ? 21.077 26.172 -30.203 1.00 26.88 412 TRP A N 1
ATOM 3119 C CA . TRP A 1 412 ? 19.885 26.534 -30.979 1.00 26.88 412 TRP A CA 1
ATOM 3120 C C . TRP A 1 412 ? 18.648 26.630 -30.091 1.00 26.88 412 TRP A C 1
ATOM 3122 O O . TRP A 1 412 ? 18.278 25.683 -29.399 1.00 26.88 412 TRP A O 1
ATOM 3132 N N . ASN A 1 413 ? 18.002 27.793 -30.147 1.00 39.50 413 ASN A N 1
ATOM 3133 C CA . ASN A 1 413 ? 16.833 28.150 -29.357 1.00 39.50 413 ASN A CA 1
ATOM 3134 C C . ASN A 1 413 ? 15.608 28.189 -30.298 1.00 39.50 413 ASN A C 1
ATOM 3136 O O . ASN A 1 413 ? 15.538 29.089 -31.138 1.00 39.50 413 ASN A O 1
ATOM 3140 N N . PRO A 1 414 ? 14.663 27.231 -30.241 1.00 32.53 414 PRO A N 1
ATOM 3141 C CA . PRO A 1 414 ? 13.521 27.222 -31.147 1.00 32.53 414 PRO A CA 1
ATOM 3142 C C . PRO A 1 414 ? 12.375 28.080 -30.597 1.00 32.53 414 PRO A C 1
ATOM 3144 O O . PRO A 1 414 ? 11.654 27.680 -29.682 1.00 32.53 414 PRO A O 1
ATOM 3147 N N . ALA A 1 415 ? 12.159 29.248 -31.202 1.00 29.95 415 ALA A N 1
ATOM 3148 C CA . ALA A 1 415 ? 10.884 29.948 -31.082 1.00 29.95 415 ALA A CA 1
ATOM 3149 C C . ALA A 1 415 ? 9.780 29.130 -31.782 1.00 29.95 415 ALA A C 1
ATOM 3151 O O . ALA A 1 415 ? 9.956 28.681 -32.914 1.00 29.95 415 ALA A O 1
ATOM 3152 N N . PHE A 1 416 ? 8.636 28.938 -31.120 1.00 33.31 416 PHE A N 1
ATOM 3153 C CA . PHE A 1 416 ? 7.489 28.236 -31.703 1.00 33.31 416 PHE A CA 1
ATOM 3154 C C . PHE A 1 416 ? 6.777 29.107 -32.756 1.00 33.31 416 PHE A C 1
ATOM 3156 O O . PHE A 1 416 ? 6.341 30.209 -32.413 1.00 33.31 416 PHE A O 1
ATOM 3163 N N . PRO A 1 417 ? 6.555 28.622 -33.993 1.00 35.44 417 PRO A N 1
ATOM 3164 C CA . PRO A 1 417 ? 5.556 29.198 -34.886 1.00 35.44 417 PRO A CA 1
ATOM 3165 C C . PRO A 1 417 ? 4.136 28.734 -34.482 1.00 35.44 417 PRO A C 1
ATOM 3167 O O . PRO A 1 417 ? 3.977 27.632 -33.947 1.00 35.44 417 PRO A O 1
ATOM 3170 N N . PRO A 1 418 ? 3.088 29.543 -34.722 1.00 35.31 418 PRO A N 1
ATOM 3171 C CA . PRO A 1 418 ? 1.724 29.218 -34.309 1.00 35.31 418 PRO A CA 1
ATOM 3172 C C . PRO A 1 418 ? 1.056 28.165 -35.209 1.00 35.31 418 PRO A C 1
ATOM 3174 O O . PRO A 1 418 ? 1.243 28.140 -36.424 1.00 35.31 418 PRO A O 1
ATOM 3177 N N . THR A 1 419 ? 0.204 27.331 -34.609 1.00 34.88 419 THR A N 1
ATOM 3178 C CA . THR A 1 419 ? -0.700 26.403 -35.311 1.00 34.88 419 THR A CA 1
ATOM 3179 C C . THR A 1 419 ? -1.695 27.140 -36.218 1.00 34.88 419 THR A C 1
ATOM 3181 O O . THR A 1 419 ? -2.397 28.023 -35.717 1.00 34.88 419 THR A O 1
ATOM 3184 N N . PRO A 1 420 ? -1.860 26.740 -37.495 1.00 32.75 420 PRO A N 1
ATOM 3185 C CA . PRO A 1 420 ? -2.968 27.205 -38.322 1.00 32.75 420 PRO A CA 1
ATOM 3186 C C . PRO A 1 420 ? -4.291 26.535 -37.918 1.00 32.75 420 PRO A C 1
ATOM 3188 O O . PRO A 1 420 ? -4.334 25.389 -37.466 1.00 32.75 420 PRO A O 1
ATOM 3191 N N . THR A 1 421 ? -5.374 27.296 -38.058 1.00 31.05 421 THR A N 1
ATOM 3192 C CA . THR A 1 421 ? -6.736 26.963 -37.616 1.00 31.05 421 THR A CA 1
ATOM 3193 C C . THR A 1 421 ? -7.473 26.061 -38.620 1.00 31.05 421 THR A C 1
ATOM 3195 O O . THR A 1 421 ? -7.033 25.872 -39.750 1.00 31.05 421 THR A O 1
ATOM 3198 N N . ALA A 1 422 ? -8.609 25.498 -38.200 1.00 34.25 422 ALA A N 1
ATOM 3199 C CA . ALA A 1 422 ? -9.453 24.621 -39.012 1.00 34.25 422 ALA A CA 1
ATOM 3200 C C . ALA A 1 422 ? -9.976 25.272 -40.312 1.00 34.25 422 ALA A C 1
ATOM 3202 O O . ALA A 1 422 ? -10.339 26.446 -40.328 1.00 34.25 422 ALA A O 1
ATOM 3203 N N . GLY A 1 423 ? -10.108 24.454 -41.362 1.00 26.12 423 GLY A N 1
ATOM 3204 C CA . GLY A 1 423 ? -10.860 24.737 -42.590 1.00 26.12 423 GLY A CA 1
ATOM 3205 C C . GLY A 1 423 ? -11.801 23.567 -42.906 1.00 26.12 423 GLY A C 1
ATOM 3206 O O . GLY A 1 423 ? -11.512 22.433 -42.523 1.00 26.12 423 GLY A O 1
ATOM 3207 N N . ALA A 1 424 ? -12.943 23.835 -43.544 1.00 28.45 424 ALA A N 1
ATOM 3208 C CA . ALA A 1 424 ? -14.061 22.891 -43.650 1.00 28.45 424 ALA A CA 1
ATOM 3209 C C . ALA A 1 424 ? -14.472 22.566 -45.102 1.00 28.45 424 ALA A C 1
ATOM 3211 O O . ALA A 1 424 ? -14.405 23.440 -45.961 1.00 28.45 424 ALA A O 1
ATOM 3212 N N . HIS A 1 425 ? -15.022 21.352 -45.293 1.00 33.31 425 HIS A N 1
ATOM 3213 C CA . HIS A 1 425 ? -15.763 20.848 -46.474 1.00 33.31 425 HIS A CA 1
ATOM 3214 C C . HIS A 1 425 ? -14.982 20.676 -47.806 1.00 33.31 425 HIS A C 1
ATOM 3216 O O . HIS A 1 425 ? -13.897 21.238 -47.941 1.00 33.31 425 HIS A O 1
ATOM 3222 N N . PRO A 1 426 ? -15.512 19.930 -48.814 1.00 39.66 426 PRO A N 1
ATOM 3223 C CA . PRO A 1 426 ? -16.725 19.085 -48.862 1.00 39.66 426 PRO A CA 1
ATOM 3224 C C . PRO A 1 426 ? -16.470 17.602 -49.268 1.00 39.66 426 PRO A C 1
ATOM 3226 O O . PRO A 1 426 ? -15.341 17.185 -49.504 1.00 39.66 426 PRO A O 1
ATOM 3229 N N . SER A 1 427 ? -17.542 16.801 -49.365 1.00 30.81 427 SER A N 1
ATOM 3230 C CA . SER A 1 427 ? -17.553 15.432 -49.936 1.00 30.81 427 SER A CA 1
ATOM 3231 C C . SER A 1 427 ? -17.499 15.422 -51.477 1.00 30.81 427 SER A C 1
ATOM 3233 O O . SER A 1 427 ? -17.791 16.443 -52.102 1.00 30.81 427 SER A O 1
ATOM 3235 N N . PRO A 1 428 ? -17.230 14.258 -52.106 1.00 37.69 428 PRO A N 1
ATOM 3236 C CA . PRO A 1 428 ? -18.330 13.574 -52.813 1.00 37.69 428 PRO A CA 1
ATOM 3237 C C . PRO A 1 428 ? -18.360 12.029 -52.665 1.00 37.69 428 PRO A C 1
ATOM 3239 O O . PRO A 1 428 ? -17.474 11.419 -52.075 1.00 37.69 428 PRO A O 1
ATOM 3242 N N . ALA A 1 429 ? -19.434 11.414 -53.179 1.00 29.27 429 ALA A N 1
ATOM 3243 C CA . ALA A 1 429 ? -19.719 9.966 -53.211 1.00 29.27 429 ALA A CA 1
ATOM 3244 C C . ALA A 1 429 ? -18.922 9.231 -54.339 1.00 29.27 429 ALA A C 1
ATOM 3246 O O . ALA A 1 429 ? -18.178 9.887 -55.060 1.00 29.27 429 ALA A O 1
ATOM 3247 N N . THR A 1 430 ? -18.982 7.911 -54.604 1.00 28.66 430 THR A N 1
ATOM 3248 C CA . THR A 1 430 ? -20.017 6.865 -54.378 1.00 28.66 430 THR A CA 1
ATOM 3249 C C . THR A 1 430 ? -19.409 5.446 -54.538 1.00 28.66 430 THR A C 1
ATOM 3251 O O . THR A 1 430 ? -18.297 5.332 -55.039 1.00 28.66 430 THR A O 1
ATOM 3254 N N . ALA A 1 431 ? -20.202 4.392 -54.254 1.00 28.52 431 ALA A N 1
ATOM 3255 C CA . ALA A 1 431 ? -20.002 2.963 -54.602 1.00 28.52 431 ALA A CA 1
ATOM 3256 C C . ALA A 1 431 ? -18.943 2.179 -53.778 1.00 28.52 431 ALA A C 1
ATOM 3258 O O . ALA A 1 431 ? -17.912 2.718 -53.404 1.00 28.52 431 ALA A O 1
ATOM 3259 N N . SER A 1 432 ? -19.124 0.894 -53.440 1.00 28.89 432 SER A N 1
ATOM 3260 C CA . SER A 1 432 ? -20.277 -0.026 -53.586 1.00 28.89 432 SER A CA 1
ATOM 3261 C C . SER A 1 432 ? -20.113 -1.227 -52.635 1.00 28.89 432 SER A C 1
ATOM 3263 O O . SER A 1 432 ? -18.989 -1.616 -52.334 1.00 28.89 432 SER A O 1
ATOM 3265 N N . ALA A 1 433 ? -21.216 -1.844 -52.199 1.00 32.34 433 ALA A N 1
ATOM 3266 C CA . ALA A 1 433 ? -21.229 -3.031 -51.333 1.00 32.34 433 ALA A CA 1
ATOM 3267 C C . ALA A 1 433 ? -22.020 -4.188 -51.974 1.00 32.34 433 ALA A C 1
ATOM 3269 O O . ALA A 1 433 ? -22.891 -3.925 -52.804 1.00 32.34 433 ALA A O 1
ATOM 3270 N N . PRO A 1 434 ? -21.811 -5.440 -51.528 1.00 37.84 434 PRO A N 1
ATOM 3271 C CA . PRO A 1 434 ? -22.840 -6.473 -51.582 1.00 37.84 434 PRO A CA 1
ATOM 3272 C C . PRO A 1 434 ? -23.283 -6.939 -50.181 1.00 37.84 434 PRO A C 1
ATOM 3274 O O . PRO A 1 434 ? -22.525 -6.914 -49.213 1.00 37.84 434 PRO A O 1
ATOM 3277 N N . GLN A 1 435 ? -24.541 -7.371 -50.091 1.00 29.44 435 GLN A N 1
ATOM 3278 C CA . GLN A 1 435 ? -25.216 -7.842 -48.876 1.00 29.44 435 GLN A CA 1
ATOM 3279 C C . GLN A 1 435 ? -25.297 -9.376 -48.836 1.00 29.44 435 GLN A C 1
ATOM 3281 O O . GLN A 1 435 ? -25.398 -10.006 -49.884 1.00 29.44 435 GLN A O 1
ATOM 3286 N N . SER A 1 436 ? -25.387 -9.962 -47.638 1.00 28.64 436 SER A N 1
ATOM 3287 C CA . SER A 1 436 ? -26.255 -11.117 -47.312 1.00 28.64 436 SER A CA 1
ATOM 3288 C C . SER A 1 436 ? -26.152 -11.439 -45.810 1.00 28.64 436 SER A C 1
ATOM 3290 O O . SER A 1 436 ? -25.190 -11.030 -45.169 1.00 28.64 436 SER A O 1
ATOM 3292 N N . ALA A 1 437 ? -27.050 -12.194 -45.175 1.00 29.52 437 ALA A N 1
ATOM 3293 C CA . ALA A 1 437 ? -28.515 -12.235 -45.249 1.00 29.52 437 ALA A CA 1
ATOM 3294 C C . ALA A 1 437 ? -28.997 -12.983 -43.985 1.00 29.52 437 ALA A C 1
ATOM 3296 O O . ALA A 1 437 ? -28.413 -14.001 -43.621 1.00 29.52 437 ALA A O 1
ATOM 3297 N N . VAL A 1 438 ? -30.055 -12.509 -43.320 1.00 34.03 438 VAL A N 1
ATOM 3298 C CA . VAL A 1 438 ? -30.679 -13.202 -42.174 1.00 34.03 438 VAL A CA 1
ATOM 3299 C C . VAL A 1 438 ? -32.008 -13.811 -42.627 1.00 34.03 438 VAL A C 1
ATOM 3301 O O . VAL A 1 438 ? -32.792 -13.095 -43.250 1.00 34.03 438 VAL A O 1
ATOM 3304 N N . PRO A 1 439 ? -32.316 -15.078 -42.298 1.00 39.75 439 PRO A N 1
ATOM 3305 C CA . PRO A 1 439 ? -33.659 -15.623 -42.445 1.00 39.75 439 PRO A CA 1
ATOM 3306 C C . PRO A 1 439 ? -34.408 -15.691 -41.103 1.00 39.75 439 PRO A C 1
ATOM 3308 O O . PRO A 1 439 ? -33.860 -16.071 -40.070 1.00 39.75 439 PRO A O 1
ATOM 3311 N N . SER A 1 440 ? -35.704 -15.385 -41.142 1.00 32.59 440 SER A N 1
ATOM 3312 C CA . SER A 1 440 ? -36.651 -15.572 -40.037 1.00 32.59 440 SER A CA 1
ATOM 3313 C C . SER A 1 440 ? -37.864 -16.368 -40.524 1.00 32.59 440 SER A C 1
ATOM 3315 O O . SER A 1 440 ? -38.380 -16.101 -41.607 1.00 32.59 440 SER A O 1
ATOM 3317 N N . ARG A 1 441 ? -38.345 -17.315 -39.713 1.00 28.52 441 ARG A N 1
ATOM 3318 C CA . ARG A 1 441 ? -39.656 -17.984 -39.824 1.00 28.52 441 ARG A CA 1
ATOM 3319 C C . ARG A 1 441 ? -40.065 -18.492 -38.432 1.00 28.52 441 ARG A C 1
ATOM 3321 O O . ARG A 1 441 ? -39.173 -18.836 -37.670 1.00 28.52 441 ARG A O 1
ATOM 3328 N N . LEU A 1 442 ? -41.327 -18.706 -38.055 1.00 29.20 442 LEU A N 1
ATOM 3329 C CA . LEU A 1 442 ? -42.652 -18.121 -38.349 1.00 29.20 442 LEU A CA 1
ATOM 3330 C C . LEU A 1 442 ? -43.677 -19.071 -37.669 1.00 29.20 442 LEU A C 1
ATOM 3332 O O . LEU A 1 442 ? -43.754 -20.221 -38.083 1.00 29.20 442 LEU A O 1
ATOM 3336 N N . HIS A 1 443 ? -44.465 -18.566 -36.705 1.00 30.88 443 HIS A N 1
ATOM 3337 C CA . HIS A 1 443 ? -45.768 -19.103 -36.216 1.00 30.88 443 HIS A CA 1
ATOM 3338 C C . HIS A 1 443 ? -45.760 -20.486 -35.496 1.00 30.88 443 HIS A C 1
ATOM 3340 O O . HIS A 1 443 ? -44.778 -21.214 -35.567 1.00 30.88 443 HIS A O 1
ATOM 3346 N N . SER A 1 444 ? -46.757 -20.882 -34.682 1.00 28.81 444 SER A N 1
ATOM 3347 C CA . SER A 1 444 ? -48.164 -20.434 -34.485 1.00 28.81 444 SER A CA 1
ATOM 3348 C C . SER A 1 444 ? -48.532 -20.329 -32.980 1.00 28.81 444 SER A C 1
ATOM 3350 O O . SER A 1 444 ? -47.889 -20.985 -32.172 1.00 28.81 444 SER A O 1
ATOM 3352 N N . ALA A 1 445 ? -49.368 -19.364 -32.552 1.00 30.11 445 ALA A N 1
ATOM 3353 C CA . ALA A 1 445 ? -50.816 -19.458 -32.208 1.00 30.11 445 ALA A CA 1
ATOM 3354 C C . ALA A 1 445 ? -51.155 -20.313 -30.950 1.00 30.11 445 ALA A C 1
ATOM 3356 O O . ALA A 1 445 ? -50.489 -21.308 -30.704 1.00 30.11 445 ALA A O 1
ATOM 3357 N N . SER A 1 446 ? -52.158 -19.997 -30.115 1.00 31.08 446 SER A N 1
ATOM 3358 C CA . SER A 1 446 ? -53.299 -19.063 -30.247 1.00 31.08 446 SER A CA 1
ATOM 3359 C C . SER A 1 446 ? -53.690 -18.377 -28.910 1.00 31.08 446 SER A C 1
ATOM 3361 O O . SER A 1 446 ? -53.292 -18.837 -27.848 1.00 31.08 446 SER A O 1
ATOM 3363 N N . GLU A 1 447 ? -54.431 -17.258 -29.004 1.00 30.27 447 GLU A N 1
ATOM 3364 C CA . GLU A 1 447 ? -55.731 -16.924 -28.347 1.00 30.27 447 GLU A CA 1
ATOM 3365 C C . GLU A 1 447 ? -56.126 -17.587 -26.997 1.00 30.27 447 GLU A C 1
ATOM 3367 O O . GLU A 1 447 ? -55.860 -18.763 -26.800 1.00 30.27 447 GLU A O 1
ATOM 3372 N N . ALA A 1 448 ? -56.915 -17.019 -26.066 1.00 29.19 448 ALA A N 1
ATOM 3373 C CA . ALA A 1 448 ? -57.469 -15.679 -25.743 1.00 29.19 448 ALA A CA 1
ATOM 3374 C C . ALA A 1 448 ? -58.255 -15.836 -24.383 1.00 29.19 448 ALA A C 1
ATOM 3376 O O . ALA A 1 448 ? -58.180 -16.910 -23.795 1.00 29.19 448 ALA A O 1
ATOM 3377 N N . SER A 1 449 ? -59.028 -14.919 -23.766 1.00 28.97 449 SER A N 1
ATOM 3378 C CA . SER A 1 449 ? -59.364 -13.492 -23.958 1.00 28.97 449 SER A CA 1
ATOM 3379 C C . SER A 1 449 ? -59.928 -12.897 -22.634 1.00 28.97 449 SER A C 1
ATOM 3381 O O . SER A 1 449 ? -60.731 -13.557 -21.991 1.00 28.97 449 SER A O 1
ATOM 3383 N N . LEU A 1 450 ? -59.566 -11.643 -22.310 1.00 30.03 450 LEU A N 1
ATOM 3384 C CA . LEU A 1 450 ? -60.378 -10.556 -21.697 1.00 30.03 450 LEU A CA 1
ATOM 3385 C C . LEU A 1 450 ? -61.300 -10.768 -20.454 1.00 30.03 450 LEU A C 1
ATOM 3387 O O . LEU A 1 450 ? -62.255 -11.531 -20.504 1.00 30.03 450 LEU A O 1
ATOM 3391 N N . THR A 1 451 ? -61.164 -9.827 -19.491 1.00 29.28 451 THR A N 1
ATOM 3392 C CA . THR A 1 451 ? -62.244 -9.110 -18.729 1.00 29.28 451 THR A CA 1
ATOM 3393 C C . THR A 1 451 ? -63.151 -9.896 -17.749 1.00 29.28 451 THR A C 1
ATOM 3395 O O . THR A 1 451 ? -63.360 -11.085 -17.922 1.00 29.28 451 THR A O 1
ATOM 3398 N N . ASP A 1 452 ? -63.749 -9.329 -16.685 1.00 28.89 452 ASP A N 1
ATOM 3399 C CA . ASP A 1 452 ? -63.654 -7.997 -16.043 1.00 28.89 452 ASP A CA 1
ATOM 3400 C C . ASP A 1 452 ? -63.886 -8.114 -14.508 1.00 28.89 452 ASP A C 1
ATOM 3402 O O . ASP A 1 452 ? -64.098 -9.189 -13.950 1.00 28.89 452 ASP A O 1
ATOM 3406 N N . SER A 1 453 ? -63.854 -6.966 -13.844 1.00 32.84 453 SER A N 1
ATOM 3407 C CA . SER A 1 453 ? -64.089 -6.642 -12.438 1.00 32.84 453 SER A CA 1
ATOM 3408 C C . SER A 1 453 ? -65.537 -6.878 -11.959 1.00 32.84 453 SER A C 1
ATOM 3410 O O . SER A 1 453 ? -66.465 -6.605 -12.712 1.00 32.84 453 SER A O 1
ATOM 3412 N N . ALA A 1 454 ? -65.743 -7.229 -10.672 1.00 30.45 454 ALA A N 1
ATOM 3413 C CA . ALA A 1 454 ? -66.526 -6.436 -9.686 1.00 30.45 454 ALA A CA 1
ATOM 3414 C C . ALA A 1 454 ? -67.024 -7.215 -8.431 1.00 30.45 454 ALA A C 1
ATOM 3416 O O . ALA A 1 454 ? -67.676 -8.244 -8.526 1.00 30.45 454 ALA A O 1
ATOM 3417 N N . LEU A 1 455 ? -66.765 -6.616 -7.258 1.00 31.53 455 LEU A N 1
ATOM 3418 C CA . LEU A 1 455 ? -67.612 -6.464 -6.050 1.00 31.53 455 LEU A CA 1
ATOM 3419 C C . LEU A 1 455 ? -68.488 -7.607 -5.458 1.00 31.53 455 LEU A C 1
ATOM 3421 O O . LEU A 1 455 ? -69.515 -7.983 -6.001 1.00 31.53 455 LEU A O 1
ATOM 3425 N N . SER A 1 456 ? -68.210 -7.869 -4.167 1.00 31.50 456 SER A N 1
ATOM 3426 C CA . SER A 1 456 ? -69.160 -8.061 -3.042 1.00 31.50 456 SER A CA 1
ATOM 3427 C C . SER A 1 456 ? -70.139 -9.248 -3.032 1.00 31.50 456 SER A C 1
ATOM 3429 O O . SER A 1 456 ? -71.132 -9.249 -3.754 1.00 31.50 456 SER A O 1
ATOM 3431 N N . SER A 1 457 ? -70.031 -10.113 -2.010 1.00 32.06 457 SER A N 1
ATOM 3432 C CA . SER A 1 457 ? -70.929 -10.115 -0.822 1.00 32.06 457 SER A CA 1
ATOM 3433 C C . SER A 1 457 ? -70.659 -11.311 0.113 1.00 32.06 457 SER A C 1
ATOM 3435 O O . SER A 1 457 ? -70.008 -12.279 -0.265 1.00 32.06 457 SER A O 1
ATOM 3437 N N . THR A 1 458 ? -71.124 -11.210 1.358 1.00 37.72 458 THR A N 1
ATOM 3438 C CA . THR A 1 458 ? -70.964 -12.184 2.456 1.00 37.72 458 THR A CA 1
ATOM 3439 C C . THR A 1 458 ? -71.813 -13.450 2.308 1.00 37.72 458 THR A C 1
ATOM 3441 O O . THR A 1 458 ? -72.996 -13.321 2.013 1.00 37.72 458 THR A O 1
ATOM 3444 N N . ASP A 1 459 ? -71.291 -14.610 2.731 1.00 32.41 459 ASP A N 1
ATOM 3445 C CA . ASP A 1 459 ? -71.995 -15.437 3.731 1.00 32.41 459 ASP A CA 1
ATOM 3446 C C . ASP A 1 459 ? -71.031 -16.342 4.536 1.00 32.41 459 ASP A C 1
ATOM 3448 O O . ASP A 1 459 ? -69.861 -16.494 4.176 1.00 32.41 459 ASP A O 1
ATOM 3452 N N . SER A 1 460 ? -71.500 -16.887 5.662 1.00 35.22 460 SER A N 1
ATOM 3453 C CA . SER A 1 460 ? -70.700 -17.553 6.709 1.00 35.22 460 SER A CA 1
ATOM 3454 C C . SER A 1 460 ? -71.092 -19.024 6.905 1.00 35.22 460 SER A C 1
ATOM 3456 O O . SER A 1 460 ? -72.265 -19.330 6.746 1.00 35.22 460 SER A O 1
ATOM 3458 N N . LEU A 1 461 ? -70.154 -19.898 7.326 1.00 38.09 461 LEU A N 1
ATOM 3459 C CA . LEU A 1 461 ? -70.307 -21.089 8.216 1.00 38.09 461 LEU A CA 1
ATOM 3460 C C . LEU A 1 461 ? -68.955 -21.882 8.290 1.00 38.09 461 LEU A C 1
ATOM 3462 O O . LEU A 1 461 ? -68.009 -21.487 7.606 1.00 38.09 461 LEU A O 1
ATOM 3466 N N . PRO A 1 462 ? -68.741 -22.852 9.215 1.00 41.72 462 PRO A N 1
ATOM 3467 C CA . PRO A 1 462 ? -67.612 -22.749 10.151 1.00 41.72 462 PRO A CA 1
ATOM 3468 C C . PRO A 1 462 ? -66.419 -23.697 9.920 1.00 41.72 462 PRO A C 1
ATOM 3470 O O . PRO A 1 462 ? -66.518 -24.750 9.294 1.00 41.72 462 PRO A O 1
ATOM 3473 N N . SER A 1 463 ? -65.293 -23.346 10.551 1.00 36.28 463 SER A N 1
ATOM 3474 C CA . SER A 1 463 ? -64.055 -24.134 10.605 1.00 36.28 463 SER A CA 1
ATOM 3475 C C . SER A 1 463 ? -64.160 -25.407 11.468 1.00 36.28 463 SER A C 1
ATOM 3477 O O . SER A 1 463 ? -64.719 -25.347 12.566 1.00 36.28 463 SER A O 1
ATOM 3479 N N . PRO A 1 464 ? -63.511 -26.522 11.077 1.00 39.84 464 PRO A N 1
ATOM 3480 C CA . PRO A 1 464 ? -63.166 -27.605 11.996 1.00 39.84 464 PRO A CA 1
ATOM 3481 C C . PRO A 1 464 ? -61.947 -27.237 12.868 1.00 39.84 464 PRO A C 1
ATOM 3483 O O . PRO A 1 464 ? -61.120 -26.402 12.498 1.00 39.84 464 PRO A O 1
ATOM 3486 N N . ALA A 1 465 ? -61.841 -27.859 14.045 1.00 42.72 465 ALA A N 1
ATOM 3487 C CA . ALA A 1 465 ? -60.839 -27.532 15.063 1.00 42.72 465 ALA A CA 1
ATOM 3488 C C . ALA A 1 465 ? -59.393 -27.930 14.674 1.00 42.72 465 ALA A C 1
ATOM 3490 O O . ALA A 1 465 ? -59.198 -28.937 13.990 1.00 42.72 465 ALA A O 1
ATOM 3491 N N . PRO A 1 466 ? -58.362 -27.198 15.149 1.00 41.06 466 PRO A N 1
ATOM 3492 C CA . PRO A 1 466 ? -56.968 -27.538 14.887 1.00 41.06 466 PRO A CA 1
ATOM 3493 C C . PRO A 1 466 ? -56.502 -28.732 15.734 1.00 41.06 466 PRO A C 1
ATOM 3495 O O . PRO A 1 466 ? -56.576 -28.717 16.963 1.00 41.06 466 PRO A O 1
ATOM 3498 N N . SER A 1 467 ? -55.950 -29.747 15.073 1.00 42.06 467 SER A N 1
ATOM 3499 C CA . SER A 1 467 ? -55.178 -30.819 15.710 1.00 42.06 467 SER A CA 1
ATOM 3500 C C . SER A 1 467 ? -53.898 -30.269 16.367 1.00 42.06 467 SER A C 1
ATOM 3502 O O . SER A 1 467 ? -53.279 -29.362 15.804 1.00 42.06 467 SER A O 1
ATOM 3504 N N . PRO A 1 468 ? -53.461 -30.802 17.525 1.00 41.72 468 PRO A N 1
ATOM 3505 C CA . PRO A 1 468 ? -52.343 -30.238 18.279 1.00 41.72 468 PRO A CA 1
ATOM 3506 C C . PRO A 1 468 ? -51.003 -30.404 17.549 1.00 41.72 468 PRO A C 1
ATOM 3508 O O . PRO A 1 468 ? -50.605 -31.515 17.197 1.00 41.72 468 PRO A O 1
ATOM 3511 N N . SER A 1 469 ? -50.279 -29.296 17.372 1.00 39.75 469 SER A N 1
ATOM 3512 C CA . SER A 1 469 ? -48.906 -29.303 16.859 1.00 39.75 469 SER A CA 1
ATOM 3513 C C . SER A 1 469 ? -47.973 -30.116 17.769 1.00 39.75 469 SER A C 1
ATOM 3515 O O . SER A 1 469 ? -48.059 -29.978 18.993 1.00 39.75 469 SER A O 1
ATOM 3517 N N . PRO A 1 470 ? -47.031 -30.903 17.216 1.00 42.72 470 PRO A N 1
ATOM 3518 C CA . PRO A 1 470 ? -46.002 -31.547 18.022 1.00 42.72 470 PRO A CA 1
ATOM 3519 C C . PRO A 1 470 ? -45.112 -30.489 18.690 1.00 42.72 470 PRO A C 1
ATOM 3521 O O . PRO A 1 470 ? -44.749 -29.481 18.079 1.00 42.72 470 PRO A O 1
ATOM 3524 N N . ALA A 1 471 ? -44.760 -30.725 19.955 1.00 43.56 471 ALA A N 1
ATOM 3525 C CA . ALA A 1 471 ? -43.889 -29.838 20.719 1.00 43.56 471 ALA A CA 1
ATOM 3526 C C . ALA A 1 471 ? -42.510 -29.690 20.040 1.00 43.56 471 ALA A C 1
ATOM 3528 O O . ALA A 1 471 ? -42.004 -30.664 19.471 1.00 43.56 471 ALA A O 1
ATOM 3529 N N . PRO A 1 472 ? -41.871 -28.505 20.106 1.00 39.66 472 PRO A N 1
ATOM 3530 C CA . PRO A 1 472 ? -40.578 -28.291 19.474 1.00 39.66 472 PRO A CA 1
ATOM 3531 C C . PRO A 1 472 ? -39.520 -29.187 20.120 1.00 39.66 472 PRO A C 1
ATOM 3533 O O . PRO A 1 472 ? -39.195 -29.048 21.300 1.00 39.66 472 PRO A O 1
ATOM 3536 N N . THR A 1 473 ? -38.962 -30.101 19.328 1.00 37.53 473 THR A N 1
ATOM 3537 C CA . THR A 1 473 ? -37.786 -30.883 19.713 1.00 37.53 473 THR A CA 1
ATOM 3538 C C . THR A 1 473 ? -36.657 -29.913 20.081 1.00 37.53 473 THR A C 1
ATOM 3540 O O . THR A 1 473 ? -36.402 -28.990 19.303 1.00 37.53 473 THR A O 1
ATOM 3543 N N . PRO A 1 474 ? -35.960 -30.079 21.221 1.00 39.38 474 PRO A N 1
ATOM 3544 C CA . PRO A 1 474 ? -34.830 -29.226 21.556 1.00 39.38 474 PRO A CA 1
ATOM 3545 C C . PRO A 1 474 ? -33.688 -29.506 20.576 1.00 39.38 474 PRO A C 1
ATOM 3547 O O . PRO A 1 474 ? -32.925 -30.459 20.730 1.00 39.38 474 PRO A O 1
ATOM 3550 N N . THR A 1 475 ? -33.583 -28.681 19.535 1.00 40.91 475 THR A N 1
ATOM 3551 C CA . THR A 1 475 ? -32.471 -28.719 18.590 1.00 40.91 475 THR A CA 1
ATOM 3552 C C . THR A 1 475 ? -31.184 -28.524 19.377 1.00 40.91 475 THR A C 1
ATOM 3554 O O . THR A 1 475 ? -31.002 -27.474 19.995 1.00 40.91 475 THR A O 1
ATOM 3557 N N . ASN A 1 476 ? -30.287 -29.514 19.348 1.00 44.75 476 ASN A N 1
ATOM 3558 C CA . ASN A 1 476 ? -28.952 -29.386 19.929 1.00 44.75 476 ASN A CA 1
ATOM 3559 C C . ASN A 1 476 ? -28.281 -28.135 19.349 1.00 44.75 476 ASN A C 1
ATOM 3561 O O . ASN A 1 476 ? -27.888 -28.107 18.179 1.00 44.75 476 ASN A O 1
ATOM 3565 N N . ALA A 1 477 ? -28.205 -27.077 20.158 1.00 52.06 477 ALA A N 1
ATOM 3566 C CA . ALA A 1 477 ? -27.664 -25.800 19.740 1.00 52.06 477 ALA A CA 1
ATOM 3567 C C . ALA A 1 477 ? -26.152 -25.958 19.569 1.00 52.06 477 ALA A C 1
ATOM 3569 O O . ALA A 1 477 ? -25.395 -25.905 20.538 1.00 52.06 477 ALA A O 1
ATOM 3570 N N . VAL A 1 478 ? -25.727 -26.181 18.321 1.00 60.12 478 VAL A N 1
ATOM 3571 C CA . VAL A 1 478 ? -24.313 -26.184 17.928 1.00 60.12 478 VAL A CA 1
ATOM 3572 C C . VAL A 1 478 ? -23.651 -24.948 18.545 1.00 60.12 478 VAL A C 1
ATOM 3574 O O . VAL A 1 478 ? -24.190 -23.852 18.357 1.00 60.12 478 VAL A O 1
ATOM 3577 N N . PRO A 1 479 ? -22.523 -25.083 19.269 1.00 63.47 479 PRO A N 1
ATOM 3578 C CA . PRO A 1 479 ? -21.847 -23.940 19.864 1.00 63.47 479 PRO A CA 1
ATOM 3579 C C . PRO A 1 479 ? -21.545 -22.889 18.793 1.00 63.47 479 PRO A C 1
ATOM 3581 O O . PRO A 1 479 ? -20.840 -23.162 17.823 1.00 63.47 479 PRO A O 1
ATOM 3584 N N . ARG A 1 480 ? -22.103 -21.689 18.959 1.00 68.50 480 ARG A N 1
ATOM 3585 C CA . ARG A 1 480 ? -21.855 -20.530 18.093 1.00 68.50 480 ARG A CA 1
ATOM 3586 C C . ARG A 1 480 ? -21.191 -19.427 18.903 1.00 68.50 480 ARG A C 1
ATOM 3588 O O . ARG A 1 480 ? -21.415 -19.311 20.108 1.00 68.50 480 ARG A O 1
ATOM 3595 N N . LEU A 1 481 ? -20.382 -18.617 18.228 1.00 79.25 481 LEU A N 1
ATOM 3596 C CA . LEU A 1 481 ? -19.827 -17.397 18.803 1.00 79.25 481 LEU A CA 1
ATOM 3597 C C . LEU A 1 481 ? -20.978 -16.447 19.174 1.00 79.25 481 LEU A C 1
ATOM 3599 O O . LEU A 1 481 ? -21.917 -16.280 18.392 1.00 79.25 481 LEU A O 1
ATOM 3603 N N . ALA A 1 482 ? -20.920 -15.818 20.349 1.00 83.81 482 ALA A N 1
ATOM 3604 C CA . ALA A 1 482 ? -21.875 -14.760 20.676 1.00 83.81 482 ALA A CA 1
ATOM 3605 C C . ALA A 1 482 ? -21.689 -13.561 19.715 1.00 83.81 482 ALA A C 1
ATOM 3607 O O . ALA A 1 482 ? -20.550 -13.244 19.364 1.00 83.81 482 ALA A O 1
ATOM 3608 N N . PRO A 1 483 ? -22.766 -12.876 19.285 1.00 89.50 483 PRO A N 1
ATOM 3609 C CA . PRO A 1 483 ? -22.667 -11.805 18.296 1.00 89.50 483 PRO A CA 1
ATOM 3610 C C . PRO A 1 483 ? -21.846 -10.617 18.815 1.00 89.50 483 PRO A C 1
ATOM 3612 O O . PRO A 1 483 ? -21.962 -10.211 19.976 1.00 89.50 483 PRO A O 1
ATOM 3615 N N . PHE A 1 484 ? -21.037 -10.020 17.937 1.00 94.00 484 PHE A N 1
ATOM 3616 C CA . PHE A 1 484 ? -20.214 -8.861 18.277 1.00 94.00 484 PHE A CA 1
ATOM 3617 C C . PHE A 1 484 ? -21.078 -7.648 18.664 1.00 94.00 484 PHE A C 1
ATOM 3619 O O . PHE A 1 484 ? -21.891 -7.169 17.875 1.00 94.00 484 PHE A O 1
ATOM 3626 N N . SER A 1 485 ? -20.857 -7.090 19.858 1.00 95.81 485 SER A N 1
ATOM 3627 C CA . SER A 1 485 ? -21.551 -5.884 20.328 1.00 95.81 485 SER A CA 1
ATOM 3628 C C . SER A 1 485 ? -20.595 -4.695 20.414 1.00 95.81 485 SER A C 1
ATOM 3630 O O . SER A 1 485 ? -19.719 -4.661 21.279 1.00 95.81 485 SER A O 1
ATOM 3632 N N . GLU A 1 486 ? -20.800 -3.672 19.570 1.00 95.69 486 GLU A N 1
ATOM 3633 C CA . GLU A 1 486 ? -20.011 -2.425 19.596 1.00 95.69 486 GLU A CA 1
ATOM 3634 C C . GLU A 1 486 ? -20.001 -1.807 21.005 1.00 95.69 486 GLU A C 1
ATOM 3636 O O . GLU A 1 486 ? -18.945 -1.445 21.522 1.00 95.69 486 GLU A O 1
ATOM 3641 N N . ARG A 1 487 ? -21.163 -1.740 21.672 1.00 96.06 487 ARG A N 1
ATOM 3642 C CA . ARG A 1 487 ? -21.289 -1.151 23.014 1.00 96.06 487 ARG A CA 1
ATOM 3643 C C . ARG A 1 487 ? -20.471 -1.915 24.058 1.00 96.06 487 ARG A C 1
ATOM 3645 O O . ARG A 1 487 ? -19.777 -1.284 24.855 1.00 96.06 487 ARG A O 1
ATOM 3652 N N . ALA A 1 488 ? -20.540 -3.247 24.058 1.00 95.19 488 ALA A N 1
ATOM 3653 C CA . ALA A 1 488 ? -19.787 -4.070 25.002 1.00 95.19 488 ALA A CA 1
ATOM 3654 C C . ALA A 1 488 ? -18.281 -4.043 24.694 1.00 95.19 488 ALA A C 1
ATOM 3656 O O . ALA A 1 488 ? -17.472 -3.880 25.610 1.00 95.19 488 ALA A O 1
ATOM 3657 N N . PHE A 1 489 ? -17.897 -4.089 23.415 1.00 96.25 489 PHE A N 1
ATOM 3658 C CA . PHE A 1 489 ? -16.508 -3.931 22.997 1.00 96.25 489 PHE A CA 1
ATOM 3659 C C . PHE A 1 489 ? -15.920 -2.586 23.454 1.00 96.25 489 PHE A C 1
ATOM 3661 O O . PHE A 1 489 ? -14.896 -2.565 24.139 1.00 96.25 489 PHE A O 1
ATOM 3668 N N . LEU A 1 490 ? -16.583 -1.463 23.153 1.00 96.06 490 LEU A N 1
ATOM 3669 C CA . LEU A 1 490 ? -16.117 -0.122 23.530 1.00 96.06 490 LEU A CA 1
ATOM 3670 C C . LEU A 1 490 ? -16.092 0.104 25.054 1.00 96.06 490 LEU A C 1
ATOM 3672 O O . LEU A 1 490 ? -15.303 0.922 25.538 1.00 96.06 490 LEU A O 1
ATOM 3676 N N . ALA A 1 491 ? -16.918 -0.619 25.818 1.00 93.81 491 ALA A N 1
ATOM 3677 C CA . ALA A 1 491 ? -16.837 -0.674 27.278 1.00 93.81 491 ALA A CA 1
ATOM 3678 C C . ALA A 1 491 ? -15.644 -1.522 27.764 1.00 93.81 491 ALA A C 1
ATOM 3680 O O . ALA A 1 491 ? -14.997 -1.160 28.746 1.00 93.81 491 ALA A O 1
ATOM 3681 N N . SER A 1 492 ? -15.300 -2.599 27.050 1.00 93.31 492 SER A N 1
ATOM 3682 C CA . SER A 1 492 ? -14.167 -3.485 27.361 1.00 93.31 492 SER A CA 1
ATOM 3683 C C . SER A 1 492 ? -12.780 -2.898 27.047 1.00 93.31 492 SER A C 1
ATOM 3685 O O . SER A 1 492 ? -11.767 -3.483 27.445 1.00 93.31 492 SER A O 1
ATOM 3687 N N . LEU A 1 493 ? -12.711 -1.746 26.360 1.00 91.19 493 LEU A N 1
ATOM 3688 C CA . LEU A 1 493 ? -11.471 -1.044 26.005 1.00 91.19 493 LEU A CA 1
ATOM 3689 C C . LEU A 1 493 ? -10.700 -0.538 27.243 1.00 91.19 493 LEU A C 1
ATOM 3691 O O . LEU A 1 493 ? -10.739 0.638 27.611 1.00 91.19 493 LEU A O 1
ATOM 3695 N N . LYS A 1 494 ? -9.938 -1.454 27.850 1.00 81.38 494 LYS A N 1
ATOM 3696 C CA . LYS A 1 494 ? -8.813 -1.188 28.763 1.00 81.38 494 LYS A CA 1
ATOM 3697 C C . LYS A 1 494 ? -7.684 -0.440 28.016 1.00 81.38 494 LYS A C 1
ATOM 3699 O O . LYS A 1 494 ? -7.725 -0.395 26.786 1.00 81.38 494 LYS A O 1
ATOM 3704 N N . PRO A 1 495 ? -6.666 0.122 28.706 1.00 78.75 495 PRO A N 1
ATOM 3705 C CA . PRO A 1 495 ? -5.556 0.823 28.055 1.00 78.75 495 PRO A CA 1
ATOM 3706 C C . PRO A 1 495 ? -4.971 0.023 26.883 1.00 78.75 495 PRO A C 1
ATOM 3708 O O . PRO A 1 495 ? -4.524 -1.115 27.041 1.00 78.75 495 PRO A O 1
ATOM 3711 N N . VAL A 1 496 ? -5.052 0.611 25.691 1.00 86.56 496 VAL A N 1
ATOM 3712 C CA . VAL A 1 496 ? -4.668 -0.024 24.427 1.00 86.56 496 VAL A CA 1
ATOM 3713 C C . VAL A 1 496 ? -3.192 0.221 24.124 1.00 86.56 496 VAL A C 1
ATOM 3715 O O . VAL A 1 496 ? -2.628 1.235 24.521 1.00 86.56 496 VAL A O 1
ATOM 3718 N N . VAL A 1 497 ? -2.565 -0.712 23.403 1.00 87.69 497 VAL A N 1
ATOM 3719 C CA . VAL A 1 497 ? -1.125 -0.663 23.077 1.00 87.69 497 VAL A CA 1
ATOM 3720 C C . VAL A 1 497 ? -0.788 0.501 22.137 1.00 87.69 497 VAL A C 1
ATOM 3722 O O . VAL A 1 497 ? 0.296 1.072 22.212 1.00 87.69 497 VAL A O 1
ATOM 3725 N N . LEU A 1 498 ? -1.719 0.874 21.254 1.00 93.56 498 LEU A N 1
ATOM 3726 C CA . LEU A 1 498 ? -1.556 2.021 20.366 1.00 93.56 498 LEU A CA 1
ATOM 3727 C C . LEU A 1 498 ? -1.551 3.345 21.154 1.00 93.56 498 LEU A C 1
ATOM 3729 O O . LEU A 1 498 ? -2.466 3.576 21.947 1.00 93.56 498 LEU A O 1
ATOM 3733 N N . PRO A 1 499 ? -0.597 4.261 20.892 1.00 94.75 499 PRO A N 1
ATOM 3734 C CA . PRO A 1 499 ? -0.477 5.519 21.624 1.00 94.75 499 PRO A CA 1
ATOM 3735 C C . PRO A 1 499 ? -1.516 6.540 21.133 1.00 94.75 499 PRO A C 1
ATOM 3737 O O . PRO A 1 499 ? -1.198 7.480 20.401 1.00 94.75 499 PRO A O 1
ATOM 3740 N N . PHE A 1 500 ? -2.782 6.347 21.502 1.00 96.50 500 PHE A N 1
ATOM 3741 C CA . PHE A 1 500 ? -3.847 7.324 21.272 1.00 96.50 500 PHE A CA 1
ATOM 3742 C C . PHE A 1 500 ? -3.640 8.585 22.114 1.00 96.50 500 PHE A C 1
ATOM 3744 O O . PHE A 1 500 ? -3.119 8.533 23.226 1.00 96.50 500 PHE A O 1
ATOM 3751 N N . ARG A 1 501 ? -4.086 9.736 21.598 1.00 95.19 501 ARG A N 1
ATOM 3752 C CA . ARG A 1 501 ? -3.931 11.031 22.288 1.00 95.19 501 ARG A CA 1
ATOM 3753 C C . ARG A 1 501 ? -4.829 11.171 23.527 1.00 95.19 501 ARG A C 1
ATOM 3755 O O . ARG A 1 501 ? -4.566 12.026 24.361 1.00 95.19 501 ARG A O 1
ATOM 3762 N N . SER A 1 502 ? -5.879 10.354 23.640 1.00 94.56 502 SER A N 1
ATOM 3763 C CA . SER A 1 502 ? -6.685 10.163 24.854 1.00 94.56 502 SER A CA 1
ATOM 3764 C C . SER A 1 502 ? -7.513 8.874 24.757 1.00 94.56 502 SER A C 1
ATOM 3766 O O . SER A 1 502 ? -7.713 8.339 23.663 1.00 94.56 502 SER A O 1
ATOM 3768 N N . ALA A 1 503 ? -8.061 8.399 25.881 1.00 93.56 503 ALA A N 1
ATOM 3769 C CA . ALA A 1 503 ? -8.990 7.262 25.892 1.00 93.56 503 ALA A CA 1
ATOM 3770 C C . ALA A 1 503 ? -10.276 7.535 25.081 1.00 93.56 503 ALA A C 1
ATOM 3772 O O . ALA A 1 503 ? -10.785 6.641 24.408 1.00 93.56 503 ALA A O 1
ATOM 3773 N N . GLY A 1 504 ? -10.764 8.784 25.080 1.00 95.06 504 GLY A N 1
ATOM 3774 C CA . GLY A 1 504 ? -11.886 9.205 24.234 1.00 95.06 504 GLY A CA 1
ATOM 3775 C C . GLY A 1 504 ? -11.568 9.076 22.741 1.00 95.06 504 GLY A C 1
ATOM 3776 O O . GLY A 1 504 ? -12.363 8.509 21.997 1.00 95.06 504 GLY A O 1
ATOM 3777 N N . ARG A 1 505 ? -10.364 9.494 22.315 1.00 95.62 505 ARG A N 1
ATOM 3778 C CA . ARG A 1 505 ? -9.899 9.311 20.928 1.00 95.62 505 ARG A CA 1
ATOM 3779 C C . ARG A 1 505 ? -9.736 7.844 20.544 1.00 95.62 505 ARG A C 1
ATOM 3781 O O . ARG A 1 505 ? -10.031 7.504 19.405 1.00 95.62 505 ARG A O 1
ATOM 3788 N N . ALA A 1 506 ? -9.311 6.980 21.467 1.00 96.50 506 ALA A N 1
ATOM 3789 C CA . ALA A 1 506 ? -9.275 5.540 21.217 1.00 96.50 506 ALA A CA 1
ATOM 3790 C C . ALA A 1 506 ? -10.688 4.992 20.945 1.00 96.50 506 ALA A C 1
ATOM 3792 O O . ALA A 1 506 ? -10.902 4.352 19.918 1.00 96.50 506 ALA A O 1
ATOM 3793 N N . LYS A 1 507 ? -11.666 5.299 21.814 1.00 96.44 507 LYS A N 1
ATOM 3794 C CA . LYS A 1 507 ? -13.068 4.881 21.631 1.00 96.44 507 LYS A CA 1
ATOM 3795 C C . LYS A 1 507 ? -13.659 5.398 20.317 1.00 96.44 507 LYS A C 1
ATOM 3797 O O . LYS A 1 507 ? -14.241 4.613 19.579 1.00 96.44 507 LYS A O 1
ATOM 3802 N N . GLU A 1 508 ? -13.456 6.677 19.999 1.00 96.94 508 GLU A N 1
ATOM 3803 C CA . GLU A 1 508 ? -13.896 7.289 18.737 1.00 96.94 508 GLU A CA 1
ATOM 3804 C C . GLU A 1 508 ? -13.288 6.573 17.516 1.00 96.94 508 GLU A C 1
ATOM 3806 O O . GLU A 1 508 ? -14.011 6.223 16.587 1.00 96.94 508 GLU A O 1
ATOM 3811 N N . PHE A 1 509 ? -11.979 6.295 17.529 1.00 97.69 509 PHE A N 1
ATOM 3812 C CA . PHE A 1 509 ? -11.297 5.615 16.424 1.00 97.69 509 PHE A CA 1
ATOM 3813 C C . PHE A 1 509 ? -11.821 4.194 16.198 1.00 97.69 509 PHE A C 1
ATOM 3815 O O . PHE A 1 509 ? -12.144 3.832 15.070 1.00 97.69 509 PHE A O 1
ATOM 3822 N N . TYR A 1 510 ? -11.952 3.399 17.265 1.00 98.06 510 TYR A N 1
ATOM 3823 C CA . TYR A 1 510 ? -12.490 2.041 17.168 1.00 98.06 510 TYR A CA 1
ATOM 3824 C C . TYR A 1 510 ? -13.958 2.026 16.730 1.00 98.06 510 TYR A C 1
ATOM 3826 O O . TYR A 1 510 ? -14.325 1.214 15.886 1.00 98.06 510 TYR A O 1
ATOM 3834 N N . ALA A 1 511 ? -14.781 2.946 17.241 1.00 97.88 511 ALA A N 1
ATOM 3835 C CA . ALA A 1 511 ? -16.169 3.100 16.812 1.00 97.88 511 ALA A CA 1
ATOM 3836 C C . ALA A 1 511 ? -16.256 3.432 15.309 1.00 97.88 511 ALA A C 1
ATOM 3838 O O . ALA A 1 511 ? -17.083 2.867 14.591 1.00 97.88 511 ALA A O 1
ATOM 3839 N N . ARG A 1 512 ? -15.378 4.304 14.793 1.00 97.56 512 ARG A N 1
ATOM 3840 C CA . ARG A 1 512 ? -15.289 4.558 13.347 1.00 97.56 512 ARG A CA 1
ATOM 3841 C C . ARG A 1 512 ? -14.827 3.317 12.581 1.00 97.56 512 ARG A C 1
ATOM 3843 O O . ARG A 1 512 ? -15.450 2.981 11.582 1.00 97.56 512 ARG A O 1
ATOM 3850 N N . TRP A 1 513 ? -13.802 2.612 13.062 1.00 97.19 513 TRP A N 1
ATOM 3851 C CA . TRP A 1 513 ? -13.262 1.420 12.399 1.00 97.19 513 TRP A CA 1
ATOM 3852 C C . TRP A 1 513 ? -14.279 0.272 12.287 1.00 97.19 513 TRP A C 1
ATOM 3854 O O . TRP A 1 513 ? -14.392 -0.334 11.227 1.00 97.19 513 TRP A O 1
ATOM 3864 N N . ILE A 1 514 ? -15.090 0.033 13.323 1.00 97.56 514 ILE A N 1
ATOM 3865 C CA . ILE A 1 514 ? -16.172 -0.975 13.326 1.00 97.56 514 ILE A CA 1
ATOM 3866 C C . ILE A 1 514 ? -17.242 -0.696 12.254 1.00 97.56 514 ILE A C 1
ATOM 3868 O O . ILE A 1 514 ? -17.928 -1.608 11.809 1.00 97.56 514 ILE A O 1
ATOM 3872 N N . ARG A 1 515 ? -17.369 0.551 11.788 1.00 96.62 515 ARG A N 1
ATOM 3873 C CA . ARG A 1 515 ? -18.288 0.933 10.702 1.00 96.62 515 ARG A CA 1
ATOM 3874 C C . ARG A 1 515 ? -17.653 0.842 9.306 1.00 96.62 515 ARG A C 1
ATOM 3876 O O . ARG A 1 515 ? -18.304 1.194 8.327 1.00 96.62 515 ARG A O 1
ATOM 3883 N N . THR A 1 516 ? -16.394 0.412 9.195 1.00 97.06 516 THR A N 1
ATOM 3884 C CA . THR A 1 516 ? -15.695 0.275 7.905 1.00 97.06 516 THR A CA 1
ATOM 3885 C C . THR A 1 516 ? -15.974 -1.078 7.248 1.00 97.06 516 THR A C 1
ATOM 3887 O O . THR A 1 516 ? -16.177 -2.073 7.951 1.00 97.06 516 THR A O 1
ATOM 3890 N N . PRO A 1 517 ? -15.893 -1.176 5.907 1.00 96.69 517 PRO A N 1
ATOM 3891 C CA . PRO A 1 517 ? -15.969 -2.470 5.231 1.00 96.69 517 PRO A CA 1
ATOM 3892 C C . PRO A 1 517 ? -14.806 -3.402 5.627 1.00 96.69 517 PRO A C 1
ATOM 3894 O O . PRO A 1 517 ? -14.985 -4.618 5.647 1.00 96.69 517 PRO A O 1
ATOM 3897 N N . ALA A 1 518 ? -13.643 -2.863 6.026 1.00 96.31 518 ALA A N 1
ATOM 3898 C CA . ALA A 1 518 ? -12.519 -3.661 6.525 1.00 96.31 518 ALA A CA 1
ATOM 3899 C C . ALA A 1 518 ? -12.853 -4.431 7.806 1.00 96.31 518 ALA A C 1
ATOM 3901 O O . ALA A 1 518 ? -12.441 -5.585 7.933 1.00 96.31 518 ALA A O 1
ATOM 3902 N N . PHE A 1 519 ? -13.626 -3.842 8.728 1.00 97.25 519 PHE A N 1
ATOM 3903 C CA . PHE A 1 519 ? -14.120 -4.587 9.885 1.00 97.25 519 PHE A CA 1
ATOM 3904 C C . PHE A 1 519 ? -15.058 -5.718 9.462 1.00 97.25 519 PHE A C 1
ATOM 3906 O O . PHE A 1 519 ? -14.876 -6.831 9.939 1.00 97.25 519 PHE A O 1
ATOM 3913 N N . GLY A 1 520 ? -15.993 -5.466 8.538 1.00 95.62 520 GLY A N 1
ATOM 3914 C CA . GLY A 1 520 ? -16.930 -6.480 8.036 1.00 95.62 520 GLY A CA 1
ATOM 3915 C C . GLY A 1 520 ? -16.231 -7.708 7.438 1.00 95.62 520 GLY A C 1
ATOM 3916 O O . GLY A 1 520 ? -16.546 -8.840 7.797 1.00 95.62 520 GLY A O 1
ATOM 3917 N N . VAL A 1 521 ? -15.216 -7.499 6.591 1.00 94.94 521 VAL A N 1
ATOM 3918 C CA . VAL A 1 521 ? -14.411 -8.606 6.038 1.00 94.94 521 VAL A CA 1
ATOM 3919 C C . VAL A 1 521 ? -13.554 -9.274 7.123 1.00 94.94 521 VAL A C 1
ATOM 3921 O O . VAL A 1 521 ? -13.357 -10.489 7.102 1.00 94.94 521 VAL A O 1
ATOM 3924 N N . TRP A 1 522 ? -13.034 -8.505 8.083 1.00 95.19 522 TRP A N 1
ATOM 3925 C CA . TRP A 1 522 ? -12.223 -9.043 9.175 1.00 95.19 522 TRP A CA 1
ATOM 3926 C C . TRP A 1 522 ? -13.033 -9.928 10.128 1.00 95.19 522 TRP A C 1
ATOM 3928 O O . TRP A 1 522 ? -12.597 -11.046 10.404 1.00 95.19 522 TRP A O 1
ATOM 3938 N N . ILE A 1 523 ? -14.200 -9.467 10.595 1.00 94.56 523 ILE A N 1
ATOM 3939 C CA . ILE A 1 523 ? -15.031 -10.192 11.566 1.00 94.56 523 ILE A CA 1
ATOM 3940 C C . ILE A 1 523 ? -15.561 -11.499 10.977 1.00 94.56 523 ILE A C 1
ATOM 3942 O O . ILE A 1 523 ? -15.358 -12.539 11.596 1.00 94.56 523 ILE A O 1
ATOM 3946 N N . ALA A 1 524 ? -16.071 -11.481 9.740 1.00 92.81 524 ALA A N 1
ATOM 3947 C CA . ALA A 1 524 ? -16.561 -12.680 9.057 1.00 92.81 524 ALA A CA 1
ATOM 3948 C C . ALA A 1 524 ? -15.476 -13.770 8.937 1.00 92.81 524 ALA A C 1
ATOM 3950 O O . ALA A 1 524 ? -15.737 -14.950 9.155 1.00 92.81 524 ALA A O 1
ATOM 3951 N N . ARG A 1 525 ? -14.219 -13.380 8.675 1.00 90.94 525 ARG A N 1
ATOM 3952 C CA . ARG A 1 525 ? -13.080 -14.316 8.674 1.00 90.94 525 ARG A CA 1
ATOM 3953 C C . ARG A 1 525 ? -12.712 -14.823 10.070 1.00 90.94 525 ARG A C 1
ATOM 3955 O O . ARG A 1 525 ? -12.228 -15.943 10.188 1.00 90.94 525 ARG A O 1
ATOM 3962 N N . GLN A 1 526 ? -12.870 -14.016 11.125 1.00 89.94 526 GLN A N 1
ATOM 3963 C CA . GLN A 1 526 ? -12.655 -14.505 12.495 1.00 89.94 526 GLN A CA 1
ATOM 3964 C C . GLN A 1 526 ? -13.748 -15.507 12.892 1.00 89.94 526 GLN A C 1
ATOM 3966 O O . GLN A 1 526 ? -13.435 -16.526 13.501 1.00 89.94 526 GLN A O 1
ATOM 3971 N N . GLU A 1 527 ? -14.998 -15.244 12.511 1.00 88.44 527 GLU A N 1
ATOM 3972 C CA . GLU A 1 527 ? -16.136 -16.145 12.710 1.00 88.44 527 GLU A CA 1
ATOM 3973 C C . GLU A 1 527 ? -15.928 -17.472 11.965 1.00 88.44 527 GLU A C 1
ATOM 3975 O O . GLU A 1 527 ? -16.027 -18.524 12.588 1.00 88.44 527 GLU A O 1
ATOM 3980 N N . GLU A 1 528 ? -15.512 -17.443 10.693 1.00 88.19 528 GLU A N 1
ATOM 3981 C CA . GLU A 1 528 ? -15.184 -18.648 9.911 1.00 88.19 528 GLU A CA 1
ATOM 3982 C C . GLU A 1 528 ? -14.080 -19.501 10.570 1.00 88.19 528 GLU A C 1
ATOM 3984 O O . GLU A 1 528 ? -14.196 -20.726 10.647 1.00 88.19 528 GLU A O 1
ATOM 3989 N N . VAL A 1 529 ? -13.010 -18.868 11.071 1.00 85.81 529 VAL A N 1
ATOM 3990 C CA . VAL A 1 529 ? -11.920 -19.568 11.775 1.00 85.81 529 VAL A CA 1
ATOM 3991 C C . VAL A 1 529 ? -12.419 -20.202 13.074 1.00 85.81 529 VAL A C 1
ATOM 3993 O O . VAL A 1 529 ? -12.111 -21.364 13.339 1.00 85.81 529 VAL A O 1
ATOM 3996 N N . VAL A 1 530 ? -13.213 -19.478 13.869 1.00 83.38 530 VAL A N 1
ATOM 3997 C CA . VAL A 1 530 ? -13.791 -20.023 15.107 1.00 83.38 530 VAL A CA 1
ATOM 3998 C C . VAL A 1 530 ? -14.768 -21.162 14.802 1.00 83.38 530 VAL A C 1
ATOM 4000 O O . VAL A 1 530 ? -14.715 -22.187 15.477 1.00 83.38 530 VAL A O 1
ATOM 4003 N N . GLU A 1 531 ? -15.611 -21.043 13.773 1.00 82.75 531 GLU A N 1
ATOM 4004 C CA . GLU A 1 531 ? -16.534 -22.112 13.377 1.00 82.75 531 GLU A CA 1
ATOM 4005 C C . GLU A 1 531 ? -15.814 -23.391 12.940 1.00 82.75 531 GLU A C 1
ATOM 4007 O O . GLU A 1 531 ? -16.240 -24.473 13.343 1.00 82.75 531 GLU A O 1
ATOM 4012 N N . LYS A 1 532 ? -14.723 -23.300 12.166 1.00 82.75 532 LYS A N 1
ATOM 4013 C CA . LYS A 1 532 ? -13.926 -24.482 11.784 1.00 82.75 532 LYS A CA 1
ATOM 4014 C C . LYS A 1 532 ? -13.393 -25.211 13.016 1.00 82.75 532 LYS A C 1
ATOM 4016 O O . LYS A 1 532 ? -13.643 -26.405 13.172 1.00 82.75 532 LYS A O 1
ATOM 4021 N N . VAL A 1 533 ? -12.799 -24.473 13.958 1.00 79.56 533 VAL A N 1
ATOM 4022 C CA . VAL A 1 533 ? -12.277 -25.067 15.198 1.00 79.56 533 VAL A CA 1
ATOM 4023 C C . VAL A 1 533 ? -13.393 -25.644 16.079 1.00 79.56 533 VAL A C 1
ATOM 4025 O O . VAL A 1 533 ? -13.225 -26.734 16.625 1.00 79.56 533 VAL A O 1
ATOM 4028 N N . LEU A 1 534 ? -14.546 -24.974 16.200 1.00 75.12 534 LEU A N 1
ATOM 4029 C CA . LEU A 1 534 ? -15.701 -25.496 16.951 1.00 75.12 534 LEU A CA 1
ATOM 4030 C C . LEU A 1 534 ? -16.318 -26.749 16.305 1.00 75.12 534 LEU A C 1
ATOM 4032 O O . LEU A 1 534 ? -16.899 -27.570 17.013 1.00 75.12 534 LEU A O 1
ATOM 4036 N N . ARG A 1 535 ? -16.171 -26.919 14.985 1.00 78.19 535 ARG A N 1
ATOM 4037 C CA . ARG A 1 535 ? -16.565 -28.126 14.237 1.00 78.19 535 ARG A CA 1
ATOM 4038 C C . ARG A 1 535 ? -15.488 -29.222 14.237 1.00 78.19 535 ARG A C 1
ATOM 4040 O O . ARG A 1 535 ? -15.768 -30.316 13.758 1.00 78.19 535 ARG A O 1
ATOM 4047 N N . GLY A 1 536 ? -14.295 -28.955 14.776 1.00 69.75 536 GLY A N 1
ATOM 4048 C CA . GLY A 1 536 ? -13.175 -29.903 14.808 1.00 69.75 536 GLY A CA 1
ATOM 4049 C C . GLY A 1 536 ? -12.485 -30.124 13.456 1.00 69.75 536 GLY A C 1
ATOM 4050 O O . GLY A 1 536 ? -11.956 -31.213 13.237 1.00 69.75 536 GLY A O 1
ATOM 4051 N N . VAL A 1 537 ? -12.520 -29.120 12.568 1.00 50.16 537 VAL A N 1
ATOM 4052 C CA . VAL A 1 537 ? -11.946 -29.128 11.205 1.00 50.16 537 VAL A CA 1
ATOM 4053 C C . VAL A 1 537 ? -10.658 -28.309 11.144 1.00 50.16 537 VAL A C 1
ATOM 4055 O O . VAL A 1 537 ? -10.675 -27.167 11.661 1.00 50.16 537 VAL A O 1
#

Foldseek 3Di:
DDKDKDKDWDQDPVDPVRIDIDMDIDDDPDLFQQVSVVQCVVLVVVCVVPNDVLVVQQVVQVVPFDDQDAQDFGFGDGPNATEGEGHHNDLQAQDDDDPPPPDQDPDDHHRYHYGPRQAQHPPPQLLQFQQQALVCVLLVLLCLLLQQEEEEAELDLNSQLSNQSLSSNLLGNQDQDEDEDSADDCPDPCCPVQQAPDAGDGNHYYGYHAQVSCVRVVVGQKYAYTGHADPDPVVVVVLVPDPPPRRHDGHYIDGHDTDRFFDDPPVLSVQSNVLVVDDSVSSSVNSSVVSLVSSVLSLLLCVLVLVVLLVLFDDPVVLVPPDDDDDDDDDDDDDDDDDDPPDPDPCPDSVNLDPDSPSVVDDDDDPPPDDDDDDDDDDDDDDDDDDDDDDDDDDDDDDDDDDDDDDDDDDDDDDDDDDDDDDDDDDDDDDDDDDDDDDDDDDDDDDDDDDDDDDDDDDDDDDDDDDDDDDDDPDSPQRAGDDDDLVVSLVSDDPGPGRTPDNVSSNVSVSSSCPHVSVVVVVVVSRVSSVCVSVVD

InterPro domains:
  IPR024224 DENND6 [PTHR13677] (1-321)
  IPR037516 Tripartite DENN domain [PS50211] (1-368)

Radius of gyration: 35.97 Å; chains: 1; bounding box: 131×94×99 Å

Organism: NCBI:txid104341

Secondary structure (DSSP, 8-state):
-EEEEEEEEEE-TTSTTSEEEEEEEEEESS--HHHHHHHHHHHHHHHHHH-HHHHHHHHHHHHTSPP--TT-EEEEEETTEEEEEE--SSTT------TT-------SS---EEEETTSPP-SS-HHHHSTTTGGGHHHHHHHHHTT--EEEE-SSHHHHHHHHHHHHHTTTTSPP-S-EESS--TT-TTHHHHSSSSPPPTT-EEEE--THHHHHTTT-SEEEE-SPPPS-HHHHHHTTSSTT--SSSPSEEEESS----B---HHHHHHHHHHTTS-HHHHHHHHHHHHHHHHHHHHHHHHHHHHHHHTTSPPTHHHHTT-----------------------GGG-HHHHS---TTTT----------PPP---------------------------------PPPP---PPPPPPPP----------------------------------------PPPPPPPPPPP-------PPPP-HHHHHHH-PSPSS-BS-HHHHHHHHHHHHTSHHHHHHHHHHHHHHHHHHTT-